Protein AF-0000000081559455 (afdb_homodimer)

pLDDT: mean 83.38, std 18.56, range [30.59, 98.56]

Nearest PDB structures (foldseek):
  8gyz-assembly1_A  TM=9.003E-01  e=4.528E-07  Arabidopsis thaliana
  9cpc-assembly1_3Q  TM=5.649E-01  e=4.351E+00  Sus scrofa
  4u1g-assembly2_D  TM=2.233E-01  e=2.113E+00  Plasmodium falciparum
  4nqi-assembly2_C  TM=2.400E-01  e=2.821E+00  Dictyostelium discoideum
  8gyz-assembly1_A  TM=9.008E-01  e=3.852E-07  Arabidopsis thaliana

Radius of gyration: 26.47 Å; Cα contacts (8 Å, |Δi|>4): 501; chains: 2; bounding box: 41×89×61 Å

InterPro domains:
  IPR025422 Transcription factor TGA like domain [PF14144] (41-107)
  IPR025422 Transcription factor TGA like domain [PS51806] (6-254)
  IPR051886 Seed Development and Stress Response Regulator [PTHR46354] (11-258)

Sequence (524 aa):
MATSDKNQEHCLYADWMNLQAEELSDLIRHSLNLNSNDAENTSNNDAEVKAVLKKIMQNFHDYSDRRRRLARRDVSAYFCPSWCTTLENSMFWLAGCRPSSYFSLIYALCGSEIDSKLSQFLQAEDGDTMGSGFPHLSASQLSAIDKLQRRTIADEEKLSTQLAMLQQDMADMPLALIARKAGPTYEFDSDVKDAIHRIEIDMFSIMEAAEDLRLNTVKEIIEILAPVQSLEYILAAKKLRLCFKSWAIERDREHGRNLTFEMATSDKNQEHCLYADWMNLQAEELSDLIRHSLNLNSNDAENTSNNDAEVKAVLKKIMQNFHDYSDRRRRLARRDVSAYFCPSWCTTLENSMFWLAGCRPSSYFSLIYALCGSEIDSKLSQFLQAEDGDTMGSGFPHLSASQLSAIDKLQRRTIADEEKLSTQLAMLQQDMADMPLALIARKAGPTYEFDSDVKDAIHRIEIDMFSIMEAAEDLRLNTVKEIIEILAPVQSLEYILAAKKLRLCFKSWAIERDREHGRNLTFE

Structure (mmCIF, N/CA/C/O b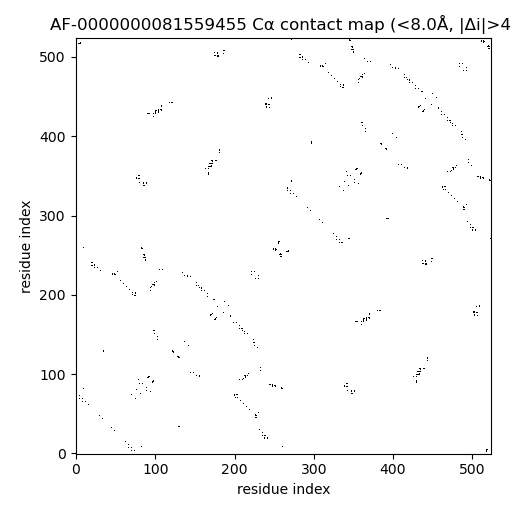ackbone):
data_AF-0000000081559455-model_v1
#
loop_
_entity.id
_entity.type
_entity.pdbx_description
1 polymer 'DOG1 domain-containing protein'
#
loop_
_atom_site.group_PDB
_atom_site.id
_atom_site.type_symbol
_atom_site.label_atom_id
_atom_site.label_alt_id
_atom_site.label_comp_id
_atom_site.label_asym_id
_atom_site.label_entity_id
_atom_site.label_seq_id
_atom_site.pdbx_PDB_ins_code
_atom_site.Cartn_x
_atom_site.Cartn_y
_atom_site.Cartn_z
_atom_site.occupancy
_atom_site.B_iso_or_equiv
_atom_site.auth_seq_id
_atom_site.auth_comp_id
_atom_site.auth_asym_id
_atom_site.auth_atom_id
_atom_site.pdbx_PDB_model_num
ATOM 1 N N . MET A 1 1 ? 21.219 7.793 -24.906 1 36.97 1 MET A N 1
ATOM 2 C CA . MET A 1 1 ? 20.312 8.531 -24.016 1 36.97 1 MET A CA 1
ATOM 3 C C . MET A 1 1 ? 19.812 7.641 -22.891 1 36.97 1 MET A C 1
ATOM 5 O O . MET A 1 1 ? 19.25 6.574 -23.141 1 36.97 1 MET A O 1
ATOM 9 N N . ALA A 1 2 ? 20.391 7.75 -21.812 1 48.31 2 ALA A N 1
ATOM 10 C CA . ALA A 1 2 ? 20.219 6.809 -20.703 1 48.31 2 ALA A CA 1
ATOM 11 C C . ALA A 1 2 ? 18.734 6.602 -20.391 1 48.31 2 ALA A C 1
ATOM 13 O O . ALA A 1 2 ? 17.984 7.566 -20.25 1 48.31 2 ALA A O 1
ATOM 14 N N . THR A 1 3 ? 18.094 5.465 -20.766 1 69.69 3 THR A N 1
ATOM 15 C CA . THR A 1 3 ? 16.703 5.125 -20.531 1 69.69 3 THR A CA 1
ATOM 16 C C . THR A 1 3 ? 16.297 5.406 -19.094 1 69.69 3 THR A C 1
ATOM 18 O O . THR A 1 3 ? 17.062 5.109 -18.156 1 69.69 3 THR A O 1
ATOM 21 N N . SER A 1 4 ? 15.391 6.176 -18.938 1 82.25 4 SER A N 1
ATOM 22 C CA . SER A 1 4 ? 14.922 6.562 -17.609 1 82.25 4 SER A CA 1
ATOM 23 C C . SER A 1 4 ? 14.641 5.34 -16.75 1 82.25 4 SER A C 1
ATOM 25 O O . SER A 1 4 ? 14.406 4.246 -17.266 1 82.25 4 SER A O 1
ATOM 27 N N . ASP A 1 5 ? 14.898 5.465 -15.539 1 82.12 5 ASP A N 1
ATOM 28 C CA . ASP A 1 5 ? 14.562 4.395 -14.609 1 82.12 5 ASP A CA 1
ATOM 29 C C . ASP A 1 5 ? 13.133 3.895 -14.844 1 82.12 5 ASP A C 1
ATOM 31 O O . ASP A 1 5 ? 12.891 2.686 -14.859 1 82.12 5 ASP A O 1
ATOM 35 N N . LYS A 1 6 ? 12.32 4.82 -15.117 1 84.12 6 LYS A N 1
ATOM 36 C CA . LYS A 1 6 ? 10.922 4.473 -15.391 1 84.12 6 LYS A CA 1
ATOM 37 C C . LYS A 1 6 ? 10.82 3.518 -16.578 1 84.12 6 LYS A C 1
ATOM 39 O O . LYS A 1 6 ? 10.148 2.486 -16.484 1 84.12 6 LYS A O 1
ATOM 44 N N . ASN A 1 7 ? 11.453 3.791 -17.531 1 85.19 7 ASN A N 1
ATOM 45 C CA . ASN A 1 7 ? 11.391 2.969 -18.734 1 85.19 7 ASN A CA 1
ATOM 46 C C . ASN A 1 7 ? 11.977 1.58 -18.5 1 85.19 7 ASN A C 1
ATOM 48 O O . ASN A 1 7 ? 11.43 0.582 -18.969 1 85.19 7 ASN A O 1
ATOM 52 N N . GLN A 1 8 ? 13.023 1.524 -17.781 1 88.38 8 GLN A N 1
ATOM 53 C CA . GLN A 1 8 ? 13.656 0.241 -17.5 1 88.38 8 GLN A CA 1
ATOM 54 C C . GLN A 1 8 ? 12.734 -0.646 -16.656 1 88.38 8 GLN A C 1
ATOM 56 O O . GLN A 1 8 ? 12.641 -1.853 -16.891 1 88.38 8 GLN A O 1
ATOM 61 N N . GLU A 1 9 ? 12.102 -0.046 -15.711 1 91.75 9 GLU A N 1
ATOM 62 C CA . GLU A 1 9 ? 11.195 -0.788 -14.836 1 91.75 9 GLU A CA 1
ATOM 63 C C . GLU A 1 9 ? 9.984 -1.312 -15.609 1 91.75 9 GLU A C 1
ATOM 65 O O . GLU A 1 9 ? 9.57 -2.453 -15.414 1 91.75 9 GLU A O 1
ATOM 70 N N . HIS A 1 10 ? 9.492 -0.501 -16.453 1 90.5 10 HIS A N 1
ATOM 71 C CA . HIS A 1 10 ? 8.367 -0.904 -17.281 1 90.5 10 HIS A CA 1
ATOM 72 C C . HIS A 1 10 ? 8.742 -2.066 -18.203 1 90.5 10 HIS A C 1
ATOM 74 O O . HIS A 1 10 ? 7.98 -3.025 -18.344 1 90.5 10 HIS A O 1
ATOM 80 N N . CYS A 1 11 ? 9.867 -1.983 -18.734 1 89.69 11 CYS A N 1
ATOM 81 C CA . CYS A 1 11 ? 10.328 -3.021 -19.641 1 89.69 11 CYS A CA 1
ATOM 82 C C . CYS A 1 11 ? 10.555 -4.336 -18.906 1 89.69 11 CYS A C 1
ATOM 84 O O . CYS A 1 11 ? 10.211 -5.406 -19.406 1 89.69 11 CYS A O 1
ATOM 86 N N . LEU A 1 12 ? 11.117 -4.191 -17.812 1 93.88 12 LEU A N 1
ATOM 87 C CA . LEU A 1 12 ? 11.367 -5.395 -17.031 1 93.88 12 LEU A CA 1
ATOM 88 C C . LEU A 1 12 ? 10.062 -6.125 -16.734 1 93.88 12 LEU A C 1
ATOM 90 O O . LEU A 1 12 ? 9.984 -7.348 -16.875 1 93.88 12 LEU A O 1
ATOM 94 N N . TYR A 1 13 ? 9.094 -5.383 -16.359 1 94.31 13 TYR A N 1
ATOM 95 C CA . TYR A 1 13 ? 7.812 -5.992 -16.031 1 94.31 13 TYR A CA 1
ATOM 96 C C . TYR A 1 13 ? 7.152 -6.578 -17.281 1 94.31 13 TYR A C 1
ATOM 98 O O . TYR A 1 13 ? 6.598 -7.68 -17.234 1 94.31 13 TYR A O 1
ATOM 106 N N . ALA A 1 14 ? 7.195 -5.867 -18.328 1 93.31 14 ALA A N 1
ATOM 107 C CA . ALA A 1 14 ? 6.629 -6.367 -19.578 1 93.31 14 ALA A CA 1
ATOM 108 C C . ALA A 1 14 ? 7.289 -7.676 -19.984 1 93.31 14 ALA A C 1
ATOM 110 O O . ALA A 1 14 ? 6.605 -8.625 -20.391 1 93.31 14 ALA A O 1
ATOM 111 N N . ASP A 1 15 ? 8.594 -7.668 -19.906 1 95.25 15 ASP A N 1
ATOM 112 C CA . ASP A 1 15 ? 9.336 -8.891 -20.219 1 95.25 15 ASP A CA 1
ATOM 113 C C . ASP A 1 15 ? 8.914 -10.031 -19.297 1 95.25 15 ASP A C 1
ATOM 115 O O . ASP A 1 15 ? 8.781 -11.18 -19.75 1 95.25 15 ASP A O 1
ATOM 119 N N . TRP A 1 16 ? 8.75 -9.727 -18.094 1 95.69 16 TRP A N 1
ATOM 120 C CA . TRP A 1 16 ? 8.344 -10.727 -17.109 1 95.69 16 TRP A CA 1
ATOM 121 C C . TRP A 1 16 ? 6.961 -11.281 -17.453 1 95.69 16 TRP A C 1
ATOM 123 O O . TRP A 1 16 ? 6.746 -12.492 -17.406 1 95.69 16 TRP A O 1
ATOM 133 N N . MET A 1 17 ? 6.047 -10.461 -17.797 1 93.75 17 MET A N 1
ATOM 134 C CA . MET A 1 17 ? 4.688 -10.891 -18.109 1 93.75 17 MET A CA 1
ATOM 135 C C . MET A 1 17 ? 4.676 -11.75 -19.375 1 93.75 17 MET A C 1
ATOM 137 O O . MET A 1 17 ? 3.93 -12.734 -19.453 1 93.75 17 MET A O 1
ATOM 141 N N . ASN A 1 18 ? 5.469 -11.375 -20.281 1 95.38 18 ASN A N 1
ATOM 142 C CA . ASN A 1 18 ? 5.594 -12.203 -21.484 1 95.38 18 ASN A CA 1
ATOM 143 C C . ASN A 1 18 ? 6.152 -13.586 -21.156 1 95.38 18 ASN A C 1
ATOM 145 O O . ASN A 1 18 ? 5.668 -14.594 -21.672 1 95.38 18 ASN A O 1
ATOM 149 N N . LEU A 1 19 ? 7.137 -13.516 -20.344 1 96.19 19 LEU A N 1
ATOM 150 C CA . LEU A 1 19 ? 7.73 -14.781 -19.922 1 96.19 19 LEU A CA 1
ATOM 151 C C . LEU A 1 19 ? 6.711 -15.641 -19.188 1 96.19 19 LEU A C 1
ATOM 153 O O . LEU A 1 19 ? 6.68 -16.859 -19.359 1 96.19 19 LEU A O 1
ATOM 157 N N . GLN A 1 20 ? 5.879 -15.039 -18.328 1 94.69 20 GLN A N 1
ATOM 158 C CA . GLN A 1 20 ? 4.836 -15.773 -17.609 1 94.69 20 GLN A CA 1
ATOM 159 C C . GLN A 1 20 ? 3.875 -16.453 -18.594 1 94.69 20 GLN A C 1
ATOM 161 O O . GLN A 1 20 ? 3.469 -17.594 -18.375 1 94.69 20 GLN A O 1
ATOM 166 N N . ALA A 1 21 ? 3.523 -15.773 -19.609 1 93.62 21 ALA A N 1
ATOM 167 C CA . ALA A 1 21 ? 2.613 -16.328 -20.609 1 93.62 21 ALA A CA 1
ATOM 168 C C . ALA A 1 21 ? 3.252 -17.5 -21.328 1 93.62 21 ALA A C 1
ATOM 170 O O . ALA A 1 21 ? 2.594 -18.516 -21.578 1 93.62 21 ALA A O 1
ATOM 171 N N . GLU A 1 22 ? 4.508 -17.375 -21.688 1 96.12 22 GLU A N 1
ATOM 172 C CA . GLU A 1 22 ? 5.234 -18.453 -22.344 1 96.12 22 GLU A CA 1
ATOM 173 C C . GLU A 1 22 ? 5.336 -19.672 -21.453 1 96.12 22 GLU A C 1
ATOM 175 O O . GLU A 1 22 ? 5.105 -20.797 -21.906 1 96.12 22 GLU A O 1
ATOM 180 N N . GLU A 1 23 ? 5.719 -19.453 -20.25 1 96.25 23 GLU A N 1
ATOM 181 C CA . GLU A 1 23 ? 5.855 -20.547 -19.297 1 96.25 23 GLU A CA 1
ATOM 182 C C . GLU A 1 23 ? 4.512 -21.234 -19.031 1 96.25 23 GLU A C 1
ATOM 184 O O . GLU A 1 23 ? 4.453 -22.453 -18.844 1 96.25 23 GLU A O 1
ATOM 189 N N . LEU A 1 24 ? 3.469 -20.422 -18.984 1 93.81 24 LEU A N 1
ATOM 190 C CA . LEU A 1 24 ? 2.139 -21 -18.812 1 93.81 24 LEU A CA 1
ATOM 191 C C . LEU A 1 24 ? 1.811 -21.969 -19.938 1 93.81 24 LEU A C 1
ATOM 193 O O . LEU A 1 24 ? 1.327 -23.078 -19.703 1 93.81 24 LEU A O 1
ATOM 197 N N . SER A 1 25 ? 2.072 -21.547 -21.156 1 92.19 25 SER A N 1
ATOM 198 C CA . SER A 1 25 ? 1.831 -22.406 -22.312 1 92.19 25 SER A CA 1
ATOM 199 C C . SER A 1 25 ? 2.631 -23.703 -22.234 1 92.19 25 SER A C 1
ATOM 201 O O . SER A 1 25 ? 2.113 -24.766 -22.531 1 92.19 25 SER A O 1
ATOM 203 N N . ASP A 1 26 ? 3.875 -23.547 -21.812 1 92.88 26 ASP A N 1
ATOM 204 C CA . ASP A 1 26 ? 4.727 -24.719 -21.656 1 92.88 26 ASP A CA 1
ATOM 205 C C . ASP A 1 26 ? 4.168 -25.656 -20.594 1 92.88 26 ASP A C 1
ATOM 207 O O . ASP A 1 26 ? 4.156 -26.875 -20.781 1 92.88 26 ASP A O 1
ATOM 211 N N . LEU A 1 27 ? 3.744 -25.109 -19.5 1 92.56 27 LEU A N 1
ATOM 212 C CA . LEU A 1 27 ? 3.195 -25.906 -18.391 1 92.56 27 LEU A CA 1
ATOM 213 C C . LEU A 1 27 ? 1.935 -26.641 -18.828 1 92.56 27 LEU A C 1
ATOM 215 O O . LEU A 1 27 ? 1.738 -27.797 -18.484 1 92.56 27 LEU A O 1
ATOM 219 N N . ILE A 1 28 ? 1.119 -25.969 -19.578 1 88.88 28 ILE A N 1
ATOM 220 C CA . ILE A 1 28 ? -0.104 -26.594 -20.078 1 88.88 28 ILE A CA 1
ATOM 221 C C . ILE A 1 28 ? 0.246 -27.781 -20.969 1 88.88 28 ILE A C 1
ATOM 223 O O . ILE A 1 28 ? -0.363 -28.844 -20.844 1 88.88 28 ILE A O 1
ATOM 227 N N . ARG A 1 29 ? 1.215 -27.625 -21.812 1 89.62 29 ARG A N 1
ATOM 228 C CA . ARG A 1 29 ? 1.648 -28.703 -22.703 1 89.62 29 ARG A CA 1
ATOM 229 C C . ARG A 1 29 ? 2.146 -29.906 -21.891 1 89.62 29 ARG A C 1
ATOM 231 O O . ARG A 1 29 ? 1.806 -31.047 -22.188 1 89.62 29 ARG A O 1
ATOM 238 N N . HIS A 1 30 ? 2.947 -29.594 -20.875 1 89.25 30 HIS A N 1
ATOM 239 C CA . HIS A 1 30 ? 3.475 -30.672 -20.047 1 89.25 30 HIS A CA 1
ATOM 240 C C . HIS A 1 30 ? 2.357 -31.375 -19.281 1 89.25 30 HIS A C 1
ATOM 242 O O . HIS A 1 30 ? 2.381 -32.594 -19.109 1 89.25 30 HIS A O 1
ATOM 248 N N . SER A 1 31 ? 1.465 -30.609 -18.75 1 86.75 31 SER A N 1
ATOM 249 C CA . SER A 1 31 ? 0.333 -31.172 -18.031 1 86.75 31 SER A CA 1
ATOM 250 C C . SER A 1 31 ? -0.486 -32.125 -18.906 1 86.75 31 SER A C 1
ATOM 252 O O . SER A 1 31 ? -0.888 -33.188 -18.469 1 86.75 31 SER A O 1
ATOM 254 N N . LEU A 1 32 ? -0.696 -31.719 -20.125 1 83.75 32 LEU A N 1
ATOM 255 C CA . LEU A 1 32 ? -1.452 -32.531 -21.078 1 83.75 32 LEU A CA 1
ATOM 256 C C . LEU A 1 32 ? -0.706 -33.812 -21.422 1 83.75 32 LEU A C 1
ATOM 258 O O . LEU A 1 32 ? -1.319 -34.875 -21.562 1 83.75 32 LEU A O 1
ATOM 262 N N . ASN A 1 33 ? 0.548 -33.719 -21.547 1 83.31 33 ASN A N 1
ATOM 263 C CA . ASN A 1 33 ? 1.37 -34.875 -21.844 1 83.31 33 ASN A CA 1
ATOM 264 C C . ASN A 1 33 ? 1.353 -35.906 -20.703 1 83.31 33 ASN A C 1
ATOM 266 O O . ASN A 1 33 ? 1.393 -37.125 -20.953 1 83.31 33 ASN A O 1
ATOM 270 N N . LEU A 1 34 ? 1.378 -35.438 -19.531 1 80.31 34 LEU A N 1
ATOM 271 C CA . LEU A 1 34 ? 1.336 -36.312 -18.359 1 80.31 34 LEU A CA 1
ATOM 272 C C . LEU A 1 34 ? 0.02 -37.094 -18.312 1 80.31 34 LEU A C 1
ATOM 274 O O . LEU A 1 34 ? -0.013 -38.25 -17.875 1 80.31 34 LEU A O 1
ATOM 278 N N . ASN A 1 35 ? -0.973 -36.469 -18.688 1 73.5 35 ASN A N 1
ATOM 279 C CA . ASN A 1 35 ? -2.287 -37.094 -18.656 1 73.5 35 ASN A CA 1
ATOM 280 C C . ASN A 1 35 ? -2.477 -38.062 -19.812 1 73.5 35 ASN A C 1
ATOM 282 O O . ASN A 1 35 ? -3.271 -39 -19.734 1 73.5 35 ASN A O 1
ATOM 286 N N . SER A 1 36 ? -1.913 -37.781 -20.922 1 69.75 36 SER A N 1
ATOM 287 C CA . SER A 1 36 ? 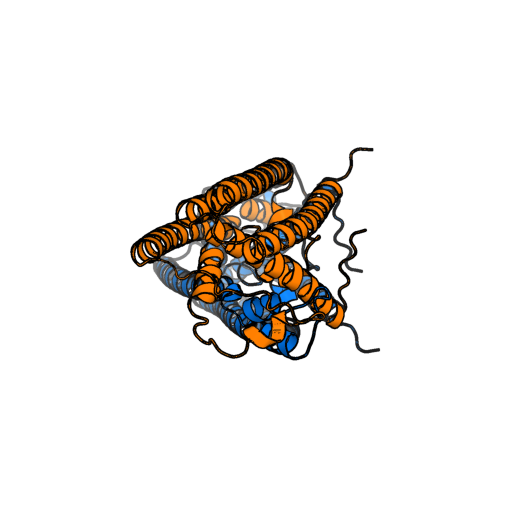-2.053 -38.656 -22.094 1 69.75 36 SER A CA 1
ATOM 288 C C . SER A 1 36 ? -1.166 -39.875 -21.969 1 69.75 36 SER A C 1
ATOM 290 O O . SER A 1 36 ? -1.443 -40.906 -22.594 1 69.75 36 SER A O 1
ATOM 292 N N . ASN A 1 37 ? 0.011 -39.719 -21.5 1 61.03 37 ASN A N 1
ATOM 293 C CA . ASN A 1 37 ? 0.975 -40.812 -21.484 1 61.03 37 ASN A CA 1
ATOM 294 C C . ASN A 1 37 ? 0.675 -41.812 -20.359 1 61.03 37 ASN A C 1
ATOM 296 O O . ASN A 1 37 ? 0.231 -41.438 -19.281 1 61.03 37 ASN A O 1
ATOM 300 N N . ASP A 1 38 ? 0.319 -43.125 -20.641 1 52.16 38 ASP A N 1
ATOM 301 C CA . ASP A 1 38 ? 0.144 -44.344 -19.875 1 52.16 38 ASP A CA 1
ATOM 302 C C . ASP A 1 38 ? 1.158 -44.406 -18.734 1 52.16 38 ASP A C 1
ATOM 304 O O . ASP A 1 38 ? 2.223 -43.781 -18.797 1 52.16 38 ASP A O 1
ATOM 308 N N . ALA A 1 39 ? 0.765 -45.125 -17.5 1 54.06 39 ALA A N 1
ATOM 309 C CA . ALA A 1 39 ? 1.421 -45.531 -16.266 1 54.06 39 ALA A CA 1
ATOM 310 C C . ALA A 1 39 ? 2.916 -45.75 -16.469 1 54.06 39 ALA A C 1
ATOM 312 O O . ALA A 1 39 ? 3.703 -45.656 -15.523 1 54.06 39 ALA A O 1
ATOM 313 N N . GLU A 1 40 ? 3.316 -46.031 -17.688 1 52.88 40 GLU A N 1
ATOM 314 C CA . GLU A 1 40 ? 4.578 -46.75 -17.812 1 52.88 40 GLU A CA 1
ATOM 315 C C . GLU A 1 40 ? 5.77 -45.812 -17.688 1 52.88 40 GLU A C 1
ATOM 317 O O . GLU A 1 40 ? 6.863 -46.219 -17.297 1 52.88 40 GLU A O 1
ATOM 322 N N . ASN A 1 41 ? 5.609 -44.406 -17.875 1 61 41 ASN A N 1
ATOM 323 C CA . ASN A 1 41 ? 6.852 -43.656 -17.875 1 61 41 ASN A CA 1
ATOM 324 C C . ASN A 1 41 ? 6.805 -42.5 -16.859 1 61 41 ASN A C 1
ATOM 326 O O . ASN A 1 41 ? 7.223 -41.375 -17.141 1 61 41 ASN A O 1
ATOM 330 N N . THR A 1 42 ? 6.258 -42.906 -15.734 1 62.44 42 THR A N 1
ATOM 331 C CA . THR A 1 42 ? 6.051 -42 -14.625 1 62.44 42 THR A CA 1
ATOM 332 C C . THR A 1 42 ? 7.367 -41.344 -14.203 1 62.44 42 THR A C 1
ATOM 334 O O . THR A 1 42 ? 7.422 -40.125 -13.969 1 62.44 42 THR A O 1
ATOM 337 N N . SER A 1 43 ? 8.383 -42.219 -14.211 1 65.94 43 SER A N 1
ATOM 338 C CA . SER A 1 43 ? 9.664 -41.688 -13.766 1 65.94 43 SER A CA 1
ATOM 339 C C . SER A 1 43 ? 10.203 -40.656 -14.742 1 65.94 43 SER A C 1
ATOM 341 O O . SER A 1 43 ? 10.758 -39.625 -14.32 1 65.94 43 SER A O 1
ATOM 343 N N . ASN A 1 44 ? 10.094 -40.969 -15.992 1 72.12 44 ASN A N 1
ATOM 344 C CA . ASN A 1 44 ? 10.547 -40.031 -17 1 72.12 44 ASN A CA 1
ATOM 345 C C . ASN A 1 44 ? 9.711 -38.75 -16.984 1 72.12 44 ASN A C 1
ATOM 347 O O . ASN A 1 44 ? 10.242 -37.656 -17.188 1 72.12 44 ASN A O 1
ATOM 351 N N . ASN A 1 45 ? 8.523 -38.969 -16.625 1 79.81 45 ASN A N 1
ATOM 352 C CA . ASN A 1 45 ? 7.629 -37.812 -16.531 1 79.81 45 ASN A CA 1
ATOM 353 C C . ASN A 1 45 ? 7.992 -36.906 -15.352 1 79.81 45 ASN A C 1
ATOM 355 O O . ASN A 1 45 ? 8.016 -35.688 -15.484 1 79.81 45 ASN A O 1
ATOM 359 N N . ASP A 1 46 ? 8.461 -37.562 -14.305 1 83.94 46 ASP A N 1
ATOM 360 C CA . ASP A 1 46 ? 8.844 -36.812 -13.117 1 83.94 46 ASP A CA 1
ATOM 361 C C . ASP A 1 46 ? 10.102 -35.969 -13.383 1 83.94 46 ASP A C 1
ATOM 363 O O . ASP A 1 46 ? 10.203 -34.844 -12.945 1 83.94 46 ASP A O 1
ATOM 367 N N . ALA A 1 47 ? 10.969 -36.594 -14.094 1 88.5 47 ALA A N 1
ATOM 368 C CA . ALA A 1 47 ? 12.219 -35.875 -14.398 1 88.5 47 ALA A CA 1
ATOM 369 C C . ALA A 1 47 ? 11.969 -34.688 -15.297 1 88.5 47 ALA A C 1
ATOM 371 O O . ALA A 1 47 ? 12.586 -33.625 -15.117 1 88.5 47 ALA A O 1
ATOM 372 N N . GLU A 1 48 ? 11.141 -34.844 -16.188 1 89.69 48 GLU A N 1
ATOM 373 C CA . GLU A 1 48 ? 10.805 -33.75 -17.109 1 89.69 48 GLU A CA 1
ATOM 374 C C . GLU A 1 48 ? 10.102 -32.625 -16.359 1 89.69 48 GLU A C 1
ATOM 376 O O . GLU A 1 48 ? 10.406 -31.453 -16.594 1 89.69 48 GLU A O 1
ATOM 381 N N . VAL A 1 49 ? 9.219 -33.031 -15.508 1 91.31 49 VAL A N 1
ATOM 382 C CA . VAL A 1 49 ? 8.484 -32.031 -14.727 1 91.31 49 VAL A CA 1
ATOM 383 C C . VAL A 1 49 ? 9.445 -31.281 -13.812 1 91.31 49 VAL A C 1
ATOM 385 O O . VAL A 1 49 ? 9.383 -30.047 -13.711 1 91.31 49 VAL A O 1
ATOM 388 N N . LYS A 1 50 ? 10.352 -31.984 -13.227 1 93.5 50 LYS A N 1
ATOM 389 C CA . LYS A 1 50 ? 11.336 -31.344 -12.344 1 93.5 50 LYS A CA 1
ATOM 390 C C . LYS A 1 50 ? 12.227 -30.375 -13.117 1 93.5 50 LYS A C 1
ATOM 392 O O . LYS A 1 50 ? 12.594 -29.328 -12.602 1 93.5 50 LYS A O 1
ATOM 397 N N . ALA A 1 51 ? 12.492 -30.75 -14.289 1 94.25 51 ALA A N 1
ATOM 398 C CA . ALA A 1 51 ? 13.336 -29.891 -15.117 1 94.25 51 ALA A CA 1
ATOM 399 C C . ALA A 1 51 ? 12.609 -28.594 -15.461 1 94.25 51 ALA A C 1
ATOM 401 O O . ALA A 1 51 ? 13.211 -27.516 -15.422 1 94.25 51 ALA A O 1
ATOM 402 N N . VAL A 1 52 ? 11.383 -28.703 -15.828 1 94.88 52 VAL A N 1
ATOM 403 C CA . VAL A 1 52 ? 10.586 -27.531 -16.172 1 94.88 52 VAL A CA 1
ATOM 404 C C . VAL A 1 52 ? 10.438 -26.625 -14.945 1 94.88 52 VAL A C 1
ATOM 406 O O . VAL A 1 52 ? 10.586 -25.406 -15.039 1 94.88 52 VAL A O 1
ATOM 409 N N . LEU A 1 53 ? 10.219 -27.234 -13.805 1 96.12 53 LEU A N 1
ATOM 410 C CA . LEU A 1 53 ? 10.055 -26.484 -12.57 1 96.12 53 LEU A CA 1
ATOM 411 C C . LEU A 1 53 ? 11.352 -25.781 -12.18 1 96.12 53 LEU A C 1
ATOM 413 O O . LEU A 1 53 ? 11.336 -24.641 -11.719 1 96.12 53 LEU A O 1
ATOM 417 N N . LYS A 1 54 ? 12.438 -26.484 -12.383 1 96.38 54 LYS A N 1
ATOM 418 C CA . LYS A 1 54 ? 13.742 -25.891 -12.102 1 96.38 54 LYS A CA 1
ATOM 419 C C . LYS A 1 54 ? 13.984 -24.656 -12.969 1 96.38 54 LYS A C 1
ATOM 421 O O . LYS A 1 54 ? 14.5 -23.641 -12.492 1 96.38 54 LYS A O 1
ATOM 426 N N . LYS A 1 55 ? 13.648 -24.75 -14.18 1 97.06 55 LYS A N 1
ATOM 427 C CA . LYS A 1 55 ? 13.805 -23.625 -15.102 1 97.06 55 LYS A CA 1
ATOM 428 C C . LYS A 1 55 ? 12.93 -22.438 -14.688 1 97.06 55 LYS A C 1
ATOM 430 O O . LYS A 1 55 ? 13.383 -21.297 -14.695 1 97.06 55 LYS A O 1
ATOM 435 N N . ILE A 1 56 ? 11.734 -22.703 -14.367 1 97.25 56 ILE A N 1
ATOM 436 C CA . ILE A 1 56 ? 10.797 -21.672 -13.953 1 97.25 56 ILE A CA 1
ATOM 437 C C . ILE A 1 56 ? 11.312 -20.969 -12.695 1 97.25 56 ILE A C 1
ATOM 439 O O . ILE A 1 56 ? 11.273 -19.75 -12.594 1 97.25 56 ILE A O 1
ATOM 443 N N . MET A 1 57 ? 11.867 -21.719 -11.75 1 97.12 57 MET A N 1
ATOM 444 C CA . MET A 1 57 ? 12.391 -21.156 -10.516 1 97.12 57 MET A CA 1
ATOM 445 C C . MET A 1 57 ? 13.641 -20.312 -10.789 1 97.12 57 MET A C 1
ATOM 447 O O . MET A 1 57 ? 13.852 -19.297 -10.141 1 97.12 57 MET A O 1
ATOM 451 N N . GLN A 1 58 ? 14.375 -20.781 -11.703 1 97.88 58 GLN A N 1
ATOM 452 C CA . GLN A 1 58 ? 15.547 -20 -12.094 1 97.88 58 GLN A CA 1
ATOM 453 C C . GLN A 1 58 ? 15.141 -18.656 -12.703 1 97.88 58 GLN A C 1
ATOM 455 O O . GLN A 1 58 ? 15.75 -17.625 -12.406 1 97.88 58 GLN A O 1
ATOM 460 N N . ASN A 1 59 ? 14.18 -18.703 -13.578 1 97.56 59 ASN A N 1
ATOM 461 C CA . ASN A 1 59 ? 13.672 -17.469 -14.156 1 97.56 59 ASN A CA 1
ATOM 462 C C . ASN A 1 59 ? 13.117 -16.516 -13.086 1 97.56 59 ASN A C 1
ATOM 464 O O . ASN A 1 59 ? 13.312 -15.305 -13.164 1 97.56 59 ASN A O 1
ATOM 468 N N . PHE A 1 60 ? 12.484 -17.094 -12.133 1 97.12 60 PHE A N 1
ATOM 469 C CA . PHE A 1 60 ? 11.945 -16.297 -11.039 1 97.12 60 PHE A CA 1
ATOM 470 C C . PHE A 1 60 ? 13.07 -15.641 -10.242 1 97.12 60 PHE A C 1
ATOM 472 O O . PHE A 1 60 ? 12.984 -14.461 -9.891 1 97.12 60 PHE A O 1
ATOM 479 N N . HIS A 1 61 ? 14.078 -16.359 -10 1 97 61 HIS A N 1
ATOM 480 C CA . HIS A 1 61 ? 15.25 -15.836 -9.312 1 97 61 HIS A CA 1
ATOM 481 C C . HIS A 1 61 ? 15.898 -14.711 -10.109 1 97 61 HIS A C 1
ATOM 483 O O . HIS A 1 61 ? 16.25 -13.664 -9.539 1 97 61 HIS A O 1
ATOM 489 N N . ASP A 1 62 ? 16.016 -14.914 -11.344 1 97.44 62 ASP A N 1
ATOM 490 C CA . ASP A 1 62 ? 16.625 -13.914 -12.203 1 97.44 62 ASP A CA 1
ATOM 491 C C . ASP A 1 62 ? 15.805 -12.633 -12.227 1 97.44 62 ASP A C 1
ATOM 493 O O . ASP A 1 62 ? 16.359 -11.531 -12.188 1 97.44 62 ASP A O 1
ATOM 497 N N . TYR A 1 63 ? 14.539 -12.781 -12.367 1 96.94 63 TYR A N 1
ATOM 498 C CA . TYR A 1 63 ? 13.656 -11.617 -12.352 1 96.94 63 TYR A CA 1
ATOM 499 C C . TYR A 1 63 ? 13.797 -10.852 -11.047 1 96.94 63 TYR A C 1
ATOM 501 O O . TYR A 1 63 ? 13.891 -9.617 -11.047 1 96.94 63 TYR A O 1
ATOM 509 N N . SER A 1 64 ? 13.789 -11.594 -9.93 1 96.44 64 SER A N 1
ATOM 510 C CA . SER A 1 64 ? 13.906 -10.977 -8.617 1 96.44 64 SER A CA 1
ATOM 511 C C . SER A 1 64 ? 15.211 -10.203 -8.484 1 96.44 64 SER A C 1
ATOM 513 O O . SER A 1 64 ? 15.234 -9.109 -7.906 1 96.44 64 SER A O 1
ATOM 515 N N . ASP A 1 65 ? 16.25 -10.734 -9.039 1 96.62 65 ASP A N 1
ATOM 516 C CA . ASP A 1 65 ? 17.547 -10.086 -8.969 1 96.62 65 ASP A CA 1
ATOM 517 C C . ASP A 1 65 ? 17.562 -8.789 -9.781 1 96.62 65 ASP A C 1
ATOM 519 O O . ASP A 1 65 ? 18.062 -7.766 -9.312 1 96.62 65 ASP A O 1
ATOM 523 N N . ARG A 1 66 ? 17.062 -8.859 -10.93 1 95.94 66 ARG A N 1
ATOM 524 C CA . ARG A 1 66 ? 16.984 -7.668 -11.773 1 95.94 66 ARG A CA 1
ATOM 525 C C . ARG A 1 66 ? 16.094 -6.609 -11.141 1 95.94 66 ARG A C 1
ATOM 527 O O . ARG A 1 66 ? 16.406 -5.422 -11.164 1 95.94 66 ARG A O 1
ATOM 534 N N . ARG A 1 67 ? 15.039 -7.086 -10.617 1 95.69 67 ARG A N 1
ATOM 535 C CA . ARG A 1 67 ? 14.109 -6.191 -9.938 1 95.69 67 ARG A CA 1
ATOM 536 C C . ARG A 1 67 ? 14.781 -5.488 -8.758 1 95.69 67 ARG A C 1
ATOM 538 O O . ARG A 1 67 ? 14.594 -4.289 -8.555 1 95.69 67 ARG A O 1
ATOM 545 N N . ARG A 1 68 ? 15.594 -6.207 -8.016 1 95.44 68 ARG A N 1
ATOM 546 C CA . ARG A 1 68 ? 16.312 -5.664 -6.867 1 95.44 68 ARG A CA 1
ATOM 547 C C . ARG A 1 68 ? 17.281 -4.566 -7.297 1 95.44 68 ARG A C 1
ATOM 549 O O . ARG A 1 68 ? 17.406 -3.541 -6.621 1 95.44 68 ARG A O 1
ATOM 556 N N . ARG A 1 69 ? 17.906 -4.785 -8.344 1 95.62 69 ARG A N 1
ATOM 557 C CA . ARG A 1 69 ? 18.875 -3.816 -8.828 1 95.62 69 ARG A CA 1
ATOM 558 C C . ARG A 1 69 ? 18.203 -2.512 -9.234 1 95.62 69 ARG A C 1
ATOM 560 O O . ARG A 1 69 ? 18.688 -1.428 -8.891 1 95.62 69 ARG A O 1
ATOM 567 N N . LEU A 1 70 ? 17.156 -2.604 -9.898 1 95.5 70 LEU A N 1
ATOM 568 C CA . LEU A 1 70 ? 16.438 -1.405 -10.328 1 95.5 70 LEU A CA 1
ATOM 569 C C . LEU A 1 70 ? 15.773 -0.711 -9.141 1 95.5 70 LEU A C 1
ATOM 571 O O . LEU A 1 70 ? 15.766 0.52 -9.062 1 95.5 70 LEU A O 1
ATOM 575 N N . ALA A 1 71 ? 15.266 -1.523 -8.211 1 95.75 71 ALA A N 1
ATOM 576 C CA . ALA A 1 71 ? 14.57 -0.982 -7.051 1 95.75 71 ALA A CA 1
ATOM 577 C C . ALA A 1 71 ? 15.531 -0.23 -6.137 1 95.75 71 ALA A C 1
ATOM 579 O O . ALA A 1 71 ? 15.133 0.712 -5.445 1 95.75 71 ALA A O 1
ATOM 580 N N . ARG A 1 72 ? 16.734 -0.62 -6.117 1 94.56 72 ARG A N 1
ATOM 581 C CA . ARG A 1 72 ? 17.734 0.052 -5.285 1 94.56 72 ARG A CA 1
ATOM 582 C C . ARG A 1 72 ? 17.875 1.521 -5.672 1 94.56 72 ARG A C 1
ATOM 584 O O . ARG A 1 72 ? 18.109 2.373 -4.816 1 94.56 72 ARG A O 1
ATOM 591 N N . ARG A 1 73 ? 17.641 1.796 -6.875 1 92.38 73 ARG A N 1
ATOM 592 C CA . ARG A 1 73 ? 17.766 3.158 -7.383 1 92.38 73 ARG A CA 1
ATOM 593 C C . ARG A 1 73 ? 16.469 3.934 -7.195 1 92.38 73 ARG A C 1
ATOM 595 O O . ARG A 1 73 ? 16.484 5.145 -6.969 1 92.38 73 ARG A O 1
ATOM 602 N N . ASP A 1 74 ? 15.406 3.266 -7.305 1 94.25 74 ASP A N 1
ATOM 603 C CA . ASP A 1 74 ? 14.078 3.881 -7.305 1 94.25 74 ASP A CA 1
ATOM 604 C C . ASP A 1 74 ? 13.055 2.969 -6.645 1 94.25 74 ASP A C 1
ATOM 606 O O . ASP A 1 74 ? 12.133 2.48 -7.305 1 94.25 74 ASP A O 1
ATOM 610 N N . VAL A 1 75 ? 13.133 2.877 -5.355 1 95.44 75 VAL A N 1
ATOM 611 C CA . VAL A 1 75 ? 12.359 1.886 -4.621 1 95.44 75 VAL A CA 1
ATOM 612 C C . VAL A 1 75 ? 10.891 2.309 -4.582 1 95.44 75 VAL A C 1
ATOM 614 O O . VAL A 1 75 ? 9.992 1.46 -4.582 1 95.44 75 VAL A O 1
ATOM 617 N N . SER A 1 76 ? 10.609 3.602 -4.59 1 93.56 76 SER A N 1
ATOM 618 C CA . SER A 1 76 ? 9.242 4.086 -4.43 1 93.56 76 SER A CA 1
ATOM 619 C C . SER A 1 76 ? 8.352 3.623 -5.578 1 93.56 76 SER A C 1
ATOM 621 O O . SER A 1 76 ? 7.168 3.344 -5.383 1 93.56 76 SER A O 1
ATOM 623 N N . ALA A 1 77 ? 8.891 3.443 -6.742 1 93.44 77 ALA A N 1
ATOM 624 C CA . ALA A 1 77 ? 8.148 3.023 -7.926 1 93.44 77 ALA A CA 1
ATOM 625 C C . ALA A 1 77 ? 7.586 1.613 -7.75 1 93.44 77 ALA A C 1
ATOM 627 O O . ALA A 1 77 ? 6.555 1.271 -8.336 1 93.44 77 ALA A O 1
ATOM 628 N N . TYR A 1 78 ? 8.188 0.808 -6.93 1 95.31 78 TYR A N 1
ATOM 629 C CA . TYR A 1 78 ? 7.777 -0.584 -6.781 1 95.31 78 TYR A CA 1
ATOM 630 C C . TYR A 1 78 ? 6.652 -0.716 -5.762 1 95.31 78 TYR A C 1
ATOM 632 O O . TYR A 1 78 ? 5.941 -1.723 -5.738 1 95.31 78 TYR A O 1
ATOM 640 N N . PHE A 1 79 ? 6.492 0.293 -4.918 1 93.56 79 PHE A N 1
ATOM 641 C CA . PHE A 1 79 ? 5.402 0.267 -3.945 1 93.56 79 PHE A CA 1
ATOM 642 C C . PHE A 1 79 ? 4.094 0.703 -4.586 1 93.56 79 PHE A C 1
ATOM 644 O O . PHE A 1 79 ? 3.012 0.381 -4.086 1 93.56 79 PHE A O 1
ATOM 651 N N . CYS A 1 80 ? 4.223 1.392 -5.637 1 90.5 80 CYS A N 1
ATOM 652 C CA . CYS A 1 80 ? 3.078 1.788 -6.453 1 90.5 80 CYS A CA 1
ATOM 653 C C . CYS A 1 80 ? 3.457 1.852 -7.926 1 90.5 80 CYS A C 1
ATOM 655 O O . CYS A 1 80 ? 3.529 2.936 -8.508 1 90.5 80 CYS A O 1
ATOM 657 N N . PRO A 1 81 ? 3.596 0.763 -8.477 1 92 81 PRO A N 1
ATOM 658 C CA . PRO A 1 81 ? 4.094 0.724 -9.852 1 92 81 PRO A CA 1
ATOM 659 C C . PRO A 1 81 ? 3.115 1.334 -10.852 1 92 81 PRO A C 1
ATOM 661 O O . PRO A 1 81 ? 1.916 1.052 -10.805 1 92 81 PRO A O 1
ATOM 664 N N . SER A 1 82 ? 3.639 2.104 -11.781 1 88.19 82 SER A N 1
ATOM 665 C CA . SER A 1 82 ? 2.812 2.727 -12.812 1 88.19 82 SER A CA 1
ATOM 666 C C . SER A 1 82 ? 2.551 1.766 -13.969 1 88.19 82 SER A C 1
ATOM 668 O O . SER A 1 82 ? 1.7 2.029 -14.82 1 88.19 82 SER A O 1
ATOM 670 N N . TRP A 1 83 ? 3.229 0.667 -13.977 1 91.38 83 TRP A N 1
ATOM 671 C CA . TRP A 1 83 ? 3.076 -0.309 -15.047 1 91.38 83 TRP A CA 1
ATOM 672 C C . TRP A 1 83 ? 2.023 -1.353 -14.688 1 91.38 83 TRP A C 1
ATOM 674 O O . TRP A 1 83 ? 1.805 -2.307 -15.438 1 91.38 83 TRP A O 1
ATOM 684 N N . CYS A 1 84 ? 1.359 -1.177 -13.547 1 93.12 84 CYS A N 1
ATOM 685 C CA . CYS A 1 84 ? 0.235 -2.006 -13.125 1 93.12 84 CYS A CA 1
ATOM 686 C C . CYS A 1 84 ? -1.026 -1.169 -12.953 1 93.12 84 CYS A C 1
ATOM 688 O O . CYS A 1 84 ? -0.949 0.043 -12.75 1 93.12 84 CYS A O 1
ATOM 690 N N . THR A 1 85 ? -2.166 -1.826 -13.039 1 92.75 85 THR A N 1
ATOM 691 C CA . THR A 1 85 ? -3.439 -1.142 -12.844 1 92.75 85 THR A CA 1
ATOM 692 C C . THR A 1 85 ? -3.648 -0.798 -11.375 1 92.75 85 THR A C 1
ATOM 694 O O . THR A 1 85 ? -2.943 -1.316 -10.508 1 92.75 85 THR A O 1
ATOM 697 N N . THR A 1 86 ? -4.586 0.069 -11.148 1 91.69 86 THR A N 1
ATOM 698 C CA . THR A 1 86 ? -4.895 0.44 -9.773 1 91.69 86 THR A CA 1
ATOM 699 C C . THR A 1 86 ? -5.418 -0.761 -8.992 1 91.69 86 THR A C 1
ATOM 701 O O . THR A 1 86 ? -5.117 -0.92 -7.809 1 91.69 86 THR A O 1
ATOM 704 N N . LEU A 1 87 ? -6.176 -1.579 -9.68 1 91.19 87 LEU A N 1
ATOM 705 C CA . LEU A 1 87 ? -6.703 -2.77 -9.023 1 91.19 87 LEU A CA 1
ATOM 706 C C . LEU A 1 87 ? -5.578 -3.732 -8.656 1 91.19 87 LEU A C 1
ATOM 708 O O . LEU A 1 87 ? -5.539 -4.25 -7.535 1 91.19 87 LEU A O 1
ATOM 712 N N . GLU A 1 88 ? -4.672 -3.949 -9.539 1 92.31 88 GLU A N 1
ATOM 713 C CA . GLU A 1 88 ? -3.523 -4.797 -9.227 1 92.31 88 GLU A CA 1
ATOM 714 C C . GLU A 1 88 ? -2.729 -4.238 -8.047 1 92.31 88 GLU A C 1
ATOM 716 O O . GLU A 1 88 ? -2.395 -4.969 -7.113 1 92.31 88 GLU A O 1
ATOM 721 N N . ASN A 1 89 ? -2.461 -2.982 -8.109 1 92.62 89 ASN A N 1
ATOM 722 C CA . ASN A 1 89 ? -1.681 -2.309 -7.074 1 92.62 89 ASN A CA 1
ATOM 723 C C . ASN A 1 89 ? -2.336 -2.434 -5.703 1 92.62 89 ASN A C 1
ATOM 725 O O . ASN A 1 89 ? -1.647 -2.58 -4.691 1 92.62 89 ASN A O 1
ATOM 729 N N . SER A 1 90 ? -3.619 -2.391 -5.711 1 90.44 90 SER A N 1
ATOM 730 C CA . SER A 1 90 ? -4.352 -2.43 -4.449 1 90.44 90 SER A CA 1
ATOM 731 C C . SER A 1 90 ? -4.266 -3.809 -3.805 1 90.44 90 SER A C 1
ATOM 733 O O . SER A 1 90 ? -4.543 -3.961 -2.613 1 90.44 90 SER A O 1
ATOM 735 N N . MET A 1 91 ? -3.797 -4.77 -4.574 1 90.75 91 MET A N 1
ATOM 736 C CA . MET A 1 91 ? -3.723 -6.133 -4.059 1 90.75 91 MET A CA 1
ATOM 737 C C . MET A 1 91 ? -2.291 -6.488 -3.668 1 90.75 91 MET A C 1
ATOM 739 O O . MET A 1 91 ? -2.037 -7.582 -3.16 1 90.75 91 MET A O 1
ATOM 743 N N . PHE A 1 92 ? -1.423 -5.547 -3.906 1 92.5 92 PHE A N 1
ATOM 744 C CA . PHE A 1 92 ? -0.02 -5.82 -3.613 1 92.5 92 PHE A CA 1
ATOM 745 C C . PHE A 1 92 ? 0.283 -5.574 -2.141 1 92.5 92 PHE A C 1
ATOM 747 O O . PHE A 1 92 ? -0.374 -4.754 -1.495 1 92.5 92 PHE A O 1
ATOM 754 N N . TRP A 1 93 ? 1.135 -6.316 -1.639 1 94.75 93 TRP A N 1
ATOM 755 C CA . TRP A 1 93 ? 1.787 -6.184 -0.34 1 94.75 93 TRP A CA 1
ATOM 756 C C . TRP A 1 93 ? 3.295 -6.023 -0.501 1 94.75 93 TRP A C 1
ATOM 758 O O . TRP A 1 93 ? 3.965 -6.906 -1.044 1 94.75 93 TRP A O 1
ATOM 768 N N . LEU A 1 94 ? 3.865 -4.891 -0.059 1 95.81 94 LEU A N 1
ATOM 769 C CA . LEU A 1 94 ? 5.297 -4.605 -0.112 1 95.81 94 LEU A CA 1
ATOM 770 C C . LEU A 1 94 ? 5.859 -4.898 -1.498 1 95.81 94 LEU A C 1
ATOM 772 O O . LEU A 1 94 ? 6.816 -5.664 -1.634 1 95.81 94 LEU A O 1
ATOM 776 N N . ALA A 1 95 ? 5.219 -4.348 -2.564 1 94.56 95 ALA A N 1
ATOM 777 C CA . ALA A 1 95 ? 5.727 -4.305 -3.934 1 94.56 95 ALA A CA 1
ATOM 778 C C . ALA A 1 95 ? 5.43 -5.609 -4.672 1 94.56 95 ALA A C 1
ATOM 780 O O . ALA A 1 95 ? 6.004 -5.875 -5.73 1 94.56 95 ALA A O 1
ATOM 781 N N . GLY A 1 96 ? 4.574 -6.453 -4.152 1 93.5 96 GLY A N 1
ATOM 782 C CA . GLY A 1 96 ? 4.199 -7.691 -4.816 1 93.5 96 GLY A CA 1
ATOM 783 C C . GLY A 1 96 ? 3.076 -8.43 -4.113 1 93.5 96 GLY A C 1
ATOM 784 O O . GLY A 1 96 ? 2.453 -7.895 -3.195 1 93.5 96 GLY A O 1
ATOM 785 N N . CYS A 1 97 ? 2.846 -9.641 -4.609 1 92.44 97 CYS A N 1
ATOM 786 C CA . CYS A 1 97 ? 1.801 -10.453 -4 1 92.44 97 CYS A CA 1
ATOM 787 C C . CYS A 1 97 ? 2.172 -10.844 -2.574 1 92.44 97 CYS A C 1
ATOM 789 O O . CYS A 1 97 ? 3.348 -11.039 -2.264 1 92.44 97 CYS A O 1
ATOM 791 N N . ARG A 1 98 ? 1.187 -10.906 -1.779 1 94 98 ARG A N 1
ATOM 792 C CA . ARG A 1 98 ? 1.403 -11.375 -0.414 1 94 98 ARG A CA 1
ATOM 793 C C . ARG A 1 98 ? 1.693 -12.875 -0.387 1 94 98 ARG A C 1
ATOM 795 O O . ARG A 1 98 ? 0.896 -13.672 -0.881 1 94 98 ARG A O 1
ATOM 802 N N . PRO A 1 99 ? 2.758 -13.273 0.236 1 95.62 99 PRO A N 1
ATOM 803 C CA . PRO A 1 99 ? 3.16 -14.68 0.193 1 95.62 99 PRO A CA 1
ATOM 804 C C . PRO A 1 99 ? 2.104 -15.609 0.779 1 95.62 99 PRO A C 1
ATOM 806 O O . PRO A 1 99 ? 1.907 -16.719 0.278 1 95.62 99 PRO A O 1
ATOM 809 N N . SER A 1 100 ? 1.412 -15.188 1.72 1 93.19 100 SER A N 1
ATOM 810 C CA . SER A 1 100 ? 0.398 -16.031 2.336 1 93.19 100 SER A CA 1
ATOM 811 C C . SER A 1 100 ? -0.711 -16.375 1.346 1 93.19 100 SER A C 1
ATOM 813 O O . SER A 1 100 ? -1.441 -17.359 1.538 1 93.19 100 SER A O 1
ATOM 815 N N . SER A 1 101 ? -0.878 -15.562 0.305 1 91.81 101 SER A N 1
ATOM 816 C CA . SER A 1 101 ? -1.896 -15.844 -0.703 1 91.81 101 SER A CA 1
ATOM 817 C C . SER A 1 101 ? -1.554 -17.094 -1.5 1 91.81 101 SER A C 1
ATOM 819 O O . SER A 1 101 ? -2.43 -17.703 -2.119 1 91.81 101 SER A O 1
ATOM 821 N N . TYR A 1 102 ? -0.288 -17.438 -1.539 1 92.88 102 TYR A N 1
ATOM 822 C CA . TYR A 1 102 ? 0.132 -18.656 -2.238 1 92.88 102 TYR A CA 1
ATOM 823 C C . TYR A 1 102 ? -0.555 -19.891 -1.66 1 92.88 102 TYR A C 1
ATOM 825 O O . TYR A 1 102 ? -0.925 -20.797 -2.398 1 92.88 102 TYR A O 1
ATOM 833 N N . PHE A 1 103 ? -0.757 -19.859 -0.391 1 90.94 103 PHE A N 1
ATOM 834 C CA . PHE A 1 103 ? -1.34 -21.016 0.288 1 90.94 103 PHE A CA 1
ATOM 835 C C . PHE A 1 103 ? -2.84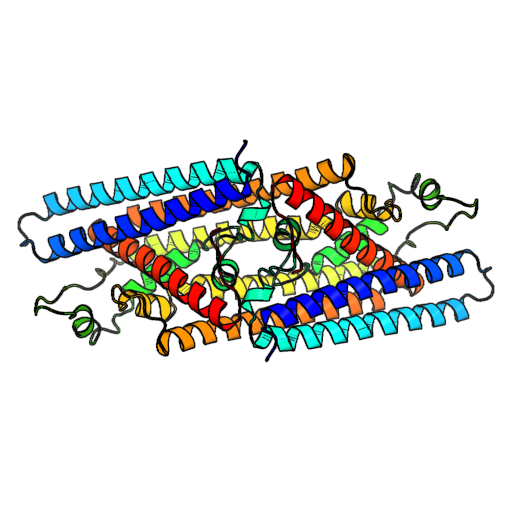4 -21.078 0.047 1 90.94 103 PHE A C 1
ATOM 837 O O . PHE A 1 103 ? -3.42 -22.172 -0.019 1 90.94 103 PHE A O 1
ATOM 844 N N . SER A 1 104 ? -3.445 -19.922 -0.055 1 87.81 104 SER A N 1
ATOM 845 C CA . SER A 1 104 ? -4.867 -19.891 -0.372 1 87.81 104 SER A CA 1
ATOM 846 C C . SER A 1 104 ? -5.156 -20.594 -1.696 1 87.81 104 SER A C 1
ATOM 848 O O . SER A 1 104 ? -6.184 -21.25 -1.847 1 87.81 104 SER A O 1
ATOM 850 N N . LEU A 1 105 ? -4.305 -20.406 -2.584 1 88.06 105 LEU A N 1
ATOM 851 C CA . LEU A 1 105 ? -4.461 -21.078 -3.875 1 88.06 105 LEU A CA 1
ATOM 852 C C . LEU A 1 105 ? -4.359 -22.578 -3.723 1 88.06 105 LEU A C 1
ATOM 854 O O . LEU A 1 105 ? -5.133 -23.328 -4.336 1 88.06 105 LEU A O 1
ATOM 858 N N . ILE A 1 106 ? -3.422 -23.047 -2.898 1 87.56 106 ILE A N 1
ATOM 859 C CA . ILE A 1 106 ? -3.264 -24.484 -2.65 1 87.56 106 ILE A CA 1
ATOM 860 C C . ILE A 1 106 ? -4.551 -25.047 -2.055 1 87.56 106 ILE A C 1
ATOM 862 O O . ILE A 1 106 ? -5.039 -26.094 -2.494 1 87.56 106 ILE A O 1
ATOM 866 N N . TYR A 1 107 ? -5.051 -24.297 -1.158 1 82.69 107 TYR A N 1
ATOM 867 C CA . TYR A 1 107 ? -6.266 -24.766 -0.5 1 82.69 107 TYR A CA 1
ATOM 868 C C . TYR A 1 107 ? -7.449 -24.75 -1.462 1 82.69 107 TYR A C 1
ATOM 870 O O . TYR A 1 107 ? -8.297 -25.641 -1.435 1 82.69 107 TYR A O 1
ATOM 878 N N . ALA A 1 108 ? -7.516 -23.734 -2.273 1 80.75 108 ALA A N 1
ATOM 879 C CA . ALA A 1 108 ? -8.562 -23.656 -3.285 1 80.75 108 ALA A CA 1
ATOM 880 C C . ALA A 1 108 ? -8.477 -24.828 -4.266 1 80.75 108 ALA A C 1
ATOM 882 O O . ALA A 1 108 ? -9.5 -25.375 -4.688 1 80.75 108 ALA A O 1
ATOM 883 N N . LEU A 1 109 ? -7.285 -25.188 -4.566 1 80.25 109 LEU A N 1
ATOM 884 C CA . LEU A 1 109 ? -7.066 -26.281 -5.508 1 80.25 109 LEU A CA 1
ATOM 885 C C . LEU A 1 109 ? -7.418 -27.625 -4.871 1 80.25 109 LEU A C 1
ATOM 887 O O . LEU A 1 109 ? -7.914 -28.531 -5.551 1 80.25 109 LEU A O 1
ATOM 891 N N . CYS A 1 110 ? -7.062 -27.75 -3.549 1 75.69 110 CYS A N 1
ATOM 892 C CA . CYS A 1 110 ? -7.344 -29 -2.834 1 75.69 110 CYS A CA 1
ATOM 893 C C . CYS A 1 110 ? -8.828 -29.109 -2.51 1 75.69 110 CYS A C 1
ATOM 895 O O . CYS A 1 110 ? -9.352 -30.219 -2.391 1 75.69 110 CYS A O 1
ATOM 897 N N . GLY A 1 111 ? -9.5 -28.156 -1.928 1 62.53 111 GLY A N 1
ATOM 898 C CA . GLY A 1 111 ? -10.906 -28.172 -1.554 1 62.53 111 GLY A CA 1
ATOM 899 C C . GLY A 1 111 ? -11.844 -28.172 -2.748 1 62.53 111 GLY A C 1
ATOM 900 O O . GLY A 1 111 ? -12.023 -27.156 -3.416 1 62.53 111 GLY A O 1
ATOM 901 N N . SER A 1 112 ? -11.992 -29.297 -3.533 1 45.75 112 SER A N 1
ATOM 902 C CA . SER A 1 112 ? -13.016 -29.703 -4.492 1 45.75 112 SER A CA 1
ATOM 903 C C . SER A 1 112 ? -14.406 -29.281 -4.035 1 45.75 112 SER A C 1
ATOM 905 O O . SER A 1 112 ? -15.398 -29.562 -4.699 1 45.75 112 SER A O 1
ATOM 907 N N . GLU A 1 113 ? -15.109 -29 -3.256 1 41.69 113 GLU A N 1
ATOM 908 C CA . GLU A 1 113 ? -16.453 -29.312 -3.729 1 41.69 113 GLU A CA 1
ATOM 909 C C . GLU A 1 113 ? -16.688 -28.781 -5.141 1 41.69 113 GLU A C 1
ATOM 911 O O . GLU A 1 113 ? -17.812 -28.812 -5.648 1 41.69 113 GLU A O 1
ATOM 916 N N . ILE A 1 114 ? -16.031 -27.891 -5.727 1 37.53 114 ILE A N 1
ATOM 917 C CA . ILE A 1 114 ? -16.234 -27.641 -7.148 1 37.53 114 ILE A CA 1
ATOM 918 C C . ILE A 1 114 ? -15.609 -28.766 -7.973 1 37.53 114 ILE A C 1
ATOM 920 O O . ILE A 1 114 ? -14.461 -28.641 -8.414 1 37.53 114 ILE A O 1
ATOM 924 N N . ASP A 1 115 ? -15.188 -29.922 -7.758 1 36.12 115 ASP A N 1
ATOM 925 C CA . ASP A 1 115 ? -14.891 -31.219 -8.359 1 36.12 115 ASP A CA 1
ATOM 926 C C . ASP A 1 115 ? -15.773 -31.469 -9.586 1 36.12 115 ASP A C 1
ATOM 928 O O . ASP A 1 115 ? -15.312 -32.031 -10.578 1 36.12 115 ASP A O 1
ATOM 932 N N . SER A 1 116 ? -17.016 -31.438 -9.477 1 34.59 116 SER A N 1
ATOM 933 C CA . SER A 1 116 ? -17.891 -32 -10.508 1 34.59 116 SER A CA 1
ATOM 934 C C . SER A 1 116 ? -17.594 -31.375 -11.867 1 34.59 116 SER A C 1
ATOM 936 O O . SER A 1 116 ? -17.547 -32.062 -12.883 1 34.59 116 SER A O 1
ATOM 938 N N . LYS A 1 117 ? -17.703 -30.031 -12.055 1 34.78 117 LYS A N 1
ATOM 939 C CA . LYS A 1 117 ? -17.781 -29.391 -13.359 1 34.78 117 LYS A CA 1
ATOM 940 C C . LYS A 1 117 ? -16.391 -29.141 -13.922 1 34.78 117 LYS A C 1
ATOM 942 O O . LYS A 1 117 ? -16.234 -28.688 -15.062 1 34.78 117 LYS A O 1
ATOM 947 N N . LEU A 1 118 ? -15.32 -29.141 -13.227 1 34.25 118 LEU A N 1
ATOM 948 C CA . LEU A 1 118 ? -14.031 -28.922 -13.875 1 34.25 118 LEU A CA 1
ATOM 949 C C . LEU A 1 118 ? -13.75 -30.031 -14.891 1 34.25 118 LEU A C 1
ATOM 951 O O . LEU A 1 118 ? -12.992 -29.812 -15.844 1 34.25 118 LEU A O 1
ATOM 955 N N . SER A 1 119 ? -14.203 -31.188 -14.727 1 31.55 119 SER A N 1
ATOM 956 C CA . SER A 1 119 ? -14.148 -32.219 -15.75 1 31.55 119 SER A CA 1
ATOM 957 C C . SER A 1 119 ? -14.688 -31.719 -17.078 1 31.55 119 SER A C 1
ATOM 959 O O . SER A 1 119 ? -14.148 -32.062 -18.141 1 31.55 119 SER A O 1
ATOM 961 N N . GLN A 1 120 ? -15.742 -31.047 -17.047 1 35.03 120 GLN A N 1
ATOM 962 C CA . GLN A 1 120 ? -16.375 -30.719 -18.328 1 35.03 120 GLN A CA 1
ATOM 963 C C . GLN A 1 120 ? -15.562 -29.656 -19.094 1 35.03 120 GLN A C 1
ATOM 965 O O . GLN A 1 120 ? -15.461 -29.719 -20.312 1 35.03 120 GLN A O 1
ATOM 970 N N . PHE A 1 121 ? -15.078 -28.578 -18.297 1 31.36 121 PHE A N 1
ATOM 971 C CA . PHE A 1 121 ? -14.695 -27.375 -19.016 1 31.36 121 PHE A CA 1
ATOM 972 C C . PHE A 1 121 ? -13.289 -27.516 -19.609 1 31.36 121 PHE A C 1
ATOM 974 O O . PHE A 1 121 ? -12.93 -26.797 -20.547 1 31.36 121 PHE A O 1
ATOM 981 N N . LEU A 1 122 ? -12.328 -28.172 -18.891 1 34.5 122 LEU A N 1
ATOM 982 C CA . LEU A 1 122 ? -11.125 -28.484 -19.656 1 34.5 122 LEU A CA 1
ATOM 983 C C . LEU A 1 122 ? -11.477 -29.172 -20.969 1 34.5 122 LEU A C 1
ATOM 985 O O . LEU A 1 122 ? -10.594 -29.656 -21.672 1 34.5 122 LEU A O 1
ATOM 989 N N . GLN A 1 123 ? -12.734 -29.406 -21.141 1 35.19 123 GLN A N 1
ATOM 990 C CA . GLN A 1 123 ? -13.188 -29.984 -22.406 1 35.19 123 GLN A CA 1
ATOM 991 C C . GLN A 1 123 ? -13.078 -28.969 -23.547 1 35.19 123 GLN A C 1
ATOM 993 O O . GLN A 1 123 ? -13.75 -29.109 -24.562 1 35.19 123 GLN A O 1
ATOM 998 N N . ALA A 1 124 ? -12.43 -27.859 -23.469 1 32.47 124 ALA A N 1
ATOM 999 C CA . ALA A 1 124 ? -12.688 -27.219 -24.75 1 32.47 124 ALA A CA 1
ATOM 1000 C C . ALA A 1 124 ? -12.516 -28.203 -25.906 1 32.47 124 ALA A C 1
ATOM 1002 O O . ALA A 1 124 ? -13.477 -28.531 -26.594 1 32.47 124 ALA A O 1
ATOM 1003 N N . GLU A 1 125 ? -11.852 -27.797 -27.219 1 32.84 125 GLU A N 1
ATOM 1004 C CA . GLU A 1 125 ? -12.305 -28.328 -28.5 1 32.84 125 GLU A CA 1
ATOM 1005 C C . GLU A 1 125 ? -12.25 -29.859 -28.5 1 32.84 125 GLU A C 1
ATOM 1007 O O . GLU A 1 125 ? -13.211 -30.516 -28.891 1 32.84 125 GLU A O 1
ATOM 1012 N N . ASP A 1 126 ? -11.141 -30.438 -29.25 1 32.16 126 ASP A N 1
ATOM 1013 C CA . ASP A 1 126 ? -11.281 -31.875 -29.453 1 32.16 126 ASP A CA 1
ATOM 1014 C C . ASP A 1 126 ? -11.539 -32.594 -28.125 1 32.16 126 ASP A C 1
ATOM 1016 O O . ASP A 1 126 ? -11.234 -32.062 -27.062 1 32.16 126 ASP A O 1
ATOM 1020 N N . GLY A 1 127 ? -12.195 -33.875 -28.078 1 31.36 127 GLY A N 1
ATOM 1021 C CA . GLY A 1 127 ? -12.648 -34.906 -27.141 1 31.36 127 GLY A CA 1
ATOM 1022 C C . GLY A 1 127 ? -11.742 -35.031 -25.922 1 31.36 127 GLY A C 1
ATOM 1023 O O . GLY A 1 127 ? -11.984 -35.875 -25.062 1 31.36 127 GLY A O 1
ATOM 1024 N N . ASP A 1 128 ? -10.414 -34.875 -26.172 1 30.72 128 ASP A N 1
ATOM 1025 C CA . ASP A 1 128 ? -9.594 -35.594 -25.188 1 30.72 128 ASP A CA 1
ATOM 1026 C C . ASP A 1 128 ? -9.641 -34.875 -23.828 1 30.72 128 ASP A C 1
ATOM 1028 O O . ASP A 1 128 ? -9.57 -33.656 -23.766 1 30.72 128 ASP A O 1
ATOM 1032 N N . THR A 1 129 ? -10.305 -35.375 -22.781 1 31.56 129 THR A N 1
ATOM 1033 C CA . THR A 1 129 ? -10.508 -35.188 -21.359 1 31.56 129 THR A CA 1
ATOM 1034 C C . THR A 1 129 ? -9.242 -34.625 -20.703 1 31.56 129 THR A C 1
ATOM 1036 O O . THR A 1 129 ? -8.227 -35.344 -20.625 1 31.56 129 THR A O 1
ATOM 1039 N N . MET A 1 130 ? -8.664 -33.531 -21.125 1 33.06 130 MET A N 1
ATOM 1040 C CA . MET A 1 130 ? -7.613 -33.094 -20.219 1 33.06 130 MET A CA 1
ATOM 1041 C C . MET A 1 130 ? -7.969 -33.438 -18.766 1 33.06 130 MET A C 1
ATOM 1043 O O . MET A 1 130 ? -9.047 -33.062 -18.297 1 33.06 130 MET A O 1
ATOM 1047 N N . GLY A 1 131 ? -7.391 -34.344 -18.25 1 32.53 131 GLY A N 1
ATOM 1048 C CA . GLY A 1 131 ? -7.5 -35.094 -17.016 1 32.53 131 GLY A CA 1
ATOM 1049 C C . GLY A 1 131 ? -7.781 -34.219 -15.805 1 32.53 131 GLY A C 1
ATOM 1050 O O . GLY A 1 131 ? -7.668 -33 -15.891 1 32.53 131 GLY A O 1
ATOM 1051 N N . SER A 1 132 ? -8.039 -34.719 -14.523 1 39.72 132 SER A N 1
ATOM 1052 C CA . SER A 1 132 ? -8.719 -35 -13.258 1 39.72 132 SER A CA 1
ATOM 1053 C C . SER A 1 132 ? -8.336 -33.969 -12.188 1 39.72 132 SER A C 1
ATOM 1055 O O . SER A 1 132 ? -7.324 -33.281 -12.32 1 39.72 132 SER A O 1
ATOM 1057 N N . GLY A 1 133 ? -8.016 -33.938 -10.891 1 49.66 133 GLY A N 1
ATOM 1058 C CA . GLY A 1 133 ? -8.016 -33.656 -9.461 1 49.66 133 GLY A CA 1
ATOM 1059 C C . GLY A 1 133 ? -6.672 -33.188 -8.93 1 49.66 133 GLY A C 1
ATOM 1060 O O . GLY A 1 133 ? -5.625 -33.656 -9.406 1 49.66 133 GLY A O 1
ATOM 1061 N N . PHE A 1 134 ? -6.391 -31.594 -8.891 1 61.75 134 PHE A N 1
ATOM 1062 C CA . PHE A 1 134 ? -5.254 -31.391 -8.008 1 61.75 134 PHE A CA 1
ATOM 1063 C C . PHE A 1 134 ? -5.074 -32.594 -7.078 1 61.75 134 PHE A C 1
ATOM 1065 O O . PHE A 1 134 ? -6.004 -32.969 -6.375 1 61.75 134 PHE A O 1
ATOM 1072 N N . PRO A 1 135 ? -4.051 -33.281 -7.434 1 66.44 135 PRO A N 1
ATOM 1073 C CA . PRO A 1 135 ? -3.869 -34.438 -6.539 1 66.44 135 PRO A CA 1
ATOM 1074 C C . PRO A 1 135 ? -3.977 -34.062 -5.066 1 66.44 135 PRO A C 1
ATOM 1076 O O . PRO A 1 135 ? -3.551 -32.969 -4.668 1 66.44 135 PRO A O 1
ATOM 1079 N N . HIS A 1 136 ? -4.719 -34.844 -4.426 1 78.12 136 HIS A N 1
ATOM 1080 C CA . HIS A 1 136 ? -4.906 -34.625 -2.996 1 78.12 136 HIS A CA 1
ATOM 1081 C C . HIS A 1 136 ? -3.57 -34.562 -2.266 1 78.12 136 HIS A C 1
ATOM 1083 O O . HIS A 1 136 ? -2.646 -35.312 -2.602 1 78.12 136 HIS A O 1
ATOM 1089 N N . LEU A 1 137 ? -3.463 -33.656 -1.518 1 87.56 137 LEU A N 1
ATOM 1090 C CA . LEU A 1 137 ? -2.281 -33.594 -0.667 1 87.56 137 LEU A CA 1
ATOM 1091 C C . LEU A 1 137 ? -2.338 -34.625 0.452 1 87.56 137 LEU A C 1
ATOM 1093 O O . LEU A 1 137 ? -3.404 -34.875 1.019 1 87.56 137 LEU A O 1
ATOM 1097 N N . SER A 1 138 ? -1.266 -35.312 0.617 1 90.81 138 SER A N 1
ATOM 1098 C CA . SER A 1 138 ? -1.191 -36.188 1.766 1 90.81 138 SER A CA 1
ATOM 1099 C C . SER A 1 138 ? -1.314 -35.438 3.076 1 90.81 138 SER A C 1
ATOM 1101 O O . SER A 1 138 ? -1.148 -34.188 3.104 1 90.81 138 SER A O 1
ATOM 1103 N N . ALA A 1 139 ? -1.646 -36.125 4.125 1 89.06 139 ALA A N 1
ATOM 1104 C CA . ALA A 1 139 ? -1.741 -35.5 5.441 1 89.06 139 ALA A CA 1
ATOM 1105 C C . ALA A 1 139 ? -0.416 -34.844 5.844 1 89.06 139 ALA A C 1
ATOM 1107 O O . ALA A 1 139 ? -0.397 -33.781 6.457 1 89.06 139 ALA A O 1
ATOM 1108 N N . SER A 1 140 ? 0.669 -35.531 5.469 1 94.56 140 SER A N 1
ATOM 1109 C CA . SER A 1 140 ? 1.993 -35 5.781 1 94.56 140 SER A CA 1
ATOM 1110 C C . SER A 1 140 ? 2.275 -33.719 4.996 1 94.56 140 SER A C 1
ATOM 1112 O O . SER A 1 140 ? 2.861 -32.781 5.531 1 94.56 140 SER A O 1
ATOM 1114 N N . GLN A 1 141 ? 1.884 -33.688 3.742 1 95.06 141 GLN A N 1
ATOM 1115 C CA . GLN A 1 141 ? 2.035 -32.5 2.922 1 95.06 141 GLN A CA 1
ATOM 1116 C C . GLN A 1 141 ? 1.197 -31.344 3.471 1 95.06 141 GLN A C 1
ATOM 1118 O O . GLN A 1 141 ? 1.675 -30.219 3.562 1 95.06 141 GLN A O 1
ATOM 1123 N N . LEU A 1 142 ? -0.024 -31.688 3.885 1 91.25 142 LEU A N 1
ATOM 1124 C CA . LEU A 1 142 ? -0.919 -30.672 4.422 1 91.25 142 LEU A CA 1
ATOM 1125 C C . LEU A 1 142 ? -0.356 -30.078 5.711 1 91.25 142 LEU A C 1
ATOM 1127 O O . LEU A 1 142 ? -0.434 -28.859 5.926 1 91.25 142 LEU A O 1
ATOM 1131 N N . SER A 1 143 ? 0.208 -30.953 6.512 1 93.94 143 SER A N 1
ATOM 1132 C CA . SER A 1 143 ? 0.822 -30.484 7.75 1 93.94 143 SER A CA 1
ATOM 1133 C C . SER A 1 143 ? 2.023 -29.594 7.473 1 93.94 143 SER A C 1
ATOM 1135 O O . SER A 1 143 ? 2.215 -28.578 8.141 1 93.94 143 SER A O 1
ATOM 1137 N N . ALA A 1 144 ? 2.822 -29.953 6.508 1 97.25 144 ALA A N 1
ATOM 1138 C CA . ALA A 1 144 ? 3.996 -29.156 6.141 1 97.25 144 ALA A CA 1
ATOM 1139 C C . ALA A 1 144 ? 3.588 -27.797 5.566 1 97.25 144 ALA A C 1
ATOM 1141 O O . ALA A 1 144 ? 4.211 -26.781 5.863 1 97.25 144 ALA A O 1
ATOM 1142 N N . ILE A 1 145 ? 2.545 -27.797 4.781 1 95.25 145 ILE A N 1
ATOM 1143 C CA . ILE A 1 145 ? 2.031 -26.562 4.188 1 95.25 145 ILE A CA 1
ATOM 1144 C C . ILE A 1 145 ? 1.505 -25.641 5.281 1 95.25 145 ILE A C 1
ATOM 1146 O O . ILE A 1 145 ? 1.767 -24.438 5.266 1 95.25 145 ILE A O 1
ATOM 1150 N N . ASP A 1 146 ? 0.851 -26.266 6.227 1 93.12 146 ASP A N 1
ATOM 1151 C CA . ASP A 1 146 ? 0.306 -25.484 7.336 1 93.12 146 ASP A CA 1
ATOM 1152 C C . ASP A 1 146 ? 1.421 -24.844 8.156 1 93.12 146 ASP A C 1
ATOM 1154 O O . ASP A 1 146 ? 1.308 -23.688 8.555 1 93.12 146 ASP A O 1
ATOM 1158 N N . LYS A 1 147 ? 2.422 -25.594 8.398 1 96.69 147 LYS A N 1
ATOM 1159 C CA . LYS A 1 147 ? 3.564 -25.078 9.141 1 96.69 147 LYS A CA 1
ATOM 1160 C C . LYS A 1 147 ? 4.254 -23.938 8.383 1 96.69 147 LYS A C 1
ATOM 1162 O O . LYS A 1 147 ? 4.602 -22.922 8.961 1 96.69 147 LYS A O 1
ATOM 1167 N N . LEU A 1 148 ? 4.445 -24.125 7.086 1 98 148 LEU A N 1
ATOM 1168 C CA . LEU A 1 148 ? 5.066 -23.109 6.242 1 98 148 LEU A CA 1
ATOM 1169 C C . LEU A 1 148 ? 4.207 -21.859 6.191 1 98 148 LEU A C 1
ATOM 1171 O O . LEU A 1 148 ? 4.734 -20.734 6.234 1 98 148 LEU A O 1
ATOM 1175 N N . GLN A 1 149 ? 2.887 -22.031 6.121 1 95.5 149 GLN A N 1
ATOM 1176 C CA . GLN A 1 149 ? 1.967 -20.891 6.086 1 95.5 149 GLN A CA 1
ATOM 1177 C C . GLN A 1 149 ? 2.074 -20.062 7.359 1 95.5 149 GLN A C 1
ATOM 1179 O O . GLN A 1 149 ? 2.139 -18.828 7.301 1 95.5 149 GLN A O 1
ATOM 1184 N N . ARG A 1 150 ? 2.145 -20.75 8.484 1 95.56 150 ARG A N 1
ATOM 1185 C CA . ARG A 1 150 ? 2.227 -20.047 9.758 1 95.56 150 ARG A CA 1
ATOM 1186 C C . ARG A 1 150 ? 3.523 -19.25 9.859 1 95.56 150 ARG A C 1
ATOM 1188 O O . ARG A 1 150 ? 3.518 -18.094 10.305 1 95.56 150 ARG A O 1
ATOM 1195 N N . ARG A 1 151 ? 4.555 -19.828 9.438 1 97.88 151 ARG A N 1
ATOM 1196 C CA . ARG A 1 151 ? 5.84 -19.141 9.461 1 97.88 151 ARG A CA 1
ATOM 1197 C C . ARG A 1 151 ? 5.84 -17.953 8.508 1 97.88 151 ARG A C 1
ATOM 1199 O O . ARG A 1 151 ? 6.355 -16.875 8.844 1 97.88 151 ARG A O 1
ATOM 1206 N N . THR A 1 152 ? 5.27 -18.141 7.355 1 97.38 152 THR A N 1
ATOM 1207 C CA . THR A 1 152 ? 5.207 -17.078 6.352 1 97.38 152 THR A CA 1
ATOM 1208 C C . THR A 1 152 ? 4.383 -15.906 6.863 1 97.38 152 THR A C 1
ATOM 1210 O O . THR A 1 152 ? 4.785 -14.75 6.707 1 97.38 152 THR A O 1
ATOM 1213 N N . ILE A 1 153 ? 3.277 -16.203 7.496 1 95.62 153 ILE A N 1
ATOM 1214 C CA . ILE A 1 153 ? 2.412 -15.164 8.039 1 95.62 153 ILE A CA 1
ATOM 1215 C C . ILE A 1 153 ? 3.158 -14.383 9.117 1 95.62 153 ILE A C 1
ATOM 1217 O O . ILE A 1 153 ? 3.072 -13.156 9.172 1 95.62 153 ILE A O 1
ATOM 1221 N N . ALA A 1 154 ? 3.914 -15.07 9.914 1 97 154 ALA A N 1
ATOM 1222 C CA . ALA A 1 154 ? 4.703 -14.414 10.953 1 97 154 ALA A CA 1
ATOM 1223 C C . ALA A 1 154 ? 5.738 -13.477 10.352 1 97 154 ALA A C 1
ATOM 1225 O O . ALA A 1 154 ? 5.926 -12.352 10.82 1 97 154 ALA A O 1
ATOM 1226 N N . ASP A 1 155 ? 6.422 -13.938 9.328 1 98.19 155 ASP A N 1
ATOM 1227 C CA . ASP A 1 155 ? 7.422 -13.117 8.664 1 98.19 155 ASP A CA 1
ATOM 1228 C C . ASP A 1 155 ? 6.777 -11.914 7.977 1 98.19 155 ASP A C 1
ATOM 1230 O O . ASP A 1 155 ? 7.34 -10.82 7.969 1 98.19 155 ASP A O 1
ATOM 1234 N N . GLU A 1 156 ? 5.57 -12.086 7.375 1 97.12 156 GLU A N 1
ATOM 1235 C CA . GLU A 1 156 ? 4.812 -10.992 6.781 1 97.12 156 GLU A CA 1
ATOM 1236 C C . GLU A 1 156 ? 4.492 -9.914 7.816 1 97.12 156 GLU A C 1
ATOM 1238 O O . GLU A 1 156 ? 4.605 -8.719 7.535 1 97.12 156 GLU A O 1
ATOM 1243 N N . GLU A 1 157 ? 4.102 -10.391 8.969 1 95.12 157 GLU A N 1
ATOM 1244 C CA . GLU A 1 157 ? 3.748 -9.461 10.039 1 95.12 157 GLU A CA 1
ATOM 1245 C C . GLU A 1 157 ? 4.961 -8.641 10.477 1 95.12 157 GLU A C 1
ATOM 1247 O O . GLU A 1 157 ? 4.844 -7.441 10.734 1 95.12 157 GLU A O 1
ATOM 1252 N N . LYS A 1 158 ? 6.059 -9.289 10.578 1 96.75 158 LYS A N 1
ATOM 1253 C CA . LYS A 1 158 ? 7.285 -8.586 10.945 1 96.75 158 LYS A CA 1
ATOM 1254 C C . LYS A 1 158 ? 7.609 -7.484 9.938 1 96.75 158 LYS A C 1
ATOM 1256 O O . LYS A 1 158 ? 7.93 -6.359 10.32 1 96.75 158 LYS A O 1
ATOM 1261 N N . LEU A 1 159 ? 7.52 -7.781 8.695 1 97.5 159 LEU A N 1
ATOM 1262 C CA . LEU A 1 159 ? 7.844 -6.824 7.641 1 97.5 159 LEU A CA 1
ATOM 1263 C C . LEU A 1 159 ? 6.812 -5.703 7.59 1 97.5 159 LEU A C 1
ATOM 1265 O O . LEU A 1 159 ? 7.164 -4.539 7.379 1 97.5 159 LEU A O 1
ATOM 1269 N N . SER A 1 160 ? 5.52 -6.078 7.809 1 95.5 160 SER A N 1
ATOM 1270 C CA . SER A 1 160 ? 4.469 -5.066 7.855 1 95.5 160 SER A CA 1
ATOM 1271 C C . SER A 1 160 ? 4.691 -4.09 9.008 1 95.5 160 SER A C 1
ATOM 1273 O O . SER A 1 160 ? 4.457 -2.889 8.859 1 95.5 160 SER A O 1
ATOM 1275 N N . THR A 1 161 ? 5.145 -4.617 10.078 1 93.62 161 THR A N 1
ATOM 1276 C CA . THR A 1 161 ? 5.438 -3.783 11.242 1 93.62 161 THR A CA 1
ATOM 1277 C C . THR A 1 161 ? 6.605 -2.844 10.953 1 93.62 161 THR A C 1
ATOM 1279 O O . THR A 1 161 ? 6.586 -1.68 11.359 1 93.62 161 THR A O 1
ATOM 1282 N N . GLN A 1 162 ? 7.594 -3.32 10.289 1 94.19 162 GLN A N 1
ATOM 1283 C CA . GLN A 1 162 ? 8.734 -2.486 9.922 1 94.19 162 GLN A CA 1
ATOM 1284 C C . GLN A 1 162 ? 8.305 -1.33 9.023 1 94.19 162 GLN A C 1
ATOM 1286 O O . GLN A 1 162 ? 8.742 -0.194 9.211 1 94.19 162 GLN A O 1
ATOM 1291 N N . LEU A 1 163 ? 7.457 -1.622 8.07 1 93.81 163 LEU A N 1
ATOM 1292 C CA . LEU A 1 163 ? 6.969 -0.56 7.195 1 93.81 163 LEU A CA 1
ATOM 1293 C C . LEU A 1 163 ? 6.141 0.452 7.98 1 93.81 163 LEU A C 1
ATOM 1295 O O . LEU A 1 163 ? 6.254 1.659 7.758 1 93.81 163 LEU A O 1
ATOM 1299 N N . ALA A 1 164 ? 5.309 -0.087 8.875 1 91.62 164 ALA A N 1
ATOM 1300 C CA . ALA A 1 164 ? 4.488 0.788 9.711 1 91.62 164 ALA A CA 1
ATOM 1301 C C . ALA A 1 164 ? 5.359 1.76 10.5 1 91.62 164 ALA A C 1
ATOM 1303 O O . ALA A 1 164 ? 5.047 2.949 10.594 1 91.62 164 ALA A O 1
ATOM 1304 N N . MET A 1 165 ? 6.414 1.232 11 1 89.44 165 MET A N 1
ATOM 1305 C CA . MET A 1 165 ? 7.332 2.061 11.773 1 89.44 165 MET A CA 1
ATOM 1306 C C . MET A 1 165 ? 7.98 3.127 10.898 1 89.44 165 MET A C 1
ATOM 1308 O O . MET A 1 165 ? 8.133 4.273 11.32 1 89.44 165 MET A O 1
ATOM 1312 N N . LEU A 1 166 ? 8.344 2.746 9.766 1 88.06 166 LEU A N 1
ATOM 1313 C CA . LEU A 1 166 ? 8.922 3.693 8.82 1 88.06 166 LEU A CA 1
ATOM 1314 C C . LEU A 1 166 ? 7.926 4.797 8.469 1 88.06 166 LEU A C 1
ATOM 1316 O O . LEU A 1 166 ? 8.289 5.977 8.438 1 88.06 166 LEU A O 1
ATOM 1320 N N . GLN A 1 167 ? 6.691 4.434 8.227 1 86.94 167 GLN A N 1
ATOM 1321 C CA . GLN A 1 167 ? 5.637 5.379 7.875 1 86.94 167 GLN A CA 1
ATOM 1322 C C . GLN A 1 167 ? 5.309 6.305 9.039 1 86.94 167 GLN A C 1
ATOM 1324 O O . GLN A 1 167 ? 4.941 7.465 8.836 1 86.94 167 GLN A O 1
ATOM 1329 N N . GLN A 1 168 ? 5.406 5.754 10.211 1 81.56 168 GLN A N 1
ATOM 1330 C CA . GLN A 1 168 ? 5.176 6.555 11.406 1 81.56 168 GLN A CA 1
ATOM 1331 C C . GLN A 1 168 ? 6.297 7.57 11.617 1 81.56 168 GLN A C 1
ATOM 1333 O O . GLN A 1 168 ? 6.047 8.703 12.031 1 81.56 168 GLN A O 1
ATOM 1338 N N . ASP A 1 169 ? 7.461 7.18 11.312 1 74.19 169 ASP A N 1
ATOM 1339 C CA . ASP A 1 169 ? 8.633 7.996 11.617 1 74.19 169 ASP A CA 1
ATOM 1340 C C . ASP A 1 169 ? 8.828 9.086 10.57 1 74.19 169 ASP A C 1
ATOM 1342 O O . ASP A 1 169 ? 9.688 9.953 10.719 1 74.19 169 ASP A O 1
ATOM 1346 N N . MET A 1 170 ? 8.148 9.078 9.562 1 65.44 170 MET A N 1
ATOM 1347 C CA . MET A 1 170 ? 8.25 10.133 8.555 1 65.44 170 MET A CA 1
ATOM 1348 C C . MET A 1 170 ? 8.102 11.508 9.195 1 65.44 170 MET A C 1
ATOM 1350 O O . MET A 1 170 ? 8.742 12.469 8.758 1 65.44 170 MET A O 1
ATOM 1354 N N . ALA A 1 171 ? 7.32 11.578 10.211 1 55.75 171 ALA A N 1
ATOM 1355 C CA . ALA A 1 171 ? 7.098 12.867 10.867 1 55.75 171 ALA A CA 1
ATOM 1356 C C . ALA A 1 171 ? 8.234 13.195 11.828 1 55.75 171 ALA A C 1
ATOM 1358 O O . ALA A 1 171 ? 8.453 14.359 12.164 1 55.75 171 ALA A O 1
ATOM 1359 N N . ASP A 1 172 ? 8.789 12.18 12.367 1 56 172 ASP A N 1
ATOM 1360 C CA . ASP A 1 172 ? 9.945 12.414 13.219 1 56 172 ASP A CA 1
ATOM 1361 C C . ASP A 1 172 ? 11.211 12.609 12.383 1 56 172 ASP A C 1
ATOM 1363 O O . ASP A 1 172 ? 12.297 12.812 12.93 1 56 172 ASP A O 1
ATOM 1367 N N . MET A 1 173 ? 10.953 12.5 11.148 1 59.16 173 MET A N 1
ATOM 1368 C CA . MET A 1 173 ? 12.109 12.555 10.258 1 59.16 173 MET A CA 1
ATOM 1369 C C . MET A 1 173 ? 12.586 13.992 10.07 1 59.16 173 MET A C 1
ATOM 1371 O O . MET A 1 173 ? 11.797 14.93 10.188 1 59.16 173 MET A O 1
ATOM 1375 N N . PRO A 1 174 ? 13.812 14 9.945 1 62.47 174 PRO A N 1
ATOM 1376 C CA . PRO A 1 174 ? 14.438 15.273 9.602 1 62.47 174 PRO A CA 1
ATOM 1377 C C . PRO A 1 174 ? 13.578 16.125 8.656 1 62.47 174 PRO A C 1
ATOM 1379 O O . PRO A 1 174 ? 13.633 17.344 8.703 1 62.47 174 PRO A O 1
ATOM 1382 N N . LEU A 1 175 ? 12.523 15.383 8.18 1 72.69 175 LEU A N 1
ATOM 1383 C CA . LEU A 1 175 ? 11.766 16.125 7.172 1 72.69 175 LEU A CA 1
ATOM 1384 C C . LEU A 1 175 ? 10.805 17.109 7.824 1 72.69 175 LEU A C 1
ATOM 1386 O O . LEU A 1 175 ? 10.602 18.219 7.316 1 72.69 175 LEU A O 1
ATOM 1390 N N . ALA A 1 176 ? 10.336 16.625 8.945 1 74.75 176 ALA A N 1
ATOM 1391 C CA . ALA A 1 176 ? 9.453 17.547 9.664 1 74.75 176 ALA A CA 1
ATOM 1392 C C . ALA A 1 176 ? 10.211 18.781 10.117 1 74.75 176 ALA A C 1
ATOM 1394 O O . ALA A 1 176 ? 9.703 19.906 10.031 1 74.75 176 ALA A O 1
ATOM 1395 N N . LEU A 1 177 ? 11.414 18.516 10.477 1 72.38 177 LEU A N 1
ATOM 1396 C CA . LEU A 1 177 ? 12.258 19.609 10.914 1 72.38 177 LEU A CA 1
ATOM 1397 C C . LEU A 1 177 ? 12.672 20.484 9.727 1 72.38 177 LEU A C 1
ATOM 1399 O O . LEU A 1 177 ? 12.688 21.719 9.836 1 72.38 177 LEU A O 1
ATOM 1403 N N . ILE A 1 178 ? 12.891 19.891 8.688 1 74 178 ILE A N 1
ATOM 1404 C CA . ILE A 1 178 ? 13.273 20.625 7.484 1 74 178 ILE A CA 1
ATOM 1405 C C . ILE A 1 178 ? 12.086 21.453 6.988 1 74 178 ILE A C 1
ATOM 1407 O O . ILE A 1 178 ? 12.25 22.609 6.629 1 74 178 ILE A O 1
ATOM 1411 N N . ALA A 1 179 ? 10.953 20.797 7.012 1 78.5 179 ALA A N 1
ATOM 1412 C CA . ALA A 1 179 ? 9.75 21.484 6.555 1 78.5 179 ALA A CA 1
ATOM 1413 C C . ALA A 1 179 ? 9.445 22.703 7.426 1 78.5 179 ALA A C 1
ATOM 1415 O O . ALA A 1 179 ? 9.023 23.75 6.918 1 78.5 179 ALA A O 1
ATOM 1416 N N . ARG A 1 180 ? 9.695 22.484 8.586 1 74.19 180 ARG A N 1
ATOM 1417 C CA . ARG A 1 180 ? 9.438 23.562 9.523 1 74.19 180 ARG A CA 1
ATOM 1418 C C . ARG A 1 180 ? 10.328 24.766 9.227 1 74.19 180 ARG A C 1
ATOM 1420 O O . ARG A 1 180 ? 9.883 25.922 9.344 1 74.19 180 ARG A O 1
ATOM 1427 N N . LYS A 1 181 ? 11.516 24.406 8.766 1 72.44 181 LYS A N 1
ATOM 1428 C CA . LYS A 1 181 ? 12.5 25.453 8.508 1 72.44 181 LYS A CA 1
ATOM 1429 C C . LYS A 1 181 ? 12.375 26 7.09 1 72.44 181 LYS A C 1
ATOM 1431 O O . LYS A 1 181 ? 12.938 27.047 6.766 1 72.44 181 LYS A O 1
ATOM 1436 N N . ALA A 1 182 ? 11.609 25.266 6.422 1 69.44 182 ALA A N 1
ATOM 1437 C CA . ALA A 1 182 ? 11.539 25.609 5.004 1 69.44 182 ALA A CA 1
ATOM 1438 C C . ALA A 1 182 ? 10.734 26.875 4.781 1 69.44 182 ALA A C 1
ATOM 1440 O O . ALA A 1 182 ? 9.727 27.109 5.461 1 69.44 182 ALA A O 1
ATOM 1441 N N . GLY A 1 183 ? 11.344 27.734 4.004 1 64.75 183 GLY A N 1
ATOM 1442 C CA . GLY A 1 183 ? 10.594 28.906 3.57 1 64.75 183 GLY A CA 1
ATOM 1443 C C . GLY A 1 183 ? 9.492 28.562 2.58 1 64.75 183 GLY A C 1
ATOM 1444 O O . GLY A 1 183 ? 9.086 27.406 2.457 1 64.75 183 GLY A O 1
ATOM 1445 N N . PRO A 1 184 ? 8.984 29.531 1.996 1 64.12 184 PRO A N 1
ATOM 1446 C CA . PRO A 1 184 ? 7.871 29.375 1.057 1 64.12 184 PRO A CA 1
ATOM 1447 C C . PRO A 1 184 ? 8.266 28.578 -0.193 1 64.12 184 PRO A C 1
ATOM 1449 O O . PRO A 1 184 ? 7.398 28.062 -0.897 1 64.12 184 PRO A O 1
ATOM 1452 N N . THR A 1 185 ? 9.484 28.5 -0.332 1 64.62 185 THR A N 1
ATOM 1453 C CA . THR A 1 185 ? 9.906 27.922 -1.601 1 64.62 185 THR A CA 1
ATOM 1454 C C . THR A 1 185 ? 10.133 26.422 -1.456 1 64.62 185 THR A C 1
ATOM 1456 O O . THR A 1 185 ? 10.281 25.703 -2.453 1 64.62 185 THR A O 1
ATOM 1459 N N . TYR A 1 186 ? 9.758 25.875 -0.648 1 74.44 186 TYR A N 1
ATOM 1460 C CA . TYR A 1 186 ? 9.914 24.453 -0.423 1 74.44 186 TYR A CA 1
ATOM 1461 C C . TYR A 1 186 ? 11.117 23.906 -1.181 1 74.44 186 TYR A C 1
ATOM 1463 O O . TYR A 1 186 ? 10.977 23.016 -2.02 1 74.44 186 TYR A O 1
ATOM 1471 N N . GLU A 1 187 ? 12.328 24.266 -0.929 1 79.81 187 GLU A N 1
ATOM 1472 C CA . GLU A 1 187 ? 13.508 23.906 -1.705 1 79.81 187 GLU A CA 1
ATOM 1473 C C . GLU A 1 187 ? 13.875 22.438 -1.512 1 79.81 187 GLU A C 1
ATOM 1475 O O . GLU A 1 187 ? 13.797 21.906 -0.398 1 79.81 187 GLU A O 1
ATOM 1480 N N . PHE A 1 188 ? 14.133 21.812 -2.65 1 86.44 188 PHE A N 1
ATOM 1481 C CA . PHE A 1 188 ? 14.633 20.438 -2.674 1 86.44 188 PHE A CA 1
ATOM 1482 C C . PHE A 1 188 ? 16.156 20.422 -2.619 1 86.44 188 PHE A C 1
ATOM 1484 O O . PHE A 1 188 ? 16.812 20.109 -3.617 1 86.44 188 PHE A O 1
ATOM 1491 N N . ASP A 1 189 ? 16.688 20.688 -1.422 1 87 189 ASP A N 1
ATOM 1492 C CA . ASP A 1 189 ? 18.125 20.844 -1.264 1 87 189 ASP A CA 1
ATOM 1493 C C . ASP A 1 189 ? 18.781 19.531 -0.84 1 87 189 ASP A C 1
ATOM 1495 O O . ASP A 1 189 ? 18.141 18.484 -0.854 1 87 189 ASP A O 1
ATOM 1499 N N . SER A 1 190 ? 20.031 19.656 -0.487 1 87.5 190 SER A N 1
ATOM 1500 C CA . SER A 1 190 ? 20.828 18.453 -0.205 1 87.5 190 SER A CA 1
ATOM 1501 C C . SER A 1 190 ? 20.359 17.766 1.071 1 87.5 190 SER A C 1
ATOM 1503 O O . SER A 1 190 ? 20.344 16.531 1.155 1 87.5 190 SER A O 1
ATOM 1505 N N . ASP A 1 191 ? 19.906 18.594 2.014 1 84.69 191 ASP A N 1
ATOM 1506 C CA . ASP A 1 191 ? 19.438 18.016 3.268 1 84.69 191 ASP A CA 1
ATOM 1507 C C . ASP A 1 191 ? 18.156 17.188 3.047 1 84.69 191 ASP A C 1
ATOM 1509 O O . ASP A 1 191 ? 18.016 16.094 3.605 1 84.69 191 ASP A O 1
ATOM 1513 N N . VAL A 1 192 ? 17.297 17.75 2.273 1 87.88 192 VAL A N 1
ATOM 1514 C CA . VAL A 1 192 ? 16.062 17.062 1.946 1 87.88 192 VAL A CA 1
ATOM 1515 C C . VAL A 1 192 ? 16.359 15.789 1.156 1 87.88 192 VAL A C 1
ATOM 1517 O O . VAL A 1 192 ? 15.82 14.719 1.448 1 87.88 192 VAL A O 1
ATOM 1520 N N . LYS A 1 193 ? 17.25 15.875 0.222 1 89.75 193 LYS A N 1
ATOM 1521 C CA . LYS A 1 193 ? 17.641 14.727 -0.598 1 89.75 193 LYS A CA 1
ATOM 1522 C C . LYS A 1 193 ? 18.219 13.602 0.262 1 89.75 193 LYS A C 1
ATOM 1524 O O . LYS A 1 193 ? 17.875 12.438 0.07 1 89.75 193 LYS A O 1
ATOM 1529 N N . ASP A 1 194 ? 19.016 14 1.181 1 88.69 194 ASP A N 1
ATOM 1530 C CA . ASP A 1 194 ? 19.625 13 2.061 1 88.69 194 ASP A CA 1
ATOM 1531 C C . ASP A 1 194 ? 18.578 12.328 2.938 1 88.69 194 ASP A C 1
ATOM 1533 O O . ASP A 1 194 ? 18.641 11.117 3.166 1 88.69 194 ASP A O 1
ATOM 1537 N N . ALA A 1 195 ? 17.672 13.156 3.449 1 87 195 ALA A N 1
ATOM 1538 C CA . ALA A 1 195 ? 16.625 12.609 4.301 1 87 195 ALA A CA 1
ATOM 1539 C C . ALA A 1 195 ? 15.734 11.648 3.525 1 87 195 ALA A C 1
ATOM 1541 O O . ALA A 1 195 ? 15.398 10.57 4.023 1 87 195 ALA A O 1
ATOM 1542 N N . ILE A 1 196 ? 15.398 12.008 2.34 1 90 196 ILE A N 1
ATOM 1543 C CA . ILE A 1 196 ? 14.57 11.156 1.492 1 90 196 ILE A CA 1
ATOM 1544 C C . ILE A 1 196 ? 15.344 9.891 1.116 1 90 196 ILE A C 1
ATOM 1546 O O . ILE A 1 196 ? 14.789 8.789 1.122 1 90 196 ILE A O 1
ATOM 1550 N N . HIS A 1 197 ? 16.578 10.055 0.835 1 90.88 197 HIS A N 1
ATOM 1551 C CA . HIS A 1 197 ? 17.422 8.914 0.496 1 90.88 197 HIS A CA 1
ATOM 1552 C C . HIS A 1 197 ? 17.484 7.902 1.639 1 90.88 197 HIS A C 1
ATOM 1554 O O . HIS A 1 197 ? 17.453 6.691 1.406 1 90.88 197 HIS A O 1
ATOM 1560 N N . ARG A 1 198 ? 17.516 8.367 2.826 1 89.12 198 ARG A N 1
ATOM 1561 C CA . ARG A 1 198 ? 17.531 7.473 3.98 1 89.12 198 ARG A CA 1
ATOM 1562 C C . ARG A 1 198 ? 16.234 6.672 4.078 1 89.12 198 ARG A C 1
ATOM 1564 O O . ARG A 1 198 ? 16.266 5.473 4.359 1 89.12 198 ARG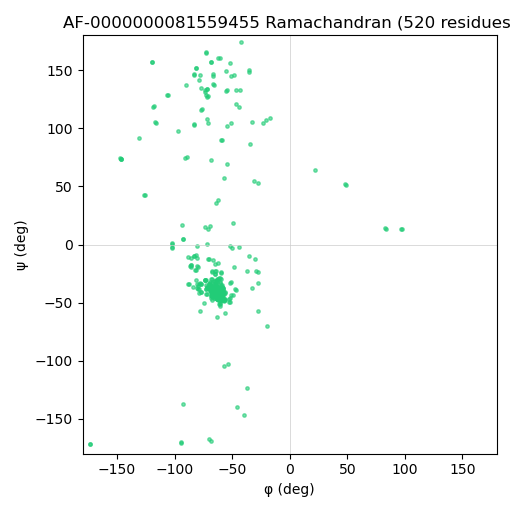 A O 1
ATOM 1571 N N . ILE A 1 199 ? 15.148 7.355 3.854 1 90.25 199 ILE A N 1
ATOM 1572 C CA . ILE A 1 199 ? 13.852 6.688 3.857 1 90.25 199 ILE A CA 1
ATOM 1573 C C . ILE A 1 199 ? 13.828 5.602 2.779 1 90.25 199 ILE A C 1
ATOM 1575 O O . ILE A 1 199 ? 13.367 4.484 3.025 1 90.25 199 ILE A O 1
ATOM 1579 N N . GLU A 1 200 ? 14.375 5.918 1.649 1 93.31 200 GLU A N 1
ATOM 1580 C CA . GLU A 1 200 ? 14.367 4.992 0.521 1 93.31 200 GLU A CA 1
ATOM 1581 C C . GLU A 1 200 ? 15.227 3.768 0.809 1 93.31 200 GLU A C 1
ATOM 1583 O O . GLU A 1 200 ? 14.898 2.656 0.387 1 93.31 200 GLU A O 1
ATOM 1588 N N . ILE A 1 201 ? 16.344 3.973 1.496 1 94.19 201 ILE A N 1
ATOM 1589 C CA . ILE A 1 201 ? 17.203 2.859 1.861 1 94.19 201 ILE A CA 1
ATOM 1590 C C . ILE A 1 201 ? 16.453 1.886 2.76 1 94.19 201 ILE A C 1
ATOM 1592 O O . ILE A 1 201 ? 16.516 0.67 2.559 1 94.19 201 ILE A O 1
ATOM 1596 N N . ASP A 1 202 ? 15.742 2.443 3.699 1 93.69 202 ASP A N 1
ATOM 1597 C CA . ASP A 1 202 ? 14.969 1.602 4.605 1 93.69 202 ASP A CA 1
ATOM 1598 C C . ASP A 1 202 ? 13.844 0.889 3.859 1 93.69 202 ASP A C 1
ATOM 1600 O O . ASP A 1 202 ? 13.594 -0.298 4.086 1 93.69 202 ASP A O 1
ATOM 1604 N N . MET A 1 203 ? 13.18 1.591 2.998 1 94.94 203 MET A N 1
ATOM 1605 C CA . MET A 1 203 ? 12.125 0.994 2.18 1 94.94 203 MET A CA 1
ATOM 1606 C C . MET A 1 203 ? 12.672 -0.154 1.34 1 94.94 203 MET A C 1
ATOM 1608 O O . MET A 1 203 ? 12.039 -1.2 1.218 1 94.94 203 MET A O 1
ATOM 1612 N N . PHE A 1 204 ? 13.836 0.088 0.766 1 97.25 204 PHE A N 1
ATOM 1613 C CA . PHE A 1 204 ? 14.453 -0.937 -0.067 1 97.25 204 PHE A CA 1
ATOM 1614 C C . PHE A 1 204 ? 14.758 -2.188 0.749 1 97.25 204 PHE A C 1
ATOM 1616 O O . PHE A 1 204 ? 14.531 -3.307 0.288 1 97.25 204 PHE A O 1
ATOM 1623 N N . SER A 1 205 ? 15.25 -1.979 1.914 1 97.31 205 SER A N 1
ATOM 1624 C CA . SER A 1 205 ? 15.57 -3.113 2.773 1 97.31 205 SER A CA 1
ATOM 1625 C C . SER A 1 205 ? 14.328 -3.947 3.074 1 97.31 205 SER A C 1
ATOM 1627 O O . SER A 1 205 ? 14.383 -5.18 3.045 1 97.31 205 SER A O 1
ATOM 1629 N N . ILE A 1 206 ? 13.242 -3.312 3.35 1 97.31 206 ILE A N 1
ATOM 1630 C CA . ILE A 1 206 ? 11.984 -3.996 3.639 1 97.31 206 ILE A CA 1
ATOM 1631 C C . ILE A 1 206 ? 11.492 -4.727 2.389 1 97.31 206 ILE A C 1
ATOM 1633 O O . ILE A 1 206 ? 11.078 -5.883 2.461 1 97.31 206 ILE A O 1
ATOM 1637 N N . MET A 1 207 ? 11.555 -4.055 1.256 1 97.62 207 MET A N 1
ATOM 1638 C CA . MET A 1 207 ? 11.125 -4.648 -0.006 1 97.62 207 MET A CA 1
ATOM 1639 C C . MET A 1 207 ? 11.961 -5.883 -0.336 1 97.62 207 MET A C 1
ATOM 1641 O O . MET A 1 207 ? 11.43 -6.895 -0.795 1 97.62 207 MET A O 1
ATOM 1645 N N . GLU A 1 208 ? 13.266 -5.754 -0.135 1 97.88 208 GLU A N 1
ATOM 1646 C CA . GLU A 1 208 ? 14.172 -6.859 -0.423 1 97.88 208 GLU A CA 1
ATOM 1647 C C . GLU A 1 208 ? 13.844 -8.078 0.436 1 97.88 208 GLU A C 1
ATOM 1649 O O . GLU A 1 208 ? 13.836 -9.211 -0.057 1 97.88 208 GLU A O 1
ATOM 1654 N N . ALA A 1 209 ? 13.594 -7.809 1.659 1 98.31 209 ALA A N 1
ATOM 1655 C CA . ALA A 1 209 ? 13.211 -8.898 2.555 1 98.31 209 ALA A CA 1
ATOM 1656 C C . ALA A 1 209 ? 11.898 -9.539 2.111 1 98.31 209 ALA A C 1
ATOM 1658 O O . ALA A 1 209 ? 11.742 -10.766 2.184 1 98.31 209 ALA A O 1
ATOM 1659 N N . ALA A 1 210 ? 10.977 -8.734 1.695 1 98.31 210 ALA A N 1
ATOM 1660 C CA . ALA A 1 210 ? 9.695 -9.25 1.205 1 98.31 210 ALA A CA 1
ATOM 1661 C C . ALA A 1 210 ? 9.891 -10.094 -0.052 1 98.31 210 ALA A C 1
ATOM 1663 O O . ALA A 1 210 ? 9.227 -11.117 -0.226 1 98.31 210 ALA A O 1
ATOM 1664 N N . GLU A 1 211 ? 10.742 -9.641 -0.901 1 97.69 211 GLU A N 1
ATOM 1665 C CA . GLU A 1 211 ? 11.062 -10.391 -2.111 1 97.69 211 GLU A CA 1
ATOM 1666 C C . GLU A 1 211 ? 11.664 -11.75 -1.771 1 97.69 211 GLU A C 1
ATOM 1668 O O . GLU A 1 211 ? 11.305 -12.766 -2.381 1 97.69 211 GLU A O 1
ATOM 1673 N N . ASP A 1 212 ? 12.562 -11.75 -0.85 1 98.12 212 ASP A N 1
ATOM 1674 C CA . ASP A 1 212 ? 13.141 -13.016 -0.398 1 98.12 212 ASP A CA 1
ATOM 1675 C C . ASP A 1 212 ? 12.07 -13.938 0.17 1 98.12 212 ASP A C 1
ATOM 1677 O O . ASP A 1 212 ? 12.094 -15.148 -0.076 1 98.12 212 ASP A O 1
ATOM 1681 N N . LEU A 1 213 ? 11.203 -13.391 0.928 1 98.56 213 LEU A N 1
ATOM 1682 C CA . LEU A 1 213 ? 10.125 -14.18 1.506 1 98.56 213 LEU A CA 1
ATOM 1683 C C . LEU A 1 213 ? 9.273 -14.812 0.413 1 98.56 213 LEU A C 1
ATOM 1685 O O . LEU A 1 213 ? 8.906 -15.992 0.51 1 98.56 213 LEU A O 1
ATOM 1689 N N . ARG A 1 214 ? 8.93 -14.094 -0.621 1 97.81 214 ARG A N 1
ATOM 1690 C CA . ARG A 1 214 ? 8.156 -14.609 -1.744 1 97.81 214 ARG A CA 1
ATOM 1691 C C . ARG A 1 214 ? 8.883 -15.758 -2.426 1 97.81 214 ARG A C 1
ATOM 1693 O O . ARG A 1 214 ? 8.305 -16.828 -2.631 1 97.81 214 ARG A O 1
ATOM 1700 N N . LEU A 1 215 ? 10.156 -15.516 -2.756 1 97.62 215 LEU A N 1
ATOM 1701 C CA . LEU A 1 215 ? 10.953 -16.516 -3.459 1 97.62 215 LEU A CA 1
ATOM 1702 C C . LEU A 1 215 ? 11.102 -17.781 -2.625 1 97.62 215 LEU A C 1
ATOM 1704 O O . LEU A 1 215 ? 10.875 -18.891 -3.123 1 97.62 215 LEU A O 1
ATOM 1708 N N . ASN A 1 216 ? 11.438 -17.578 -1.367 1 98 216 ASN A N 1
ATOM 1709 C CA . ASN A 1 216 ? 11.664 -18.719 -0.488 1 98 216 ASN A CA 1
ATOM 1710 C C . ASN A 1 216 ? 10.367 -19.5 -0.229 1 98 216 ASN A C 1
ATOM 1712 O O . ASN A 1 216 ? 10.391 -20.719 -0.113 1 98 216 ASN A O 1
ATOM 1716 N N . THR A 1 217 ? 9.266 -18.797 -0.11 1 98.25 217 THR A N 1
ATOM 1717 C CA . THR A 1 217 ? 7.984 -19.453 0.121 1 98.25 217 THR A CA 1
ATOM 1718 C C . THR A 1 217 ? 7.609 -20.344 -1.062 1 98.25 217 THR A C 1
ATOM 1720 O O . THR A 1 217 ? 7.227 -21.5 -0.881 1 98.25 217 THR A O 1
ATOM 1723 N N . VAL A 1 218 ? 7.742 -19.844 -2.277 1 97.81 218 VAL A N 1
ATOM 1724 C CA . VAL A 1 218 ? 7.414 -20.625 -3.463 1 97.81 218 VAL A CA 1
ATOM 1725 C C . VAL A 1 218 ? 8.336 -21.844 -3.551 1 97.81 218 VAL A C 1
ATOM 1727 O O . VAL A 1 218 ? 7.883 -22.953 -3.82 1 97.81 218 VAL A O 1
ATOM 1730 N N . LYS A 1 219 ? 9.625 -21.594 -3.318 1 97.56 219 LYS A N 1
ATOM 1731 C CA . LYS A 1 219 ? 10.602 -22.672 -3.357 1 97.56 219 LYS A CA 1
ATOM 1732 C C . LYS A 1 219 ? 10.227 -23.781 -2.379 1 97.56 219 LYS A C 1
ATOM 1734 O O . LYS A 1 219 ? 10.25 -24.969 -2.734 1 97.56 219 LYS A O 1
ATOM 1739 N N . GLU A 1 220 ? 9.898 -23.422 -1.171 1 98.25 220 GLU A N 1
ATOM 1740 C CA . GLU A 1 220 ? 9.57 -24.406 -0.147 1 98.25 220 GLU A CA 1
ATOM 1741 C C . GLU A 1 220 ? 8.266 -25.125 -0.474 1 98.25 220 GLU A C 1
ATOM 1743 O O . GLU A 1 220 ? 8.117 -26.312 -0.189 1 98.25 220 GLU A O 1
ATOM 1748 N N . ILE A 1 221 ? 7.285 -24.406 -1.04 1 97.5 221 ILE A N 1
ATOM 1749 C CA . ILE A 1 221 ? 6.043 -25.047 -1.462 1 97.5 221 ILE A CA 1
ATOM 1750 C C . ILE A 1 221 ? 6.344 -26.141 -2.48 1 97.5 221 ILE A C 1
ATOM 1752 O O . ILE A 1 221 ? 5.84 -27.266 -2.367 1 97.5 221 ILE A O 1
ATOM 1756 N N . ILE A 1 222 ? 7.188 -25.812 -3.447 1 96.5 222 ILE A N 1
ATOM 1757 C CA . ILE A 1 222 ? 7.543 -26.75 -4.5 1 96.5 222 ILE A CA 1
ATOM 1758 C C . ILE A 1 222 ? 8.266 -27.953 -3.898 1 96.5 222 ILE A C 1
ATOM 1760 O O . ILE A 1 222 ? 8.094 -29.094 -4.359 1 96.5 222 ILE A O 1
ATOM 1764 N N . GLU A 1 223 ? 9.031 -27.781 -2.826 1 96.31 223 GLU A N 1
ATOM 1765 C CA . GLU A 1 223 ? 9.766 -28.859 -2.164 1 96.31 223 GLU A CA 1
ATOM 1766 C C . GLU A 1 223 ? 8.812 -29.781 -1.399 1 96.31 223 GLU A C 1
ATOM 1768 O O . GLU A 1 223 ? 9.086 -30.969 -1.241 1 96.31 223 GLU A O 1
ATOM 1773 N N . ILE A 1 224 ? 7.727 -29.234 -0.918 1 97.44 224 ILE A N 1
ATOM 1774 C CA . ILE A 1 224 ? 6.762 -30 -0.145 1 97.44 224 ILE A CA 1
ATOM 1775 C C . ILE A 1 224 ? 5.883 -30.812 -1.088 1 97.44 224 ILE A C 1
ATOM 1777 O O . ILE A 1 224 ? 5.559 -31.969 -0.798 1 97.44 224 ILE A O 1
ATOM 1781 N N . LEU A 1 225 ? 5.5 -30.266 -2.258 1 95.44 225 LEU A N 1
ATOM 1782 C CA . LEU A 1 225 ? 4.578 -30.891 -3.195 1 95.44 225 LEU A CA 1
ATOM 1783 C C . LEU A 1 225 ? 5.301 -31.922 -4.066 1 95.44 225 LEU A C 1
ATOM 1785 O O . LEU A 1 225 ? 6.504 -31.797 -4.297 1 95.44 225 LEU A O 1
ATOM 1789 N N . ALA A 1 226 ? 4.555 -32.875 -4.48 1 93.44 226 ALA A N 1
ATOM 1790 C CA . ALA A 1 226 ? 5.074 -33.781 -5.504 1 93.44 226 ALA A CA 1
ATOM 1791 C C . ALA A 1 226 ? 5.238 -33.062 -6.84 1 93.44 226 ALA A C 1
ATOM 1793 O O . ALA A 1 226 ? 4.613 -32 -7.074 1 93.44 226 ALA A O 1
ATOM 1794 N N . PRO A 1 227 ? 6.066 -33.562 -7.652 1 92.25 227 PRO A N 1
ATOM 1795 C CA . PRO A 1 227 ? 6.363 -32.875 -8.914 1 92.25 227 PRO A CA 1
ATOM 1796 C C . PRO A 1 227 ? 5.105 -32.531 -9.703 1 92.25 227 PRO A C 1
ATOM 1798 O O . PRO A 1 227 ? 4.949 -31.391 -10.156 1 92.25 227 PRO A O 1
ATOM 1801 N N . VAL A 1 228 ? 4.219 -33.469 -9.812 1 89 228 VAL A N 1
ATOM 1802 C CA . VAL A 1 228 ? 3.014 -33.219 -10.594 1 89 228 VAL A CA 1
ATOM 1803 C C . VAL A 1 228 ? 2.143 -32.188 -9.891 1 89 228 VAL A C 1
ATOM 1805 O O . VAL A 1 228 ? 1.532 -31.344 -10.531 1 89 228 VAL A O 1
ATOM 1808 N N . GLN A 1 229 ? 2.076 -32.281 -8.57 1 90.81 229 GLN A N 1
ATOM 1809 C CA . GLN A 1 229 ? 1.341 -31.281 -7.785 1 90.81 229 GLN A CA 1
ATOM 1810 C C . GLN A 1 229 ? 1.928 -29.891 -7.969 1 90.81 229 GLN A C 1
ATOM 1812 O O . GLN A 1 229 ? 1.188 -28.906 -8.102 1 90.81 229 GLN A O 1
ATOM 1817 N N . SER A 1 230 ? 3.238 -29.844 -7.953 1 94.75 230 SER A N 1
ATOM 1818 C CA . SER A 1 230 ? 3.932 -28.562 -8.133 1 94.75 230 SER A CA 1
ATOM 1819 C C . SER A 1 230 ? 3.652 -27.969 -9.508 1 94.75 230 SER A C 1
ATOM 1821 O O . SER A 1 230 ? 3.438 -26.766 -9.641 1 94.75 230 SER A O 1
ATOM 1823 N N . LEU A 1 231 ? 3.688 -28.828 -10.469 1 93.25 231 LEU A N 1
ATOM 1824 C CA . LEU A 1 231 ? 3.416 -28.391 -11.828 1 93.25 231 LEU A CA 1
ATOM 1825 C C . LEU A 1 231 ? 2.025 -27.766 -11.938 1 93.25 231 LEU A C 1
ATOM 1827 O O . LEU A 1 231 ? 1.87 -26.672 -12.461 1 93.25 231 LEU A O 1
ATOM 1831 N N . GLU A 1 232 ? 1.035 -28.406 -11.383 1 89.88 232 GLU A N 1
ATOM 1832 C CA . GLU A 1 232 ? -0.343 -27.922 -11.438 1 89.88 232 GLU A CA 1
ATOM 1833 C C . GLU A 1 232 ? -0.511 -26.641 -10.641 1 89.88 232 GLU A C 1
ATOM 1835 O O . GLU A 1 232 ? -1.266 -25.75 -11.039 1 89.88 232 GLU A O 1
ATOM 1840 N N . TYR A 1 233 ? 0.128 -26.594 -9.562 1 92.25 233 TYR A N 1
ATOM 1841 C CA . TYR A 1 233 ? 0.065 -25.422 -8.711 1 92.25 233 TYR A CA 1
ATOM 1842 C C . TYR A 1 233 ? 0.611 -24.188 -9.445 1 92.25 233 TYR A C 1
ATOM 1844 O O . TYR A 1 233 ? -0.023 -23.141 -9.461 1 92.25 233 TYR A O 1
ATOM 1852 N N . ILE A 1 234 ? 1.81 -24.312 -10.008 1 94.69 234 ILE A N 1
ATOM 1853 C CA . ILE A 1 234 ? 2.451 -23.188 -10.695 1 94.69 234 ILE A CA 1
ATOM 1854 C C . ILE A 1 234 ? 1.621 -22.797 -11.914 1 94.69 234 ILE A C 1
ATOM 1856 O O . ILE A 1 234 ? 1.495 -21.609 -12.219 1 94.69 234 ILE A O 1
ATOM 1860 N N . LEU A 1 235 ? 1.094 -23.812 -12.594 1 92.62 235 LEU A N 1
ATOM 1861 C CA . LEU A 1 235 ? 0.209 -23.547 -13.719 1 92.62 235 LEU A CA 1
ATOM 1862 C C . LEU A 1 235 ? -0.977 -22.688 -13.289 1 92.62 235 LEU A C 1
ATOM 1864 O O . LEU A 1 235 ? -1.273 -21.672 -13.922 1 92.62 235 LEU A O 1
ATOM 1868 N N . ALA A 1 236 ? -1.604 -23.078 -12.203 1 88.56 236 ALA A N 1
ATOM 1869 C CA . ALA A 1 236 ? -2.766 -22.344 -11.695 1 88.56 236 ALA A CA 1
ATOM 1870 C C . ALA A 1 236 ? -2.387 -20.938 -11.273 1 88.56 236 ALA A C 1
ATOM 1872 O O . ALA A 1 236 ? -3.139 -19.984 -11.508 1 88.56 236 ALA A O 1
ATOM 1873 N N . ALA A 1 237 ? -1.271 -20.828 -10.641 1 91.38 237 ALA A N 1
ATOM 1874 C CA . ALA A 1 237 ? -0.809 -19.531 -10.148 1 91.38 237 ALA A CA 1
ATOM 1875 C C . ALA A 1 237 ? -0.558 -18.562 -11.305 1 91.38 237 ALA A C 1
ATOM 1877 O O . ALA A 1 237 ? -0.974 -17.406 -11.258 1 91.38 237 ALA A O 1
ATOM 1878 N N . LYS A 1 238 ? 0.109 -19.031 -12.297 1 92.19 238 LYS A N 1
ATOM 1879 C CA . LYS A 1 238 ? 0.413 -18.188 -13.453 1 92.19 238 LYS A CA 1
ATOM 1880 C C . LYS A 1 238 ? -0.858 -17.812 -14.211 1 92.19 238 LYS A C 1
ATOM 1882 O O . LYS A 1 238 ? -0.983 -16.688 -14.711 1 92.19 238 LYS A O 1
ATOM 1887 N N . LYS A 1 239 ? -1.713 -18.781 -14.383 1 90.56 239 LYS A N 1
ATOM 1888 C CA . LYS A 1 239 ? -2.977 -18.5 -15.055 1 90.56 239 LYS A CA 1
ATOM 1889 C C . LYS A 1 239 ? -3.781 -17.453 -14.305 1 90.56 239 LYS A C 1
ATOM 1891 O O . LYS A 1 239 ? -4.312 -16.516 -14.906 1 90.56 239 LYS A O 1
ATOM 1896 N N . LEU A 1 240 ? -3.861 -17.641 -13.016 1 88.88 240 LEU A N 1
ATOM 1897 C CA . LEU A 1 240 ? -4.582 -16.672 -12.195 1 88.88 240 LEU A CA 1
ATOM 1898 C C . LEU A 1 240 ? -3.984 -15.273 -12.344 1 88.88 240 LEU A C 1
ATOM 1900 O O . LEU A 1 240 ? -4.719 -14.289 -12.477 1 88.88 240 LEU A O 1
ATOM 1904 N N . ARG A 1 241 ? -2.707 -15.188 -12.25 1 90.62 241 ARG A N 1
ATOM 1905 C CA . ARG A 1 241 ? -2.027 -13.898 -12.375 1 90.62 241 ARG A CA 1
ATOM 1906 C C . ARG A 1 241 ? -2.355 -13.234 -13.711 1 90.62 241 ARG A C 1
ATOM 1908 O O . ARG A 1 241 ? -2.66 -12.039 -13.75 1 90.62 241 ARG A O 1
ATOM 1915 N N . LEU A 1 242 ? -2.25 -13.969 -14.75 1 91.38 242 LEU A N 1
ATOM 1916 C CA . LEU A 1 242 ? -2.482 -13.422 -16.078 1 91.38 242 LEU A CA 1
ATOM 1917 C C . LEU A 1 242 ? -3.947 -13.047 -16.266 1 91.38 242 LEU A C 1
ATOM 1919 O O . LEU A 1 242 ? -4.254 -11.992 -16.828 1 91.38 242 LEU A O 1
ATOM 1923 N N . CYS A 1 243 ? -4.828 -13.898 -15.781 1 89.75 243 CYS A N 1
ATOM 1924 C CA . CYS A 1 243 ? -6.25 -13.578 -15.836 1 89.75 243 CYS A CA 1
ATOM 1925 C C . CYS A 1 243 ? -6.551 -12.305 -15.055 1 89.75 243 CYS A C 1
ATOM 1927 O O . CYS A 1 243 ? -7.223 -11.406 -15.57 1 89.75 243 CYS A O 1
ATOM 1929 N N . PHE A 1 244 ? -6.039 -12.273 -13.945 1 89.69 244 PHE A N 1
ATOM 1930 C CA . PHE A 1 244 ? -6.301 -11.125 -13.086 1 89.69 244 PHE A CA 1
ATOM 1931 C C . PHE A 1 244 ? -5.793 -9.836 -13.727 1 89.69 244 PHE A C 1
ATOM 1933 O O . PHE A 1 244 ? -6.445 -8.797 -13.641 1 89.69 244 PHE A O 1
ATOM 1940 N N . LYS A 1 245 ? -4.648 -9.891 -14.219 1 91.62 245 LYS A N 1
ATOM 1941 C CA . LYS A 1 245 ? -4.121 -8.727 -14.922 1 91.62 245 LYS A CA 1
ATOM 1942 C C . LYS A 1 245 ? -5.086 -8.25 -16 1 91.62 245 LYS A C 1
ATOM 1944 O O . LYS A 1 245 ? -5.379 -7.059 -16.109 1 91.62 245 LYS A O 1
ATOM 1949 N N . SER A 1 246 ? -5.547 -9.148 -16.812 1 92 246 SER A N 1
ATOM 1950 C CA . SER A 1 246 ? -6.48 -8.812 -17.891 1 92 246 SER A CA 1
ATOM 1951 C C . SER A 1 246 ? -7.766 -8.219 -17.328 1 92 246 SER A C 1
ATOM 1953 O O . SER A 1 246 ? -8.273 -7.227 -17.859 1 92 246 SER A O 1
ATOM 1955 N N . TRP A 1 247 ? -8.266 -8.859 -16.297 1 91.38 247 TRP A N 1
ATOM 1956 C CA . TRP A 1 247 ? -9.492 -8.375 -15.672 1 91.38 247 TRP A CA 1
ATOM 1957 C C . TRP A 1 247 ? -9.289 -6.984 -15.086 1 91.38 247 TRP A C 1
ATOM 1959 O O . TRP A 1 247 ? -10.172 -6.129 -15.18 1 91.38 247 TRP A O 1
ATOM 1969 N N . ALA A 1 248 ? -8.164 -6.766 -14.484 1 92.5 248 ALA A N 1
ATOM 1970 C CA . ALA A 1 248 ? -7.848 -5.477 -13.867 1 92.5 248 ALA A CA 1
ATOM 1971 C C . ALA A 1 248 ? -7.758 -4.375 -14.922 1 92.5 248 ALA A C 1
ATOM 1973 O O . ALA A 1 248 ? -8.148 -3.234 -14.664 1 92.5 248 ALA A O 1
ATOM 1974 N N . ILE A 1 249 ? -7.18 -4.699 -15.992 1 93.12 249 ILE A N 1
ATOM 1975 C CA . ILE A 1 249 ? -7.09 -3.74 -17.094 1 93.12 249 ILE A CA 1
ATOM 1976 C C . ILE A 1 249 ? -8.492 -3.324 -17.531 1 93.12 249 ILE A C 1
ATOM 1978 O O . ILE A 1 249 ? -8.766 -2.137 -17.719 1 93.12 249 ILE A O 1
ATOM 1982 N N . GLU A 1 250 ? -9.352 -4.262 -17.672 1 92.69 250 GLU A N 1
ATOM 1983 C CA . GLU A 1 250 ? -10.727 -3.975 -18.078 1 92.69 250 GLU A CA 1
ATOM 1984 C C . GLU A 1 250 ? -11.453 -3.146 -17.031 1 92.69 250 GLU A C 1
ATOM 1986 O O . GLU A 1 250 ? -12.203 -2.227 -17.359 1 92.69 250 GLU A O 1
ATOM 1991 N N . ARG A 1 251 ? -11.195 -3.506 -15.844 1 92.19 251 ARG A N 1
ATOM 1992 C CA . ARG A 1 251 ? -11.828 -2.76 -14.766 1 92.19 251 ARG A CA 1
ATOM 1993 C C . ARG A 1 251 ? -11.375 -1.305 -14.758 1 92.19 251 ARG A C 1
ATOM 1995 O O . ARG A 1 251 ? -12.18 -0.396 -14.555 1 92.19 251 ARG A O 1
ATOM 2002 N N . ASP A 1 252 ? -10.117 -1.092 -14.883 1 91.56 252 ASP A N 1
ATOM 2003 C CA . ASP A 1 252 ? -9.586 0.264 -14.969 1 91.56 252 ASP A CA 1
ATOM 2004 C C . ASP A 1 252 ? -10.195 1.021 -16.141 1 91.56 252 ASP A C 1
ATOM 2006 O O . ASP A 1 252 ? -10.5 2.211 -16.031 1 91.56 252 ASP A O 1
ATOM 2010 N N . ARG A 1 253 ? -10.352 0.354 -17.219 1 91.06 253 ARG A N 1
ATOM 2011 C CA . ARG A 1 253 ? -10.969 0.973 -18.375 1 91.06 253 ARG A CA 1
ATOM 2012 C C . ARG A 1 253 ? -12.383 1.447 -18.078 1 91.06 253 ARG A C 1
ATOM 2014 O O . ARG A 1 253 ? -12.797 2.516 -18.531 1 91.06 253 ARG A O 1
ATOM 2021 N N . GLU A 1 254 ? -13.07 0.709 -17.359 1 91.31 254 GLU A N 1
ATOM 2022 C CA . GLU A 1 254 ? -14.43 1.081 -16.953 1 91.31 254 GLU A CA 1
ATOM 2023 C C . GLU A 1 254 ? -14.43 2.385 -16.172 1 91.31 254 GLU A C 1
ATOM 2025 O O . GLU A 1 254 ? -15.43 3.115 -16.172 1 91.31 254 GLU A O 1
ATOM 2030 N N . HIS A 1 255 ? -13.32 2.668 -15.578 1 90.81 255 HIS A N 1
ATOM 2031 C CA . HIS A 1 255 ? -13.234 3.863 -14.75 1 90.81 255 HIS A CA 1
ATOM 2032 C C . HIS A 1 255 ? -12.508 4.988 -15.477 1 90.81 255 HIS A C 1
ATOM 2034 O O . HIS A 1 255 ? -12.203 6.027 -14.883 1 90.81 255 HIS A O 1
ATOM 2040 N N . GLY A 1 256 ? -12.102 4.746 -16.672 1 87.69 256 GLY A N 1
ATOM 2041 C CA . GLY A 1 256 ? -11.523 5.797 -17.5 1 87.69 256 GLY A CA 1
ATOM 2042 C C . GLY A 1 256 ? -10.008 5.816 -17.484 1 87.69 256 GLY A C 1
ATOM 2043 O O . GLY A 1 256 ? -9.391 6.828 -17.812 1 87.69 256 GLY A O 1
ATOM 2044 N N . ARG A 1 257 ? -9.422 4.73 -16.969 1 87.38 257 ARG A N 1
ATOM 2045 C CA . ARG A 1 257 ? -7.969 4.633 -16.938 1 87.38 257 ARG A CA 1
ATOM 2046 C C . ARG A 1 257 ? -7.469 3.65 -17.984 1 87.38 257 ARG A C 1
ATOM 2048 O O . ARG A 1 257 ? -8 2.545 -18.125 1 87.38 257 ARG A O 1
ATOM 2055 N N . ASN A 1 258 ? -6.539 4.18 -18.719 1 79.19 258 ASN A N 1
ATOM 2056 C CA . ASN A 1 258 ? -5.918 3.316 -19.719 1 79.19 258 ASN A CA 1
ATOM 2057 C C . ASN A 1 258 ? -4.434 3.102 -19.438 1 79.19 258 ASN A C 1
ATOM 2059 O O . ASN A 1 258 ? -3.688 4.066 -19.266 1 79.19 258 ASN A O 1
ATOM 2063 N N . LEU A 1 259 ? -4.188 1.908 -18.938 1 67.12 259 LEU A N 1
ATOM 2064 C CA . LEU A 1 259 ? -2.775 1.602 -18.719 1 67.12 259 LEU A CA 1
ATOM 2065 C C . LEU A 1 259 ? -1.997 1.69 -20.031 1 67.12 259 LEU A C 1
ATOM 2067 O O . LEU A 1 259 ? -2.342 1.026 -21.016 1 67.12 259 LEU A O 1
ATOM 2071 N N . THR A 1 260 ? -1.464 2.857 -20.359 1 57.03 260 THR A N 1
ATOM 2072 C CA . THR A 1 260 ? -0.653 2.945 -21.578 1 57.03 260 THR A CA 1
ATOM 2073 C C . THR A 1 260 ? 0.779 2.498 -21.297 1 57.03 260 THR A C 1
ATOM 2075 O O . THR A 1 260 ? 1.392 2.928 -20.312 1 57.03 260 THR A O 1
ATOM 2078 N N . PHE A 1 261 ? 1.08 1.418 -21.656 1 48.5 261 PHE A N 1
ATOM 2079 C CA . PHE A 1 261 ? 2.477 1.002 -21.641 1 48.5 261 PHE A CA 1
ATOM 2080 C C . PHE A 1 261 ? 3.318 1.867 -22.562 1 48.5 261 PHE A C 1
ATOM 2082 O O . PHE A 1 261 ? 4.324 1.406 -23.109 1 48.5 261 PHE A O 1
ATOM 2089 N N . GLU A 1 262 ? 3.092 3.139 -22.656 1 41.69 262 GLU A N 1
ATOM 2090 C CA . GLU A 1 262 ? 3.98 3.879 -23.547 1 41.69 262 GLU A CA 1
ATOM 2091 C C . GLU A 1 262 ? 5.34 4.121 -22.906 1 41.69 262 GLU A C 1
ATOM 2093 O O . GLU A 1 262 ? 5.43 4.281 -21.688 1 41.69 262 GLU A O 1
ATOM 2098 N N . MET B 1 1 ? -21.172 15.156 -20.922 1 32.91 1 MET B N 1
ATOM 2099 C CA . MET B 1 1 ? -20.156 14.109 -21.047 1 32.91 1 MET B CA 1
ATOM 2100 C C . MET B 1 1 ? -19.641 13.695 -19.672 1 32.91 1 MET B C 1
ATOM 2102 O O . MET B 1 1 ? -19.109 14.523 -18.922 1 32.91 1 MET B O 1
ATOM 2106 N N . ALA B 1 2 ? -20.125 12.695 -19.031 1 48.62 2 ALA B N 1
ATOM 2107 C CA . ALA B 1 2 ? -19.953 12.336 -17.625 1 48.62 2 ALA B CA 1
ATOM 2108 C C . ALA B 1 2 ? -18.469 12.242 -17.266 1 48.62 2 ALA B C 1
ATOM 2110 O O . ALA B 1 2 ? -17.703 11.578 -17.969 1 48.62 2 ALA B O 1
ATOM 2111 N N . THR B 1 3 ? -17.828 13.219 -16.609 1 71.62 3 THR B N 1
ATOM 2112 C CA . THR B 1 3 ? -16.438 13.266 -16.188 1 71.62 3 THR B CA 1
ATOM 2113 C C . THR B 1 3 ? -16.016 11.93 -15.578 1 71.62 3 THR B C 1
ATOM 2115 O O . THR B 1 3 ? -16.75 11.336 -14.797 1 71.62 3 THR B O 1
ATOM 2118 N N . SER B 1 4 ? -15.078 11.344 -16.203 1 81.94 4 SER B N 1
ATOM 2119 C CA . SER B 1 4 ? -14.594 10.039 -15.742 1 81.94 4 SER B CA 1
ATOM 2120 C C . SER B 1 4 ? -14.312 10.047 -14.242 1 81.94 4 SER B C 1
ATOM 2122 O O . SER B 1 4 ? -14.07 11.109 -13.656 1 81.94 4 SER B O 1
ATOM 2124 N N . ASP B 1 5 ? -14.539 9 -13.625 1 82.69 5 ASP B N 1
ATOM 2125 C CA . ASP B 1 5 ? -14.195 8.875 -12.211 1 82.69 5 ASP B CA 1
ATOM 2126 C C . ASP B 1 5 ? -12.773 9.359 -11.953 1 82.69 5 ASP B C 1
ATOM 2128 O O . ASP B 1 5 ? -12.523 10.086 -10.984 1 82.69 5 ASP B O 1
ATOM 2132 N N . LYS B 1 6 ? -11.961 9.047 -12.875 1 84.25 6 LYS B N 1
ATOM 2133 C CA . LYS B 1 6 ? -10.562 9.469 -12.758 1 84.25 6 LYS B CA 1
ATOM 2134 C C . LYS B 1 6 ? -10.461 10.984 -12.672 1 84.25 6 LYS B C 1
ATOM 2136 O O . LYS B 1 6 ? -9.773 11.523 -11.797 1 84.25 6 LYS B O 1
ATOM 2141 N N . ASN B 1 7 ? -11.094 11.609 -13.438 1 85.44 7 ASN B N 1
ATOM 2142 C CA . ASN B 1 7 ? -11.031 13.07 -13.477 1 85.44 7 ASN B CA 1
ATOM 2143 C C . ASN B 1 7 ? -11.609 13.688 -12.203 1 85.44 7 ASN B C 1
ATOM 2145 O O . ASN B 1 7 ? -11.055 14.656 -11.68 1 85.44 7 ASN B O 1
ATOM 2149 N N . GLN B 1 8 ? -12.656 13.133 -11.734 1 88.69 8 GLN B N 1
ATOM 2150 C CA . GLN B 1 8 ? -13.281 13.648 -10.516 1 88.69 8 GLN B CA 1
ATOM 2151 C C . GLN B 1 8 ? -12.352 13.484 -9.312 1 88.69 8 GLN B C 1
ATOM 2153 O O . GLN B 1 8 ? -12.258 14.383 -8.477 1 88.69 8 GLN B O 1
ATOM 2158 N N . GLU B 1 9 ? -11.703 12.367 -9.266 1 91.56 9 GLU B N 1
ATOM 2159 C CA . GLU B 1 9 ? -10.797 12.086 -8.156 1 91.56 9 GLU B CA 1
ATOM 2160 C C . GLU B 1 9 ? -9.586 13.023 -8.188 1 91.56 9 GLU B C 1
ATOM 2162 O O . GLU B 1 9 ? -9.164 13.531 -7.152 1 91.56 9 GLU B O 1
ATOM 2167 N N . HIS B 1 10 ? -9.102 13.242 -9.352 1 90.38 10 HIS B N 1
ATOM 2168 C CA . HIS B 1 10 ? -7.973 14.156 -9.516 1 90.38 10 HIS B CA 1
ATOM 2169 C C . HIS B 1 10 ? -8.352 15.578 -9.102 1 90.38 10 HIS B C 1
ATOM 2171 O O . HIS B 1 10 ? -7.586 16.25 -8.398 1 90.38 10 HIS B O 1
ATOM 2177 N N . CYS B 1 11 ? -9.484 15.953 -9.469 1 89.94 11 CYS B N 1
ATOM 2178 C CA . CYS B 1 11 ? -9.945 17.297 -9.148 1 89.94 11 CYS B CA 1
ATOM 2179 C C . CYS B 1 11 ? -10.164 17.469 -7.652 1 89.94 11 CYS B C 1
ATOM 2181 O O . CYS B 1 11 ? -9.82 18.5 -7.078 1 89.94 11 CYS B O 1
ATOM 2183 N N . LEU B 1 12 ? -10.711 16.484 -7.133 1 93.81 12 LEU B N 1
ATOM 2184 C CA . LEU B 1 12 ? -10.953 16.547 -5.695 1 93.81 12 LEU B CA 1
ATOM 2185 C C . LEU B 1 12 ? -9.648 16.734 -4.934 1 93.81 12 LEU B C 1
ATOM 2187 O O . LEU B 1 12 ? -9.562 17.562 -4.023 1 93.81 12 LEU B O 1
ATOM 2191 N N . TYR B 1 13 ? -8.688 16.016 -5.34 1 94.19 13 TYR B N 1
ATOM 2192 C CA . TYR B 1 13 ? -7.398 16.094 -4.66 1 94.19 13 TYR B CA 1
ATOM 2193 C C . TYR B 1 13 ? -6.742 17.453 -4.91 1 94.19 13 TYR B C 1
ATOM 2195 O O . TYR B 1 13 ? -6.18 18.062 -3.992 1 94.19 13 TYR B O 1
ATOM 2203 N N . ALA B 1 14 ? -6.781 17.891 -6.098 1 93.25 14 ALA B N 1
ATOM 2204 C CA . ALA B 1 14 ? -6.219 19.188 -6.426 1 93.25 14 ALA B CA 1
ATOM 2205 C C . ALA B 1 14 ? -6.879 20.297 -5.605 1 93.25 14 ALA B C 1
ATOM 2207 O O . ALA B 1 14 ? -6.195 21.172 -5.07 1 93.25 14 ALA B O 1
ATOM 2208 N N . ASP B 1 15 ? -8.188 20.219 -5.543 1 95.12 15 ASP B N 1
ATOM 2209 C CA . ASP B 1 15 ? -8.93 21.188 -4.73 1 95.12 15 ASP B CA 1
ATOM 2210 C C . ASP B 1 15 ? -8.5 21.109 -3.266 1 95.12 15 ASP B C 1
ATOM 2212 O O . ASP B 1 15 ? -8.367 22.141 -2.6 1 95.12 15 ASP B O 1
ATOM 2216 N N . TRP B 1 16 ? -8.32 19.953 -2.811 1 95.56 16 TRP B N 1
ATOM 2217 C CA . TRP B 1 16 ? -7.902 19.734 -1.431 1 95.56 16 TRP B CA 1
ATOM 2218 C C . TRP B 1 16 ? -6.52 20.328 -1.182 1 95.56 16 TRP B C 1
ATOM 2220 O O . TRP B 1 16 ? -6.301 21.016 -0.175 1 95.56 16 TRP B O 1
ATOM 2230 N N . MET B 1 17 ? -5.617 20.141 -2.064 1 93.56 17 MET B N 1
ATOM 2231 C CA . MET B 1 17 ? -4.262 20.656 -1.908 1 93.56 17 MET B CA 1
ATOM 2232 C C . MET B 1 17 ? -4.25 22.188 -1.946 1 93.56 17 MET B C 1
ATOM 2234 O O . MET B 1 17 ? -3.502 22.828 -1.202 1 93.56 17 MET B O 1
ATOM 2238 N N . ASN B 1 18 ? -5.035 22.703 -2.779 1 95.12 18 ASN B N 1
ATOM 2239 C CA . ASN B 1 18 ? -5.164 24.156 -2.809 1 95.12 18 ASN B CA 1
ATOM 2240 C C . ASN B 1 18 ? -5.719 24.703 -1.493 1 95.12 18 ASN B C 1
ATOM 2242 O O . ASN B 1 18 ? -5.238 25.719 -0.982 1 95.12 18 ASN B O 1
ATOM 2246 N N . LEU B 1 19 ? -6.695 24 -1.055 1 96 19 LEU B N 1
ATOM 2247 C CA . LEU B 1 19 ? -7.285 24.391 0.219 1 96 19 LEU B CA 1
ATOM 2248 C C . LEU B 1 19 ? -6.262 24.297 1.344 1 96 19 LEU B C 1
ATOM 2250 O O . LEU B 1 19 ? -6.227 25.156 2.232 1 96 19 LEU B O 1
ATOM 2254 N N . GLN B 1 20 ? -5.43 23.25 1.352 1 94.56 20 GLN B N 1
ATOM 2255 C CA . GLN B 1 20 ? -4.379 23.109 2.354 1 94.56 20 GLN B CA 1
ATOM 2256 C C . GLN B 1 20 ? -3.422 24.297 2.324 1 94.56 20 GLN B C 1
ATOM 2258 O O . GLN B 1 20 ? -3.01 24.797 3.373 1 94.56 20 GLN B O 1
ATOM 2263 N N . ALA B 1 21 ? -3.084 24.734 1.181 1 93.38 21 ALA B N 1
ATOM 2264 C CA . ALA B 1 21 ? -2.176 25.859 1.036 1 93.38 21 ALA B CA 1
ATOM 2265 C C . ALA B 1 21 ? -2.812 27.141 1.564 1 93.38 21 ALA B C 1
ATOM 2267 O O . ALA B 1 21 ? -2.152 27.938 2.236 1 93.38 21 ALA B O 1
ATOM 2268 N N . GLU B 1 22 ? -4.07 27.344 1.257 1 96 22 GLU B N 1
ATOM 2269 C CA . GLU B 1 22 ? -4.797 28.516 1.744 1 96 22 GLU B CA 1
ATOM 2270 C C . GLU B 1 22 ? -4.895 28.5 3.268 1 96 22 GLU B C 1
ATOM 2272 O O . GLU B 1 22 ? -4.66 29.531 3.914 1 96 22 GLU B O 1
ATOM 2277 N N . GLU B 1 23 ? -5.258 27.391 3.797 1 96.06 23 GLU B N 1
ATOM 2278 C CA . GLU B 1 23 ? -5.391 27.266 5.246 1 96.06 23 GLU B CA 1
ATOM 2279 C C . GLU B 1 23 ? -4.043 27.453 5.941 1 96.06 23 GLU B C 1
ATOM 2281 O O . GLU B 1 23 ? -3.98 28.016 7.035 1 96.06 23 GLU B O 1
ATOM 2286 N N . LEU B 1 24 ? -3.014 26.938 5.316 1 93.5 24 LEU B N 1
ATOM 2287 C CA . LEU B 1 24 ? -1.681 27.141 5.875 1 93.5 24 LEU B CA 1
ATOM 2288 C C . LEU B 1 24 ? -1.351 28.625 5.984 1 93.5 24 LEU B C 1
ATOM 2290 O O . LEU B 1 24 ? -0.862 29.078 7.02 1 93.5 24 LEU B O 1
ATOM 2294 N N . SER B 1 25 ? -1.621 29.359 4.934 1 91.88 25 SER B N 1
ATOM 2295 C CA . SER B 1 25 ? -1.381 30.797 4.941 1 91.88 25 SER B CA 1
ATOM 2296 C C . SER B 1 25 ? -2.176 31.484 6.043 1 91.88 25 SER B C 1
ATOM 2298 O O . SER B 1 25 ? -1.656 32.375 6.734 1 91.88 25 SER B O 1
ATOM 2300 N N . ASP B 1 26 ? -3.412 31.062 6.168 1 92.69 26 ASP B N 1
ATOM 2301 C CA . ASP B 1 26 ? -4.262 31.625 7.219 1 92.69 26 ASP B CA 1
ATOM 2302 C C . ASP B 1 26 ? -3.695 31.312 8.602 1 92.69 26 ASP B C 1
ATOM 2304 O O . ASP B 1 26 ? -3.684 32.188 9.477 1 92.69 26 ASP B O 1
ATOM 2308 N N . LEU B 1 27 ? -3.268 30.109 8.812 1 92.25 27 LEU B N 1
ATOM 2309 C CA . LEU B 1 27 ? -2.713 29.688 10.094 1 92.25 27 LEU B CA 1
ATOM 2310 C C . LEU B 1 27 ? -1.449 30.469 10.422 1 92.25 27 LEU B C 1
ATOM 2312 O O . LEU B 1 27 ? -1.246 30.859 11.578 1 92.25 27 LEU B O 1
ATOM 2316 N N . ILE B 1 28 ? -0.646 30.688 9.445 1 88.44 28 ILE B N 1
ATOM 2317 C CA . ILE B 1 28 ? 0.579 31.453 9.641 1 88.44 28 ILE B CA 1
ATOM 2318 C C . ILE B 1 28 ? 0.232 32.875 10.094 1 88.44 28 ILE B C 1
ATOM 2320 O O . ILE B 1 28 ? 0.845 33.406 11.016 1 88.44 28 ILE B O 1
ATOM 2324 N N . ARG B 1 29 ? -0.746 33.469 9.469 1 89.12 29 ARG B N 1
ATOM 2325 C CA . ARG B 1 29 ? -1.177 34.812 9.836 1 89.12 29 ARG B CA 1
ATOM 2326 C C . ARG B 1 29 ? -1.667 34.844 11.273 1 89.12 29 ARG B C 1
ATOM 2328 O O . ARG B 1 29 ? -1.323 35.781 12.023 1 89.12 29 ARG B O 1
ATOM 2335 N N . HIS B 1 30 ? -2.453 33.875 11.625 1 89 30 HIS B N 1
ATOM 2336 C CA . HIS B 1 30 ? -2.973 33.812 12.992 1 89 30 HIS B CA 1
ATOM 2337 C C . HIS B 1 30 ? -1.852 33.594 14 1 89 30 HIS B C 1
ATOM 2339 O O . HIS B 1 30 ? -1.868 34.188 15.086 1 89 30 HIS B O 1
ATOM 2345 N N . SER B 1 31 ? -0.964 32.75 13.688 1 86.25 31 SER B N 1
ATOM 2346 C CA . SER B 1 31 ? 0.172 32.469 14.57 1 86.25 31 SER B CA 1
ATOM 2347 C C . SER B 1 31 ? 0.997 33.75 14.797 1 86.25 31 SER B C 1
ATOM 2349 O O . SER B 1 31 ? 1.409 34.031 15.93 1 86.25 31 SER B O 1
ATOM 2351 N N . LEU B 1 32 ? 1.203 34.5 13.773 1 83.38 32 LEU B N 1
ATOM 2352 C CA . LEU B 1 32 ? 1.963 35.75 13.859 1 83.38 32 LEU B CA 1
ATOM 2353 C C . LEU B 1 32 ? 1.224 36.781 14.703 1 83.38 32 LEU B C 1
ATOM 2355 O O . LEU B 1 32 ? 1.844 37.531 15.477 1 83.38 32 LEU B O 1
ATOM 2359 N N . ASN B 1 33 ? -0.031 36.812 14.562 1 83.12 33 ASN B N 1
ATOM 2360 C CA . ASN B 1 33 ? -0.845 37.75 15.336 1 83.12 33 ASN B CA 1
ATOM 2361 C C . ASN B 1 33 ? -0.82 37.438 16.828 1 83.12 33 ASN B C 1
ATOM 2363 O O . ASN B 1 33 ? -0.858 38.312 17.656 1 83.12 33 ASN B O 1
ATOM 2367 N N . LEU B 1 34 ? -0.843 36.188 17.125 1 80.25 34 LEU B N 1
ATOM 2368 C CA . LEU B 1 34 ? -0.793 35.781 18.516 1 80.25 34 LEU B CA 1
ATOM 2369 C C . LEU B 1 34 ? 0.529 36.156 19.172 1 80.25 34 LEU B C 1
ATOM 2371 O O . LEU B 1 34 ? 0.571 36.5 20.359 1 80.25 34 LEU B O 1
ATOM 2375 N N . ASN B 1 35 ? 1.513 36.125 18.438 1 73.12 35 ASN B N 1
ATOM 2376 C CA . ASN B 1 35 ? 2.83 36.469 18.953 1 73.12 35 ASN B CA 1
ATOM 2377 C C . ASN B 1 35 ? 3.02 37.969 19.062 1 73.12 35 ASN B C 1
ATOM 2379 O O . ASN B 1 35 ? 3.811 38.438 19.875 1 73.12 35 ASN B O 1
ATOM 2383 N N . SER B 1 36 ? 2.457 38.719 18.188 1 69.06 36 SER B N 1
ATOM 2384 C CA . SER B 1 36 ? 2.596 40.156 18.203 1 69.06 36 SER B CA 1
ATOM 2385 C C . SER B 1 36 ? 1.718 40.781 19.281 1 69.06 36 SER B C 1
ATOM 2387 O O . SER B 1 36 ? 2.006 41.875 19.766 1 69.06 36 SER B O 1
ATOM 2389 N N . ASN B 1 37 ? 0.537 40.312 19.438 1 61.12 37 ASN B N 1
ATOM 2390 C CA . ASN B 1 37 ? -0.423 40.938 20.344 1 61.12 37 ASN B CA 1
ATOM 2391 C C . ASN B 1 37 ? -0.124 40.625 21.797 1 61.12 37 ASN B C 1
ATOM 2393 O O . ASN B 1 37 ? 0.323 39.5 22.109 1 61.12 37 ASN B O 1
ATOM 2397 N N . ASP B 1 38 ? 0.205 41.625 22.688 1 52.16 38 ASP B N 1
ATOM 2398 C CA . ASP B 1 38 ? 0.376 41.719 24.141 1 52.16 38 ASP B CA 1
ATOM 2399 C C . ASP B 1 38 ? -0.634 40.812 24.875 1 52.16 38 ASP B C 1
ATOM 2401 O O . ASP B 1 38 ? -1.7 40.531 24.328 1 52.16 38 ASP B O 1
ATOM 2405 N N . ALA B 1 39 ? -0.243 40.219 26.141 1 54.03 39 ALA B N 1
ATOM 2406 C CA . ALA B 1 39 ? -0.898 39.438 27.188 1 54.03 39 ALA B CA 1
ATOM 2407 C C . ALA B 1 39 ? -2.389 39.781 27.266 1 54.03 39 ALA B C 1
ATOM 2409 O O . ALA B 1 39 ? -3.18 38.969 27.766 1 54.03 39 ALA B O 1
ATOM 2410 N N . GLU B 1 40 ? -2.773 40.906 26.812 1 52.88 40 GLU B N 1
ATOM 2411 C CA . GLU B 1 40 ? -4.027 41.438 27.344 1 52.88 40 GLU B CA 1
ATOM 2412 C C . GLU B 1 40 ? -5.23 40.781 26.672 1 52.88 40 GLU B C 1
ATOM 2414 O O . GLU B 1 40 ? -6.312 40.719 27.25 1 52.88 40 GLU B O 1
ATOM 2419 N N . ASN B 1 41 ? -5.09 40.125 25.422 1 60.94 41 ASN B N 1
ATOM 2420 C CA . ASN B 1 41 ? -6.332 39.656 24.812 1 60.94 41 ASN B CA 1
ATOM 2421 C C . ASN B 1 41 ? -6.277 38.188 24.484 1 60.94 41 ASN B C 1
ATOM 2423 O O . ASN B 1 41 ? -6.699 37.75 23.406 1 60.94 41 ASN B O 1
ATOM 2427 N N . THR B 1 42 ? -5.723 37.5 25.469 1 62.28 42 THR B N 1
ATOM 2428 C CA . THR B 1 42 ? -5.508 36.062 25.359 1 62.28 42 THR B CA 1
ATOM 2429 C C . THR B 1 42 ? -6.824 35.344 25.094 1 62.28 42 THR B C 1
ATOM 2431 O O . THR B 1 42 ? -6.883 34.438 24.25 1 62.28 42 THR B O 1
ATOM 2434 N N . SER B 1 43 ? -7.848 35.844 25.797 1 65.62 43 SER B N 1
ATOM 2435 C CA . SER B 1 43 ? -9.133 35.156 25.641 1 65.62 43 SER B CA 1
ATOM 2436 C C . SER B 1 43 ? -9.68 35.344 24.219 1 65.62 43 SER B C 1
ATOM 2438 O O . SER B 1 43 ? -10.234 34.406 23.641 1 65.62 43 SER B O 1
ATOM 2440 N N . ASN B 1 44 ? -9.578 36.531 23.75 1 72.12 44 ASN B N 1
ATOM 2441 C CA . ASN B 1 44 ? -10.047 36.812 22.406 1 72.12 44 ASN B CA 1
ATOM 2442 C C . ASN B 1 44 ? -9.211 36.062 21.359 1 72.12 44 ASN B C 1
ATOM 2444 O O . ASN B 1 44 ? -9.75 35.594 20.359 1 72.12 44 ASN B O 1
ATOM 2448 N N . ASN B 1 45 ? -8.023 35.906 21.734 1 79.31 45 ASN B N 1
ATOM 2449 C CA . ASN B 1 45 ? -7.129 35.156 20.859 1 79.31 45 ASN B CA 1
ATOM 2450 C C . ASN B 1 45 ? -7.488 33.656 20.828 1 79.31 45 ASN B C 1
ATOM 2452 O O . ASN B 1 45 ? -7.527 33.062 19.75 1 79.31 45 ASN B O 1
ATOM 2456 N N . ASP B 1 46 ? -7.945 33.188 21.953 1 83.81 46 ASP B N 1
ATOM 2457 C CA . ASP B 1 46 ? -8.328 31.781 22.031 1 83.81 46 ASP B CA 1
ATOM 2458 C C . ASP B 1 46 ? -9.602 31.516 21.234 1 83.81 46 ASP B C 1
ATOM 2460 O O . ASP B 1 46 ? -9.703 30.484 20.562 1 83.81 46 ASP B O 1
ATOM 2464 N N . ALA B 1 47 ? -10.453 32.438 21.297 1 88.38 47 ALA B N 1
ATOM 2465 C CA . ALA B 1 47 ? -11.711 32.281 20.562 1 88.38 47 ALA B CA 1
ATOM 2466 C C . ALA B 1 47 ? -11.469 32.312 19.062 1 88.38 47 ALA B C 1
ATOM 2468 O O . ALA B 1 47 ? -12.094 31.547 18.312 1 88.38 47 ALA B O 1
ATOM 2469 N N . GLU B 1 48 ? -10.641 33.156 18.688 1 89.56 48 GLU B N 1
ATOM 2470 C CA . GLU B 1 48 ? -10.32 33.25 17.266 1 89.56 48 GLU B CA 1
ATOM 2471 C C . GLU B 1 48 ? -9.617 31.984 16.766 1 89.56 48 GLU B C 1
ATOM 2473 O O . GLU B 1 48 ? -9.93 31.469 15.688 1 89.56 48 GLU B O 1
ATOM 2478 N N . VAL B 1 49 ? -8.734 31.516 17.578 1 91.31 49 VAL B N 1
ATOM 2479 C CA . VAL B 1 49 ? -8 30.297 17.219 1 91.31 49 VAL B CA 1
ATOM 2480 C C . VAL B 1 49 ? -8.961 29.125 17.156 1 91.31 49 VAL B C 1
ATOM 2482 O O . VAL B 1 49 ? -8.906 28.312 16.219 1 91.31 49 VAL B O 1
ATOM 2485 N N . LYS B 1 50 ? -9.852 29.047 18.078 1 93.44 50 LYS B N 1
ATOM 2486 C CA . LYS B 1 50 ? -10.836 27.969 18.078 1 93.44 50 LYS B CA 1
ATOM 2487 C C . LYS B 1 50 ? -11.734 28.031 16.859 1 93.44 50 LYS B C 1
ATOM 2489 O O . LYS B 1 50 ? -12.102 26.984 16.297 1 93.44 50 LYS B O 1
ATOM 2494 N N . ALA B 1 51 ? -12.016 29.203 16.469 1 94.19 51 ALA B N 1
ATOM 2495 C CA . ALA B 1 51 ? -12.859 29.359 15.297 1 94.19 51 ALA B CA 1
ATOM 2496 C C . ALA B 1 51 ? -12.141 28.875 14.039 1 94.19 51 ALA B C 1
ATOM 2498 O O . ALA B 1 51 ? -12.742 28.219 13.188 1 94.19 51 ALA B O 1
ATOM 2499 N N . VAL B 1 52 ? -10.906 29.234 13.898 1 94.69 52 VAL B N 1
ATOM 2500 C CA . VAL B 1 52 ? -10.109 28.828 12.75 1 94.69 52 VAL B CA 1
ATOM 2501 C C . VAL B 1 52 ? -9.969 27.312 12.734 1 94.69 52 VAL B C 1
ATOM 2503 O O . VAL B 1 52 ? -10.117 26.672 11.695 1 94.69 52 VAL B O 1
ATOM 2506 N N . LEU B 1 53 ? -9.75 26.734 13.898 1 96.06 53 LEU B N 1
ATOM 2507 C CA . LEU B 1 53 ? -9.578 25.281 14.008 1 96.06 53 LEU B CA 1
ATOM 2508 C C . LEU B 1 53 ? -10.883 24.562 13.672 1 96.06 53 LEU B C 1
ATOM 2510 O O . LEU B 1 53 ? -10.867 23.516 13.016 1 96.06 53 LEU B O 1
ATOM 2514 N N . LYS B 1 54 ? -11.961 25.141 14.117 1 96.19 54 LYS B N 1
ATOM 2515 C CA . LYS B 1 54 ? -13.266 24.562 13.805 1 96.19 54 LYS B CA 1
ATOM 2516 C C . LYS B 1 54 ? -13.508 24.547 12.297 1 96.19 54 LYS B C 1
ATOM 2518 O O . LYS B 1 54 ? -14.023 23.562 11.758 1 96.19 54 LYS B O 1
ATOM 2523 N N . LYS B 1 55 ? -13.18 25.578 11.664 1 97 55 LYS B N 1
ATOM 2524 C CA . LYS B 1 55 ? -13.336 25.672 10.219 1 97 55 LYS B CA 1
ATOM 2525 C C . LYS B 1 55 ? -12.469 24.656 9.5 1 97 55 LYS B C 1
ATOM 2527 O O . LYS B 1 55 ? -12.922 23.984 8.562 1 97 55 LYS B O 1
ATOM 2532 N N . ILE B 1 56 ? -11.273 24.531 9.891 1 97.12 56 ILE B N 1
ATOM 2533 C CA . ILE B 1 56 ? -10.336 23.594 9.289 1 97.12 56 ILE B CA 1
ATOM 2534 C C . ILE B 1 56 ? -10.852 22.172 9.461 1 97.12 56 ILE B C 1
ATOM 2536 O O . ILE B 1 56 ? -10.812 21.359 8.523 1 97.12 56 ILE B O 1
ATOM 2540 N N . MET B 1 57 ? -11.391 21.844 10.625 1 97.06 57 MET B N 1
ATOM 2541 C CA . MET B 1 57 ? -11.922 20.5 10.898 1 97.06 57 MET B CA 1
ATOM 2542 C C . MET B 1 57 ? -13.164 20.234 10.062 1 97.06 57 MET B C 1
ATOM 2544 O O . MET B 1 57 ? -13.383 19.109 9.609 1 97.06 57 MET B O 1
ATOM 2548 N N . GLN B 1 58 ? -13.898 21.25 9.883 1 97.81 58 GLN B N 1
ATOM 2549 C CA . GLN B 1 58 ? -15.078 21.109 9.031 1 97.81 58 GLN B CA 1
ATOM 2550 C C . GLN B 1 58 ? -14.68 20.828 7.586 1 97.81 58 GLN B C 1
ATOM 2552 O O . GLN B 1 58 ? -15.281 19.969 6.926 1 97.81 58 GLN B O 1
ATOM 2557 N N . ASN B 1 59 ? -13.719 21.547 7.109 1 97.44 59 ASN B N 1
ATOM 2558 C CA . ASN B 1 59 ? -13.211 21.297 5.762 1 97.44 59 ASN B CA 1
ATOM 2559 C C . ASN B 1 59 ? -12.664 19.875 5.625 1 97.44 59 ASN B C 1
ATOM 2561 O O . ASN B 1 59 ? -12.859 19.234 4.598 1 97.44 59 ASN B O 1
ATOM 2565 N N . PHE B 1 60 ? -12.023 19.438 6.648 1 97 60 PHE B N 1
ATOM 2566 C CA . PHE B 1 60 ? -11.484 18.078 6.645 1 97 60 PHE B CA 1
ATOM 2567 C C . PHE B 1 60 ? -12.609 17.047 6.586 1 97 60 PHE B C 1
ATOM 2569 O O . PHE B 1 60 ? -12.531 16.078 5.836 1 97 60 PHE B O 1
ATOM 2576 N N . HIS B 1 61 ? -13.617 17.281 7.305 1 97.06 61 HIS B N 1
ATOM 2577 C CA . HIS B 1 61 ? -14.789 16.422 7.281 1 97.06 61 HIS B CA 1
ATOM 2578 C C . HIS B 1 61 ? -15.438 16.406 5.902 1 97.06 61 HIS B C 1
ATOM 2580 O O . HIS B 1 61 ? -15.789 15.336 5.387 1 97.06 61 HIS B O 1
ATOM 2586 N N . ASP B 1 62 ? -15.562 17.531 5.359 1 97.38 62 ASP B N 1
ATOM 2587 C CA . ASP B 1 62 ? -16.188 17.641 4.039 1 97.38 62 ASP B CA 1
ATOM 2588 C C . ASP B 1 62 ? -15.359 16.906 2.982 1 97.38 62 ASP B C 1
ATOM 2590 O O . ASP B 1 62 ? -15.914 16.219 2.119 1 97.38 62 ASP B O 1
ATOM 2594 N N . TYR B 1 63 ? -14.102 17.094 3.01 1 96.94 63 TYR B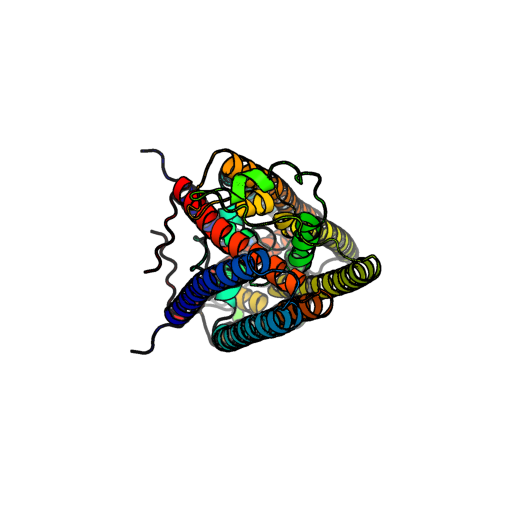 N 1
ATOM 2595 C CA . TYR B 1 63 ? -13.219 16.406 2.08 1 96.94 63 TYR B CA 1
ATOM 2596 C C . TYR B 1 63 ? -13.359 14.891 2.221 1 96.94 63 TYR B C 1
ATOM 2598 O O . TYR B 1 63 ? -13.453 14.18 1.221 1 96.94 63 TYR B O 1
ATOM 2606 N N . SER B 1 64 ? -13.336 14.43 3.48 1 96.38 64 SER B N 1
ATOM 2607 C CA . SER B 1 64 ? -13.445 13 3.75 1 96.38 64 SER B CA 1
ATOM 2608 C C . SER B 1 64 ? -14.758 12.438 3.203 1 96.38 64 SER B C 1
ATOM 2610 O O . SER B 1 64 ? -14.781 11.336 2.66 1 96.38 64 SER B O 1
ATOM 2612 N N . ASP B 1 65 ? -15.797 13.211 3.32 1 96.56 65 ASP B N 1
ATOM 2613 C CA . ASP B 1 65 ? -17.109 12.773 2.834 1 96.56 65 ASP B CA 1
ATOM 2614 C C . ASP B 1 65 ? -17.109 12.664 1.311 1 96.56 65 ASP B C 1
ATOM 2616 O O . ASP B 1 65 ? -17.625 11.688 0.756 1 96.56 65 ASP B O 1
ATOM 2620 N N . ARG B 1 66 ? -16.625 13.648 0.697 1 95.88 66 ARG B N 1
ATOM 2621 C CA . ARG B 1 66 ? -16.547 13.625 -0.761 1 95.88 66 ARG B CA 1
ATOM 2622 C C . ARG B 1 66 ? -15.656 12.5 -1.251 1 95.88 66 ARG B C 1
ATOM 2624 O O . ARG B 1 66 ? -15.984 11.82 -2.227 1 95.88 66 ARG B O 1
ATOM 2631 N N . ARG B 1 67 ? -14.594 12.344 -0.567 1 95.69 67 ARG B N 1
ATOM 2632 C CA . ARG B 1 67 ? -13.664 11.266 -0.897 1 95.69 67 ARG B CA 1
ATOM 2633 C C . ARG B 1 67 ? -14.344 9.906 -0.775 1 95.69 67 ARG B C 1
ATOM 2635 O O . ARG B 1 67 ? -14.156 9.039 -1.631 1 95.69 67 ARG B O 1
ATOM 2642 N N . ARG B 1 68 ? -15.148 9.711 0.253 1 95.31 68 ARG B N 1
ATOM 2643 C CA . ARG B 1 68 ? -15.859 8.461 0.484 1 95.31 68 ARG B CA 1
ATOM 2644 C C . ARG B 1 68 ? -16.828 8.172 -0.653 1 95.31 68 ARG B C 1
ATOM 2646 O O . ARG B 1 68 ? -16.953 7.027 -1.096 1 95.31 68 ARG B O 1
ATOM 2653 N N . ARG B 1 69 ? -17.484 9.148 -1.084 1 95.62 69 ARG B N 1
ATOM 2654 C CA . ARG B 1 69 ? -18.469 8.984 -2.146 1 95.62 69 ARG B CA 1
ATOM 2655 C C . ARG B 1 69 ? -17.797 8.547 -3.447 1 95.62 69 ARG B C 1
ATOM 2657 O O . ARG B 1 69 ? -18.266 7.633 -4.125 1 95.62 69 ARG B O 1
ATOM 2664 N N . LEU B 1 70 ? -16.734 9.141 -3.771 1 95.5 70 LEU B N 1
ATOM 2665 C CA . LEU B 1 70 ? -16.031 8.789 -5 1 95.5 70 LEU B CA 1
ATOM 2666 C C . LEU B 1 70 ? -15.359 7.426 -4.875 1 95.5 70 LEU B C 1
ATOM 2668 O O . LEU B 1 70 ? -15.359 6.641 -5.824 1 95.5 70 LEU B O 1
ATOM 2672 N N . ALA B 1 71 ? -14.844 7.133 -3.674 1 95.81 71 ALA B N 1
ATOM 2673 C CA . ALA B 1 71 ? -14.141 5.875 -3.438 1 95.81 71 ALA B CA 1
ATOM 2674 C C . ALA B 1 71 ? -15.102 4.691 -3.508 1 95.81 71 ALA B C 1
ATOM 2676 O O . ALA B 1 71 ? -14.703 3.58 -3.871 1 95.81 71 ALA B O 1
ATOM 2677 N N . ARG B 1 72 ? -16.312 4.91 -3.178 1 94.56 72 ARG B N 1
ATOM 2678 C CA . ARG B 1 72 ? -17.297 3.838 -3.234 1 94.56 72 ARG B CA 1
ATOM 2679 C C . ARG B 1 72 ? -17.438 3.293 -4.652 1 94.56 72 ARG B C 1
ATOM 2681 O O . ARG B 1 72 ? -17.672 2.102 -4.844 1 94.56 72 ARG B O 1
ATOM 2688 N N . ARG B 1 73 ? -17.203 4.113 -5.574 1 92.5 73 ARG B N 1
ATOM 2689 C CA . ARG B 1 73 ? -17.344 3.729 -6.977 1 92.5 73 ARG B CA 1
ATOM 2690 C C . ARG B 1 73 ? -16.031 3.125 -7.5 1 92.5 73 ARG B C 1
ATOM 2692 O O . ARG B 1 73 ? -16.062 2.246 -8.367 1 92.5 73 ARG B O 1
ATOM 2699 N N . ASP B 1 74 ? -14.984 3.604 -7.031 1 94.25 74 ASP B N 1
ATOM 2700 C CA . ASP B 1 74 ? -13.664 3.244 -7.539 1 94.25 74 ASP B CA 1
ATOM 2701 C C . ASP B 1 74 ? -12.625 3.242 -6.414 1 94.25 74 ASP B C 1
ATOM 2703 O O . ASP B 1 74 ? -11.703 4.062 -6.414 1 94.25 74 ASP B O 1
ATOM 2707 N N . VAL B 1 75 ? -12.703 2.25 -5.582 1 95.44 75 VAL B N 1
ATOM 2708 C CA . VAL B 1 75 ? -11.922 2.232 -4.355 1 95.44 75 VAL B CA 1
ATOM 2709 C C . VAL B 1 75 ? -10.453 1.954 -4.684 1 95.44 75 VAL B C 1
ATOM 2711 O O . VAL B 1 75 ? -9.555 2.451 -4 1 95.44 75 VAL B O 1
ATOM 2714 N N . SER B 1 76 ? -10.18 1.202 -5.742 1 93.62 76 SER B N 1
ATOM 2715 C CA . SER B 1 76 ? -8.812 0.794 -6.047 1 93.62 76 SER B CA 1
ATOM 2716 C C . SER B 1 76 ? -7.934 2 -6.355 1 93.62 76 SER B C 1
ATOM 2718 O O . SER B 1 76 ? -6.746 2.012 -6.023 1 93.62 76 SER B O 1
ATOM 2720 N N . ALA B 1 77 ? -8.469 3.057 -6.887 1 93.44 77 ALA B N 1
ATOM 2721 C CA . ALA B 1 77 ? -7.738 4.27 -7.242 1 93.44 77 ALA B CA 1
ATOM 2722 C C . ALA B 1 77 ? -7.172 4.953 -6 1 93.44 77 ALA B C 1
ATOM 2724 O O . ALA B 1 77 ? -6.148 5.633 -6.066 1 93.44 77 ALA B O 1
ATOM 2725 N N . TYR B 1 78 ? -7.762 4.746 -4.848 1 95.44 78 TYR B N 1
ATOM 2726 C CA . TYR B 1 78 ? -7.348 5.438 -3.629 1 95.44 78 TYR B CA 1
ATOM 2727 C C . TYR B 1 78 ? -6.219 4.691 -2.934 1 95.44 78 TYR B C 1
ATOM 2729 O O . TYR B 1 78 ? -5.5 5.266 -2.109 1 95.44 78 TYR B O 1
ATOM 2737 N N . PHE B 1 79 ? -6.051 3.426 -3.271 1 93.5 79 PHE B N 1
ATOM 2738 C CA . PHE B 1 79 ? -4.957 2.654 -2.691 1 93.5 79 PHE B CA 1
ATOM 2739 C C . PHE B 1 79 ? -3.652 2.922 -3.434 1 93.5 79 PHE B C 1
ATOM 2741 O O . PHE B 1 79 ? -2.566 2.705 -2.891 1 93.5 79 PHE B O 1
ATOM 2748 N N . CYS B 1 80 ? -3.791 3.361 -4.605 1 90.56 80 CYS B N 1
ATOM 2749 C CA . CYS B 1 80 ? -2.656 3.793 -5.414 1 90.56 80 CYS B CA 1
ATOM 2750 C C . CYS B 1 80 ? -3.041 4.953 -6.32 1 90.56 80 CYS B C 1
ATOM 2752 O O . CYS B 1 80 ? -3.131 4.793 -7.539 1 90.56 80 CYS B O 1
ATOM 2754 N N . PRO B 1 81 ? -3.184 6.047 -5.742 1 92 81 PRO B N 1
ATOM 2755 C CA . PRO B 1 81 ? -3.688 7.191 -6.508 1 92 81 PRO B CA 1
ATOM 2756 C C . PRO B 1 81 ? -2.719 7.645 -7.598 1 92 81 PRO B C 1
ATOM 2758 O O . PRO B 1 81 ? -1.517 7.77 -7.344 1 92 81 PRO B O 1
ATOM 2761 N N . SER B 1 82 ? -3.242 7.938 -8.758 1 88.19 82 SER B N 1
ATOM 2762 C CA . SER B 1 82 ? -2.43 8.414 -9.875 1 88.19 82 SER B CA 1
ATOM 2763 C C . SER B 1 82 ? -2.174 9.914 -9.773 1 88.19 82 SER B C 1
ATOM 2765 O O . SER B 1 82 ? -1.339 10.461 -10.5 1 88.19 82 SER B O 1
ATOM 2767 N N . TRP B 1 83 ? -2.844 10.562 -8.867 1 91.44 83 TRP B N 1
ATOM 2768 C CA . TRP B 1 83 ? -2.695 12.008 -8.703 1 91.44 83 TRP B CA 1
ATOM 2769 C C . TRP B 1 83 ? -1.638 12.328 -7.652 1 91.44 83 TRP B C 1
ATOM 2771 O O . TRP B 1 83 ? -1.421 13.492 -7.316 1 91.44 83 TRP B O 1
ATOM 2781 N N . CYS B 1 84 ? -0.965 11.289 -7.133 1 93.06 84 CYS B N 1
ATOM 2782 C CA . CYS B 1 84 ? 0.167 11.438 -6.223 1 93.06 84 CYS B CA 1
ATOM 2783 C C . CYS B 1 84 ? 1.424 10.805 -6.812 1 93.06 84 CYS B C 1
ATOM 2785 O O . CYS B 1 84 ? 1.34 9.945 -7.688 1 93.06 84 CYS B O 1
ATOM 2787 N N . THR B 1 85 ? 2.561 11.258 -6.34 1 92.69 85 THR B N 1
ATOM 2788 C CA . THR B 1 85 ? 3.832 10.703 -6.793 1 92.69 85 THR B CA 1
ATOM 2789 C C . THR B 1 85 ? 4.047 9.305 -6.215 1 92.69 85 THR B C 1
ATOM 2791 O O . THR B 1 85 ? 3.35 8.898 -5.281 1 92.69 85 THR B O 1
ATOM 2794 N N . THR B 1 86 ? 4.988 8.625 -6.793 1 91.81 86 THR B N 1
ATOM 2795 C CA . THR B 1 86 ? 5.305 7.293 -6.293 1 91.81 86 THR B CA 1
ATOM 2796 C C . THR B 1 86 ? 5.84 7.363 -4.863 1 91.81 86 THR B C 1
ATOM 2798 O O . THR B 1 86 ? 5.547 6.5 -4.039 1 91.81 86 THR B O 1
ATOM 2801 N N . LEU B 1 87 ? 6.594 8.398 -4.605 1 91.19 87 LEU B N 1
ATOM 2802 C CA . LEU B 1 87 ? 7.133 8.562 -3.262 1 91.19 87 LEU B CA 1
ATOM 2803 C C . LEU B 1 87 ? 6.012 8.828 -2.258 1 91.19 87 LEU B C 1
ATOM 2805 O O . LEU B 1 87 ? 5.984 8.219 -1.186 1 91.19 87 LEU B O 1
ATOM 2809 N N . GLU B 1 88 ? 5.094 9.664 -2.586 1 92.19 88 GLU B N 1
ATOM 2810 C CA . GLU B 1 88 ? 3.951 9.898 -1.707 1 92.19 88 GLU B CA 1
ATOM 2811 C C . GLU B 1 88 ? 3.164 8.609 -1.468 1 92.19 88 GLU B C 1
ATOM 2813 O O . GLU B 1 88 ? 2.84 8.281 -0.326 1 92.19 88 GLU B O 1
ATOM 2818 N N . ASN B 1 89 ? 2.902 7.938 -2.525 1 92.69 89 ASN B N 1
ATOM 2819 C CA . ASN B 1 89 ? 2.125 6.703 -2.463 1 92.69 89 ASN B CA 1
ATOM 2820 C C . ASN B 1 89 ? 2.789 5.668 -1.562 1 92.69 89 ASN B C 1
ATOM 2822 O O . ASN B 1 89 ? 2.107 4.922 -0.856 1 92.69 89 ASN B O 1
ATOM 2826 N N . SER B 1 90 ? 4.07 5.645 -1.611 1 90.5 90 SER B N 1
ATOM 2827 C CA . SER B 1 90 ? 4.812 4.648 -0.842 1 90.5 90 SER B CA 1
ATOM 2828 C C . SER B 1 90 ? 4.727 4.93 0.654 1 90.5 90 SER B C 1
ATOM 2830 O O . SER B 1 90 ? 5.012 4.055 1.474 1 90.5 90 SER B O 1
ATOM 2832 N N . MET B 1 91 ? 4.254 6.109 0.993 1 90.75 91 MET B N 1
ATOM 2833 C CA . MET B 1 91 ? 4.18 6.496 2.398 1 90.75 91 MET B CA 1
ATOM 2834 C C . MET B 1 91 ? 2.754 6.379 2.922 1 90.75 91 MET B C 1
ATOM 2836 O O . MET B 1 91 ? 2.504 6.594 4.109 1 90.75 91 MET B O 1
ATOM 2840 N N . PHE B 1 92 ? 1.881 6.031 2.021 1 92.56 92 PHE B N 1
ATOM 2841 C CA . PHE B 1 92 ? 0.481 5.949 2.42 1 92.56 92 PHE B CA 1
ATOM 2842 C C . PHE B 1 92 ? 0.18 4.609 3.078 1 92.56 92 PHE B C 1
ATOM 2844 O O . PHE B 1 92 ? 0.832 3.605 2.779 1 92.56 92 PHE B O 1
ATOM 2851 N N . TRP B 1 93 ? -0.658 4.633 3.98 1 94.88 93 TRP B N 1
ATOM 2852 C CA . TRP B 1 93 ? -1.305 3.498 4.633 1 94.88 93 TRP B CA 1
ATOM 2853 C C . TRP B 1 93 ? -2.814 3.533 4.414 1 94.88 93 TRP B C 1
ATOM 2855 O O . TRP B 1 93 ? -3.484 4.488 4.816 1 94.88 93 TRP B O 1
ATOM 2865 N N . LEU B 1 94 ? -3.389 2.516 3.768 1 95.81 94 LEU B N 1
ATOM 2866 C CA . LEU B 1 94 ? -4.82 2.387 3.512 1 95.81 94 LEU B CA 1
ATOM 2867 C C . LEU B 1 94 ? -5.391 3.68 2.939 1 95.81 94 LEU B C 1
ATOM 2869 O O . LEU B 1 94 ? -6.348 4.234 3.482 1 95.81 94 LEU B O 1
ATOM 2873 N N . ALA B 1 95 ? -4.762 4.219 1.854 1 94.62 95 ALA B N 1
ATOM 2874 C CA . ALA B 1 95 ? -5.273 5.305 1.019 1 94.62 95 ALA B CA 1
ATOM 2875 C C . ALA B 1 95 ? -4.984 6.664 1.646 1 94.62 95 ALA B C 1
ATOM 2877 O O . ALA B 1 95 ? -5.57 7.676 1.254 1 94.62 95 ALA B O 1
ATOM 2878 N N . GLY B 1 96 ? -4.113 6.746 2.635 1 93.56 96 GLY B N 1
ATOM 2879 C CA . GLY B 1 96 ? -3.74 8.008 3.252 1 93.56 96 GLY B CA 1
ATOM 2880 C C . GLY B 1 96 ? -2.611 7.875 4.258 1 93.56 96 GLY B C 1
ATOM 2881 O O . GLY B 1 96 ? -1.984 6.82 4.355 1 93.56 96 GLY B O 1
ATOM 2882 N N . CYS B 1 97 ? -2.373 8.969 4.949 1 92.44 97 CYS B N 1
ATOM 2883 C CA . CYS B 1 97 ? -1.319 8.953 5.961 1 92.44 97 CYS B CA 1
ATOM 2884 C C . CYS B 1 97 ? -1.681 8.023 7.113 1 92.44 97 CYS B C 1
ATOM 2886 O O . CYS B 1 97 ? -2.855 7.879 7.449 1 92.44 97 CYS B O 1
ATOM 2888 N N . ARG B 1 98 ? -0.7 7.434 7.637 1 94 98 ARG B N 1
ATOM 2889 C CA . ARG B 1 98 ? -0.907 6.602 8.82 1 94 98 ARG B CA 1
ATOM 2890 C C . ARG B 1 98 ? -1.195 7.457 10.047 1 94 98 ARG B C 1
ATOM 2892 O O . ARG B 1 98 ? -0.4 8.328 10.406 1 94 98 ARG B O 1
ATOM 2899 N N . PRO B 1 99 ? -2.256 7.191 10.742 1 95.62 99 PRO B N 1
ATOM 2900 C CA . PRO B 1 99 ? -2.654 8.047 11.859 1 95.62 99 PRO B CA 1
ATOM 2901 C C . PRO B 1 99 ? -1.595 8.125 12.961 1 95.62 99 PRO B C 1
ATOM 2903 O O . PRO B 1 99 ? -1.404 9.18 13.57 1 95.62 99 PRO B O 1
ATOM 2906 N N . SER B 1 100 ? -0.896 7.113 13.156 1 93.19 100 SER B N 1
ATOM 2907 C CA . SER B 1 100 ? 0.123 7.113 14.203 1 93.19 100 SER B CA 1
ATOM 2908 C C . SER B 1 100 ? 1.228 8.117 13.898 1 93.19 100 SER B C 1
ATOM 2910 O O . SER B 1 100 ? 1.96 8.531 14.797 1 93.19 100 SER B O 1
ATOM 2912 N N . SER B 1 101 ? 1.384 8.477 12.625 1 91.56 101 SER B N 1
ATOM 2913 C CA . SER B 1 101 ? 2.396 9.461 12.258 1 91.56 101 SER B CA 1
ATOM 2914 C C . SER B 1 101 ? 2.053 10.844 12.805 1 91.56 101 SER B C 1
ATOM 2916 O O . SER B 1 101 ? 2.928 11.703 12.93 1 91.56 101 SER B O 1
ATOM 2918 N N . TYR B 1 102 ? 0.787 11.086 13.086 1 92.69 102 TYR B N 1
ATOM 2919 C CA . TYR B 1 102 ? 0.365 12.359 13.656 1 92.69 102 TYR B CA 1
ATOM 2920 C C . TYR B 1 102 ? 1.057 12.609 14.992 1 92.69 102 TYR B C 1
ATOM 2922 O O . TYR B 1 102 ? 1.428 13.742 15.305 1 92.69 102 TYR B O 1
ATOM 2930 N N . PHE B 1 103 ? 1.277 11.562 15.719 1 90.75 103 PHE B N 1
ATOM 2931 C CA . PHE B 1 103 ? 1.867 11.688 17.047 1 90.75 103 PHE B CA 1
ATOM 2932 C C . PHE B 1 103 ? 3.369 11.922 16.953 1 90.75 103 PHE B C 1
ATOM 2934 O O . PHE B 1 103 ? 3.949 12.617 17.797 1 90.75 103 PHE B O 1
ATOM 2941 N N . SER B 1 104 ? 3.959 11.336 15.945 1 87.19 104 SER B N 1
ATOM 2942 C CA . SER B 1 104 ? 5.383 11.578 15.727 1 87.19 104 SER B CA 1
ATOM 2943 C C . SER B 1 104 ? 5.668 13.062 15.516 1 87.19 104 SER B C 1
ATOM 2945 O O . SER B 1 104 ? 6.695 13.57 15.969 1 87.19 104 SER B O 1
ATOM 2947 N N . LEU B 1 105 ? 4.812 13.664 14.859 1 87.5 105 LEU B N 1
ATOM 2948 C CA . LEU B 1 105 ? 4.965 15.102 14.641 1 87.5 105 LEU B CA 1
ATOM 2949 C C . LEU B 1 105 ? 4.867 15.867 15.953 1 87.5 105 LEU B C 1
ATOM 2951 O O . LEU B 1 105 ? 5.633 16.797 16.203 1 87.5 105 LEU B O 1
ATOM 2955 N N . ILE B 1 106 ? 3.947 15.469 16.812 1 87.25 106 ILE B N 1
ATOM 2956 C CA . ILE B 1 106 ? 3.787 16.094 18.109 1 87.25 106 ILE B CA 1
ATOM 2957 C C . ILE B 1 106 ? 5.074 15.953 18.922 1 87.25 106 ILE B C 1
ATOM 2959 O O . ILE B 1 106 ? 5.562 16.922 19.5 1 87.25 106 ILE B O 1
ATOM 2963 N N . TYR B 1 107 ? 5.578 14.789 18.844 1 81.81 107 TYR B N 1
ATOM 2964 C CA . TYR B 1 107 ? 6.797 14.523 19.609 1 81.81 107 TYR B CA 1
ATOM 2965 C C . TYR B 1 107 ? 7.977 15.297 19.031 1 81.81 107 TYR B C 1
ATOM 2967 O O . TYR B 1 107 ? 8.82 15.797 19.766 1 81.81 107 TYR B O 1
ATOM 2975 N N . ALA B 1 108 ? 8.039 15.359 17.734 1 79.5 108 ALA B N 1
ATOM 2976 C CA . ALA B 1 108 ? 9.086 16.141 17.078 1 79.5 108 ALA B CA 1
ATOM 2977 C C . ALA B 1 108 ? 8.992 17.609 17.453 1 79.5 108 ALA B C 1
ATOM 2979 O O . ALA B 1 108 ? 10.016 18.266 17.641 1 79.5 108 ALA B O 1
ATOM 2980 N N . LEU B 1 109 ? 7.805 18.062 17.578 1 79.25 109 LEU B N 1
ATOM 2981 C CA . LEU B 1 109 ? 7.582 19.469 17.922 1 79.25 109 LEU B CA 1
ATOM 2982 C C . LEU B 1 109 ? 7.938 19.734 19.375 1 79.25 109 LEU B C 1
ATOM 2984 O O . LEU B 1 109 ? 8.438 20.812 19.719 1 79.25 109 LEU B O 1
ATOM 2988 N N . CYS B 1 110 ? 7.664 18.688 20.234 1 74.81 110 CYS B N 1
ATOM 2989 C CA . CYS B 1 110 ? 7.957 18.812 21.656 1 74.81 110 CYS B CA 1
ATOM 2990 C C . CYS B 1 110 ? 9.445 18.609 21.922 1 74.81 110 CYS B C 1
ATOM 2992 O O . CYS B 1 110 ? 9.992 19.203 22.859 1 74.81 110 CYS B O 1
ATOM 2994 N N . GLY B 1 111 ? 10.156 17.547 21.594 1 62.16 111 GLY B N 1
ATOM 2995 C CA . GLY B 1 111 ? 11.547 17.219 21.844 1 62.16 111 GLY B CA 1
ATOM 2996 C C . GLY B 1 111 ? 12.523 18.125 21.109 1 62.16 111 GLY B C 1
ATOM 2997 O O . GLY B 1 111 ? 13.734 17.938 21.203 1 62.16 111 GLY B O 1
ATOM 2998 N N . SER B 1 112 ? 12.188 18.875 20.219 1 48.28 112 SER B N 1
ATOM 2999 C CA . SER B 1 112 ? 13.203 19.891 19.938 1 48.28 112 SER B CA 1
ATOM 3000 C C . SER B 1 112 ? 13.672 20.578 21.203 1 48.28 112 SER B C 1
ATOM 3002 O O . SER B 1 112 ? 14.289 21.641 21.141 1 48.28 112 SER B O 1
ATOM 3004 N N . GLU B 1 113 ? 13.664 20.391 22.328 1 39.53 113 GLU B N 1
ATOM 3005 C CA . GLU B 1 113 ? 14.734 20.969 23.141 1 39.53 113 GLU B CA 1
ATOM 3006 C C . GLU B 1 113 ? 16.094 20.781 22.469 1 39.53 113 GLU B C 1
ATOM 3008 O O . GLU B 1 113 ? 17.125 21.047 23.078 1 39.53 113 GLU B O 1
ATOM 3013 N N . ILE B 1 114 ? 16.312 20.203 21.438 1 35.12 114 ILE B N 1
ATOM 3014 C CA . ILE B 1 114 ? 17.375 20.734 20.594 1 35.12 114 ILE B CA 1
ATOM 3015 C C . ILE B 1 114 ? 17.094 22.203 20.25 1 35.12 114 ILE B C 1
ATOM 3017 O O . ILE B 1 114 ? 16.141 22.5 19.516 1 35.12 114 ILE B O 1
ATOM 3021 N N . ASP B 1 115 ? 16.891 23.297 21.031 1 35.91 115 ASP B N 1
ATOM 3022 C CA . ASP B 1 115 ? 16.703 24.656 21.531 1 35.91 115 ASP B CA 1
ATOM 3023 C C . ASP B 1 115 ? 17.234 25.688 20.531 1 35.91 115 ASP B C 1
ATOM 3025 O O . ASP B 1 115 ? 16.594 26.719 20.297 1 35.91 115 ASP B O 1
ATOM 3029 N N . SER B 1 116 ? 18.578 25.781 20.344 1 33.75 116 SER B N 1
ATOM 3030 C CA . SER B 1 116 ? 19.391 26.953 20.031 1 33.75 116 SER B CA 1
ATOM 3031 C C . SER B 1 116 ? 19.016 27.547 18.688 1 33.75 116 SER B C 1
ATOM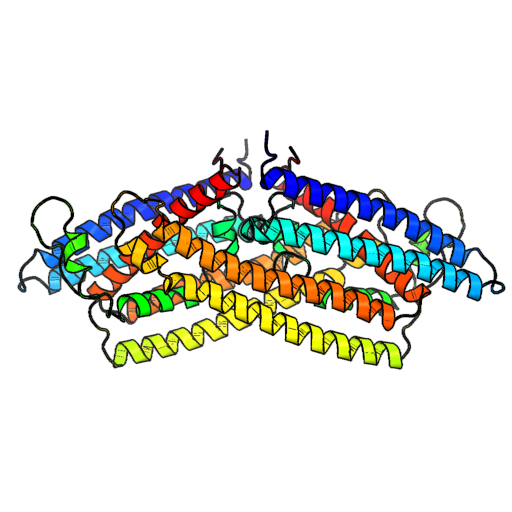 3033 O O . SER B 1 116 ? 18.906 28.766 18.531 1 33.75 116 SER B O 1
ATOM 3035 N N . LYS B 1 117 ? 19.172 26.797 17.531 1 34.66 117 LYS B N 1
ATOM 3036 C CA . LYS B 1 117 ? 19.281 27.406 16.203 1 34.66 117 LYS B CA 1
ATOM 3037 C C . LYS B 1 117 ? 17.906 27.672 15.594 1 34.66 117 LYS B C 1
ATOM 3039 O O . LYS B 1 117 ? 17.812 28.25 14.508 1 34.66 117 LYS B O 1
ATOM 3044 N N . LEU B 1 118 ? 16.844 27.156 15.961 1 33.94 118 LEU B N 1
ATOM 3045 C CA . LEU B 1 118 ? 15.562 27.484 15.352 1 33.94 118 LEU B CA 1
ATOM 3046 C C . LEU B 1 118 ? 15.242 28.969 15.539 1 33.94 118 LEU B C 1
ATOM 3048 O O . LEU B 1 118 ? 14.414 29.531 14.812 1 33.94 118 LEU B O 1
ATOM 3052 N N . SER B 1 119 ? 15.688 29.594 16.547 1 31.81 119 SER B N 1
ATOM 3053 C CA . SER B 1 119 ? 15.625 31.047 16.703 1 31.81 119 SER B CA 1
ATOM 3054 C C . SER B 1 119 ? 16.141 31.75 15.453 1 31.81 119 SER B C 1
ATOM 3056 O O . SER B 1 119 ? 15.594 32.781 15.055 1 31.81 119 SER B O 1
ATOM 3058 N N . GLN B 1 120 ? 17.188 31.297 14.93 1 35.5 120 GLN B N 1
ATOM 3059 C CA . GLN B 1 120 ? 17.812 32.062 13.859 1 35.5 120 GLN B CA 1
ATOM 3060 C C . GLN B 1 120 ? 17 31.984 12.578 1 35.5 120 GLN B C 1
ATOM 3062 O O . GLN B 1 120 ? 16.953 32.969 11.805 1 35.5 120 GLN B O 1
ATOM 3067 N N . PHE B 1 121 ? 16.484 30.734 12.25 1 30.59 121 PHE B N 1
ATOM 3068 C CA . PHE B 1 121 ? 16.047 30.562 10.859 1 30.59 121 PHE B CA 1
ATOM 3069 C C . PHE B 1 121 ? 14.68 31.188 10.633 1 30.59 121 PHE B C 1
ATOM 3071 O O . PHE B 1 121 ? 14.297 31.453 9.492 1 30.59 121 PHE B O 1
ATOM 3078 N N . LEU B 1 122 ? 13.727 31.031 11.562 1 33.84 122 LEU B N 1
ATOM 3079 C CA . LEU B 1 122 ? 12.531 31.844 11.391 1 33.84 122 LEU B CA 1
ATOM 3080 C C . LEU B 1 122 ? 12.891 33.312 11.219 1 33.84 122 LEU B C 1
ATOM 3082 O O . LEU B 1 122 ? 12.016 34.188 11.227 1 33.84 122 LEU B O 1
ATOM 3086 N N . GLN B 1 123 ? 14.148 33.562 11.289 1 34.75 123 GLN B N 1
ATOM 3087 C CA . GLN B 1 123 ? 14.602 34.906 11.039 1 34.75 123 GLN B CA 1
ATOM 3088 C C . GLN B 1 123 ? 14.438 35.281 9.57 1 34.75 123 GLN B C 1
ATOM 3090 O O . GLN B 1 123 ? 15.422 35.531 8.867 1 34.75 123 GLN B O 1
ATOM 3095 N N . ALA B 1 124 ? 13.688 34.625 8.727 1 32.94 124 ALA B N 1
ATOM 3096 C CA . ALA B 1 124 ? 13.844 35.344 7.48 1 32.94 124 ALA B CA 1
ATOM 3097 C C . ALA B 1 124 ? 13.867 36.875 7.738 1 32.94 124 ALA B C 1
ATOM 3099 O O . ALA B 1 124 ? 13.586 37.312 8.852 1 32.94 124 ALA B O 1
ATOM 3100 N N . GLU B 1 125 ? 13.266 37.812 6.676 1 33.06 125 GLU B N 1
ATOM 3101 C CA . GLU B 1 125 ? 13.758 39.156 6.438 1 33.06 125 GLU B CA 1
ATOM 3102 C C . GLU B 1 125 ? 13.781 39.969 7.727 1 33.06 125 GLU B C 1
ATOM 3104 O O . GLU B 1 125 ? 14.789 40.625 8.039 1 33.06 125 GLU B O 1
ATOM 3109 N N . ASP B 1 126 ? 12.656 40.938 7.844 1 32.5 126 ASP B N 1
ATOM 3110 C CA . ASP B 1 126 ? 12.797 41.906 8.914 1 32.5 126 ASP B CA 1
ATOM 3111 C C . ASP B 1 126 ? 13.016 41.219 10.258 1 32.5 126 ASP B C 1
ATOM 3113 O O . ASP B 1 126 ? 12.656 40.062 10.438 1 32.5 126 ASP B O 1
ATOM 3117 N N . GLY B 1 127 ? 13.781 41.812 11.305 1 31.25 127 GLY B N 1
ATOM 3118 C CA . GLY B 1 127 ? 14.195 41.594 12.68 1 31.25 127 GLY B CA 1
ATOM 3119 C C . GLY B 1 127 ? 13.211 40.75 13.477 1 31.25 127 GLY B C 1
ATOM 3120 O O . GLY B 1 127 ? 13.375 40.562 14.688 1 31.25 127 GLY B O 1
ATOM 3121 N N . ASP B 1 128 ? 11.914 40.906 13.133 1 30.98 128 ASP B N 1
ATOM 3122 C CA . ASP B 1 128 ? 11.016 40.531 14.219 1 30.98 128 ASP B CA 1
ATOM 3123 C C . ASP B 1 128 ? 11.016 39.031 14.422 1 30.98 128 ASP B C 1
ATOM 3125 O O . ASP B 1 128 ? 10.961 38.25 13.453 1 30.98 128 ASP B O 1
ATOM 3129 N N . THR B 1 129 ? 11.656 38.438 15.445 1 31.84 129 THR B N 1
ATOM 3130 C CA . THR B 1 129 ? 11.805 37.188 16.156 1 31.84 129 THR B CA 1
ATOM 3131 C C . THR B 1 129 ? 10.523 36.344 16.062 1 31.84 129 THR B C 1
ATOM 3133 O O . THR B 1 129 ? 9.492 36.75 16.609 1 31.84 129 THR B O 1
ATOM 3136 N N . MET B 1 130 ? 10.008 36.094 14.914 1 32.91 130 MET B N 1
ATOM 3137 C CA . MET B 1 130 ? 8.938 35.125 15.07 1 32.91 130 MET B CA 1
ATOM 3138 C C . MET B 1 130 ? 9.258 34.125 16.188 1 32.91 130 MET B C 1
ATOM 3140 O O . MET B 1 130 ? 10.25 33.406 16.109 1 32.91 130 MET B O 1
ATOM 3144 N N . GLY B 1 131 ? 8.945 34.438 17.344 1 33.81 131 GLY B N 1
ATOM 3145 C CA . GLY B 1 131 ? 9.141 33.969 18.703 1 33.81 131 GLY B CA 1
ATOM 3146 C C . GLY B 1 131 ? 9.125 32.469 18.797 1 33.81 131 GLY B C 1
ATOM 3147 O O . GLY B 1 131 ? 9.023 31.766 17.797 1 33.81 131 GLY B O 1
ATOM 3148 N N . SER B 1 132 ? 8.133 31.828 19.734 1 39.09 132 SER B N 1
ATOM 3149 C CA . SER B 1 132 ? 8.016 30.922 20.875 1 39.09 132 SER B CA 1
ATOM 3150 C C . SER B 1 132 ? 7.84 29.484 20.422 1 39.09 132 SER B C 1
ATOM 3152 O O . SER B 1 132 ? 7.312 29.234 19.328 1 39.09 132 SER B O 1
ATOM 3154 N N . GLY B 1 133 ? 8.43 28.328 20.922 1 49.69 133 GLY B N 1
ATOM 3155 C CA . GLY B 1 133 ? 8.5 26.922 21.266 1 49.69 133 GLY B CA 1
ATOM 3156 C C . GLY B 1 133 ? 7.145 26.25 21.312 1 49.69 133 GLY B C 1
ATOM 3157 O O . GLY B 1 133 ? 6.117 26.922 21.422 1 49.69 133 GLY B O 1
ATOM 3158 N N . PHE B 1 134 ? 6.871 25.281 20.188 1 61.12 134 PHE B N 1
ATOM 3159 C CA . PHE B 1 134 ? 5.738 24.438 20.562 1 61.12 134 PHE B CA 1
ATOM 3160 C C . PHE B 1 134 ? 5.574 24.391 22.078 1 61.12 134 PHE B C 1
ATOM 3162 O O . PHE B 1 134 ? 6.523 24.078 22.797 1 61.12 134 PHE B O 1
ATOM 3169 N N . PRO B 1 135 ? 4.555 25.141 22.484 1 65.5 135 PRO B N 1
ATOM 3170 C CA . PRO B 1 135 ? 4.383 25.078 23.938 1 65.5 135 PRO B CA 1
ATOM 3171 C C . PRO B 1 135 ? 4.508 23.672 24.484 1 65.5 135 PRO B C 1
ATOM 3173 O O . PRO B 1 135 ? 4.098 22.703 23.828 1 65.5 135 PRO B O 1
ATOM 3176 N N . HIS B 1 136 ? 5.242 23.594 25.484 1 77.69 136 HIS B N 1
ATOM 3177 C CA . HIS B 1 136 ? 5.441 22.312 26.141 1 77.69 136 HIS B CA 1
ATOM 3178 C C . HIS B 1 136 ? 4.109 21.688 26.547 1 77.69 136 HIS B C 1
ATOM 3180 O O . HIS B 1 136 ? 3.186 22.391 26.953 1 77.69 136 HIS B O 1
ATOM 3186 N N . LEU B 1 137 ? 4.008 20.562 26.234 1 87.25 137 LEU B N 1
ATOM 3187 C CA . LEU B 1 137 ? 2.826 19.812 26.672 1 87.25 137 LEU B CA 1
ATOM 3188 C C . LEU B 1 137 ? 2.885 19.516 28.156 1 87.25 137 LEU B C 1
ATOM 3190 O O . LEU B 1 137 ? 3.951 19.203 28.703 1 87.25 137 LEU B O 1
ATOM 3194 N N . SER B 1 138 ? 1.82 19.75 28.812 1 90.38 138 SER B N 1
ATOM 3195 C CA . SER B 1 138 ? 1.744 19.359 30.219 1 90.38 138 SER B CA 1
ATOM 3196 C C . SER B 1 138 ? 1.867 17.844 30.359 1 90.38 138 SER B C 1
ATOM 3198 O O . SER B 1 138 ? 1.701 17.094 29.391 1 90.38 138 SER B O 1
ATOM 3200 N N . ALA B 1 139 ? 2.203 17.391 31.531 1 88.62 139 ALA B N 1
ATOM 3201 C CA . ALA B 1 139 ? 2.301 15.961 31.797 1 88.62 139 ALA B CA 1
ATOM 3202 C C . ALA B 1 139 ? 0.976 15.258 31.516 1 88.62 139 ALA B C 1
ATOM 3204 O O . ALA B 1 139 ? 0.956 14.141 31.016 1 88.62 139 ALA B O 1
ATOM 3205 N N . SER B 1 140 ? -0.109 15.969 31.859 1 94.12 140 SER B N 1
ATOM 3206 C CA . SER B 1 140 ? -1.433 15.406 31.609 1 94.12 140 SER B CA 1
ATOM 3207 C C . SER B 1 140 ? -1.722 15.297 30.125 1 94.12 140 SER B C 1
ATOM 3209 O O . SER B 1 140 ? -2.312 14.312 29.672 1 94.12 140 SER B O 1
ATOM 3211 N N . GLN B 1 141 ? -1.336 16.281 29.359 1 94.81 141 GLN B N 1
ATOM 3212 C CA . GLN B 1 141 ? -1.493 16.25 27.906 1 94.81 141 GLN B CA 1
ATOM 3213 C C . GLN B 1 141 ? -0.655 15.133 27.281 1 94.81 141 GLN B C 1
ATOM 3215 O O . GLN B 1 141 ? -1.132 14.391 26.422 1 94.81 141 GLN B O 1
ATOM 3220 N N . LEU B 1 142 ? 0.57 15 27.797 1 90.75 142 LEU B N 1
ATOM 3221 C CA . LEU B 1 142 ? 1.464 13.961 27.297 1 90.75 142 LEU B CA 1
ATOM 3222 C C . LEU B 1 142 ? 0.902 12.57 27.562 1 90.75 142 LEU B C 1
ATOM 3224 O O . LEU B 1 142 ? 0.975 11.688 26.703 1 90.75 142 LEU B O 1
ATOM 3228 N N . SER B 1 143 ? 0.335 12.438 28.75 1 93.5 143 SER B N 1
ATOM 3229 C CA . SER B 1 143 ? -0.278 11.156 29.094 1 93.5 143 SER B CA 1
ATOM 3230 C C . SER B 1 143 ? -1.48 10.859 28.203 1 93.5 143 SER B C 1
ATOM 3232 O O . SER B 1 143 ? -1.671 9.719 27.766 1 93.5 143 SER B O 1
ATOM 3234 N N . ALA B 1 144 ? -2.289 11.852 27.938 1 97 144 ALA B N 1
ATOM 3235 C CA . ALA B 1 144 ? -3.465 11.688 27.094 1 97 144 ALA B CA 1
ATOM 3236 C C . ALA B 1 144 ? -3.061 11.367 25.656 1 97 144 ALA B C 1
ATOM 3238 O O . ALA B 1 144 ? -3.686 10.523 25 1 97 144 ALA B O 1
ATOM 3239 N N . ILE B 1 145 ? -2.008 11.992 25.188 1 95 145 ILE B N 1
ATOM 3240 C CA . ILE B 1 145 ? -1.499 11.758 23.844 1 95 145 ILE B CA 1
ATOM 3241 C C . ILE B 1 145 ? -0.972 10.328 23.734 1 95 145 ILE B C 1
ATOM 3243 O O . ILE B 1 145 ? -1.237 9.633 22.75 1 95 145 ILE B O 1
ATOM 3247 N N . ASP B 1 146 ? -0.302 9.93 24.797 1 92.69 146 ASP B N 1
ATOM 3248 C CA . ASP B 1 146 ? 0.245 8.578 24.812 1 92.69 146 ASP B CA 1
ATOM 3249 C C . ASP B 1 146 ? -0.869 7.535 24.766 1 92.69 146 ASP B C 1
ATOM 3251 O O . ASP B 1 146 ? -0.757 6.531 24.047 1 92.69 146 ASP B O 1
ATOM 3255 N N . LYS B 1 147 ? -1.875 7.758 25.516 1 96.5 147 LYS B N 1
ATOM 3256 C CA . LYS B 1 147 ? -3.016 6.848 25.531 1 96.5 147 LYS B CA 1
ATOM 3257 C C . LYS B 1 147 ? -3.707 6.805 24.172 1 96.5 147 LYS B C 1
ATOM 3259 O O . LYS B 1 147 ? -4.055 5.73 23.688 1 96.5 147 LYS B O 1
ATOM 3264 N N . LEU B 1 148 ? -3.912 7.98 23.578 1 97.94 148 LEU B N 1
ATOM 3265 C CA . LEU B 1 148 ? -4.535 8.07 22.266 1 97.94 148 LEU B CA 1
ATOM 3266 C C . LEU B 1 148 ? -3.68 7.371 21.203 1 97.94 148 LEU B C 1
ATOM 3268 O O . LEU B 1 148 ? -4.207 6.684 20.328 1 97.94 148 LEU B O 1
ATOM 3272 N N . GLN B 1 149 ? -2.361 7.523 21.297 1 95.38 149 GLN B N 1
ATOM 3273 C CA . GLN B 1 149 ? -1.443 6.887 20.359 1 95.38 149 GLN B CA 1
ATOM 3274 C C . GLN B 1 149 ? -1.551 5.367 20.422 1 95.38 149 GLN B C 1
ATOM 3276 O O . GLN B 1 149 ? -1.618 4.695 19.391 1 95.38 149 GLN B O 1
ATOM 3281 N N . ARG B 1 150 ? -1.611 4.863 21.625 1 95.5 150 ARG B N 1
ATOM 3282 C CA . ARG B 1 150 ? -1.694 3.418 21.812 1 95.5 150 ARG B CA 1
ATOM 3283 C C . ARG B 1 150 ? -2.992 2.867 21.219 1 95.5 150 ARG B C 1
ATOM 3285 O O . ARG B 1 150 ? -2.986 1.836 20.547 1 95.5 150 ARG B O 1
ATOM 3292 N N . ARG B 1 151 ? -4.02 3.545 21.453 1 97.81 151 ARG B N 1
ATOM 3293 C CA . ARG B 1 151 ? -5.309 3.123 20.906 1 97.81 151 ARG B CA 1
ATOM 3294 C C . ARG B 1 151 ? -5.312 3.197 19.375 1 97.81 151 ARG B C 1
ATOM 3296 O O . ARG B 1 151 ? -5.828 2.301 18.719 1 97.81 151 ARG B O 1
ATOM 3303 N N . THR B 1 152 ? -4.746 4.254 18.859 1 97.38 152 THR B N 1
ATOM 3304 C CA . THR B 1 152 ? -4.691 4.445 17.422 1 97.38 152 THR B CA 1
ATOM 3305 C C . THR B 1 152 ? -3.867 3.344 16.766 1 97.38 152 THR B C 1
ATOM 3307 O O . THR B 1 152 ? -4.27 2.795 15.734 1 97.38 152 THR B O 1
ATOM 3310 N N . ILE B 1 153 ? -2.756 3.016 17.375 1 95.69 153 ILE B N 1
ATOM 3311 C CA . ILE B 1 153 ? -1.89 1.968 16.828 1 95.69 153 ILE B CA 1
ATOM 3312 C C . ILE B 1 153 ? -2.635 0.635 16.828 1 95.69 153 ILE B C 1
ATOM 3314 O O . ILE B 1 153 ? -2.553 -0.127 15.867 1 95.69 153 ILE B O 1
ATOM 3318 N N . ALA B 1 154 ? -3.383 0.384 17.859 1 96.88 154 ALA B N 1
ATOM 3319 C CA . ALA B 1 154 ? -4.168 -0.845 17.938 1 96.88 154 ALA B CA 1
ATOM 3320 C C . ALA B 1 154 ? -5.207 -0.902 16.828 1 96.88 154 ALA B C 1
ATOM 3322 O O . ALA B 1 154 ? -5.395 -1.945 16.188 1 96.88 154 ALA B O 1
ATOM 3323 N N . ASP B 1 155 ? -5.887 0.191 16.609 1 98.19 155 ASP B N 1
ATOM 3324 C CA . ASP B 1 155 ? -6.891 0.249 15.547 1 98.19 155 ASP B CA 1
ATOM 3325 C C . ASP B 1 155 ? -6.246 0.106 14.172 1 98.19 155 ASP B C 1
ATOM 3327 O O . ASP B 1 155 ? -6.812 -0.529 13.273 1 98.19 155 ASP B O 1
ATOM 3331 N N . GLU B 1 156 ? -5.051 0.703 13.961 1 97.19 156 GLU B N 1
ATOM 3332 C CA . GLU B 1 156 ? -4.297 0.544 12.719 1 97.19 156 GLU B CA 1
ATOM 3333 C C . GLU B 1 156 ? -3.973 -0.923 12.453 1 97.19 156 GLU B C 1
ATOM 3335 O O . GLU B 1 156 ? -4.086 -1.395 11.32 1 97.19 156 GLU B O 1
ATOM 3340 N N . GLU B 1 157 ? -3.576 -1.58 13.508 1 95.25 157 GLU B N 1
ATOM 3341 C CA . GLU B 1 157 ? -3.225 -2.99 13.375 1 95.25 157 GLU B CA 1
ATOM 3342 C C . GLU B 1 157 ? -4.438 -3.826 12.977 1 95.25 157 GLU B C 1
ATOM 3344 O O . GLU B 1 157 ? -4.324 -4.734 12.148 1 95.25 157 GLU B O 1
ATOM 3349 N N . LYS B 1 158 ? -5.527 -3.527 13.562 1 96.94 158 LYS B N 1
ATOM 3350 C CA . LYS B 1 158 ? -6.754 -4.238 13.211 1 96.94 158 LYS B CA 1
ATOM 3351 C C . LYS B 1 158 ? -7.09 -4.062 11.734 1 96.94 158 LYS B C 1
ATOM 3353 O O . LYS B 1 158 ? -7.41 -5.035 11.047 1 96.94 158 LYS B O 1
ATOM 3358 N N . LEU B 1 159 ? -7.008 -2.889 11.25 1 97.56 159 LEU B N 1
ATOM 3359 C CA . LEU B 1 159 ? -7.34 -2.6 9.859 1 97.56 159 LEU B CA 1
ATOM 3360 C C . LEU B 1 159 ? -6.312 -3.215 8.914 1 97.56 159 LEU B C 1
ATOM 3362 O O . LEU B 1 159 ? -6.668 -3.723 7.852 1 97.56 159 LEU B O 1
ATOM 3366 N N . SER B 1 160 ? -5.016 -3.17 9.328 1 95.5 160 SER B N 1
ATOM 3367 C CA . SER B 1 160 ? -3.969 -3.799 8.531 1 95.5 160 SER B CA 1
ATOM 3368 C C . SER B 1 160 ? -4.191 -5.305 8.414 1 95.5 160 SER B C 1
ATOM 3370 O O . SER B 1 160 ? -3.963 -5.891 7.355 1 95.5 160 SER B O 1
ATOM 3372 N N . THR B 1 161 ? -4.625 -5.859 9.477 1 93.88 161 THR B N 1
ATOM 3373 C CA . THR B 1 161 ? -4.914 -7.289 9.477 1 93.88 161 THR B CA 1
ATOM 3374 C C . THR B 1 161 ? -6.086 -7.605 8.555 1 93.88 161 THR B C 1
ATOM 3376 O O . THR B 1 161 ? -6.07 -8.617 7.848 1 93.88 161 THR B O 1
ATOM 3379 N N . GLN B 1 162 ? -7.09 -6.785 8.562 1 94.31 162 GLN B N 1
ATOM 3380 C CA . GLN B 1 162 ? -8.234 -6.984 7.676 1 94.31 162 GLN B CA 1
ATOM 3381 C C . GLN B 1 162 ? -7.809 -6.93 6.211 1 94.31 162 GLN B C 1
ATOM 3383 O O . GLN B 1 162 ? -8.258 -7.742 5.398 1 94.31 162 GLN B O 1
ATOM 3388 N N . LEU B 1 163 ? -6.973 -5.988 5.879 1 93.75 163 LEU B N 1
ATOM 3389 C CA . LEU B 1 163 ? -6.488 -5.902 4.508 1 93.75 163 LEU B CA 1
ATOM 3390 C C . LEU B 1 163 ? -5.664 -7.133 4.145 1 93.75 163 LEU B C 1
ATOM 3392 O O . LEU B 1 163 ? -5.785 -7.66 3.035 1 93.75 163 LEU B O 1
ATOM 3396 N N . ALA B 1 164 ? -4.812 -7.535 5.086 1 91.81 164 ALA B N 1
ATOM 3397 C CA . ALA B 1 164 ? -3.992 -8.727 4.859 1 91.81 164 ALA B CA 1
ATOM 3398 C C . ALA B 1 164 ? -4.863 -9.938 4.543 1 91.81 164 ALA B C 1
ATOM 3400 O O . ALA B 1 164 ? -4.559 -10.703 3.629 1 91.81 164 ALA B O 1
ATOM 3401 N N . MET B 1 165 ? -5.918 -10.016 5.27 1 89.56 165 MET B N 1
ATOM 3402 C CA . MET B 1 165 ? -6.836 -11.133 5.059 1 89.56 165 MET B CA 1
ATOM 3403 C C . MET B 1 165 ? -7.492 -11.039 3.684 1 89.56 165 MET B C 1
ATOM 3405 O O . MET B 1 165 ? -7.648 -12.055 3 1 89.56 165 MET B O 1
ATOM 3409 N N . LEU B 1 166 ? -7.855 -9.906 3.35 1 88.31 166 LEU B N 1
ATOM 3410 C CA . LEU B 1 166 ? -8.445 -9.695 2.033 1 88.31 166 LEU B CA 1
ATOM 3411 C C . LEU B 1 166 ? -7.457 -10.055 0.929 1 88.31 166 LEU B C 1
ATOM 3413 O O . LEU B 1 166 ? -7.828 -10.711 -0.05 1 88.31 166 LEU B O 1
ATOM 3417 N N . GLN B 1 167 ? -6.223 -9.656 1.062 1 87.12 167 GLN B N 1
ATOM 3418 C CA . GLN B 1 167 ? -5.172 -9.914 0.081 1 87.12 167 GLN B CA 1
ATOM 3419 C C . GLN B 1 167 ? -4.836 -11.398 0.012 1 87.12 167 GLN B C 1
ATOM 3421 O O . GLN B 1 167 ? -4.461 -11.906 -1.046 1 87.12 167 GLN B O 1
ATOM 3426 N N . GLN B 1 168 ? -4.945 -12.031 1.158 1 81.5 168 GLN B N 1
ATOM 3427 C CA . GLN B 1 168 ? -4.711 -13.469 1.209 1 81.5 168 GLN B CA 1
ATOM 3428 C C . GLN B 1 168 ? -5.836 -14.234 0.519 1 81.5 168 GLN B C 1
ATOM 3430 O O . GLN B 1 168 ? -5.59 -15.242 -0.149 1 81.5 168 GLN B O 1
ATOM 3435 N N . ASP B 1 169 ? -7 -13.766 0.681 1 73.81 169 ASP B N 1
ATOM 3436 C CA . ASP B 1 169 ? -8.18 -14.484 0.207 1 73.81 169 ASP B CA 1
ATOM 3437 C C . ASP B 1 169 ? -8.398 -14.258 -1.287 1 73.81 169 ASP B C 1
ATOM 3439 O O . ASP B 1 169 ? -9.258 -14.891 -1.897 1 73.81 169 ASP B O 1
ATOM 3443 N N . MET B 1 170 ? -7.785 -13.414 -1.855 1 64.06 170 MET B N 1
ATOM 3444 C CA . MET B 1 170 ? -7.914 -13.219 -3.297 1 64.06 170 MET B CA 1
ATOM 3445 C C . MET B 1 170 ? -7.734 -14.539 -4.043 1 64.06 170 MET B C 1
ATOM 3447 O O . MET B 1 170 ? -8.367 -14.766 -5.074 1 64.06 170 MET B O 1
ATOM 3451 N N . ALA B 1 171 ? -6.926 -15.383 -3.514 1 54.69 171 ALA B N 1
ATOM 3452 C CA . ALA B 1 171 ? -6.68 -16.672 -4.16 1 54.69 171 ALA B CA 1
ATOM 3453 C C . ALA B 1 171 ? -7.809 -17.656 -3.867 1 54.69 171 ALA B C 1
ATOM 3455 O O . ALA B 1 171 ? -8.023 -18.609 -4.621 1 54.69 171 ALA B O 1
ATOM 3456 N N . ASP B 1 172 ? -8.312 -17.547 -2.66 1 54.72 172 ASP B N 1
ATOM 3457 C CA . ASP B 1 172 ? -9.461 -18.406 -2.373 1 54.72 172 ASP B CA 1
ATOM 3458 C C . ASP B 1 172 ? -10.703 -17.922 -3.107 1 54.72 172 ASP B C 1
ATOM 3460 O O . ASP B 1 172 ? -11.766 -18.531 -3.027 1 54.72 172 ASP B O 1
ATOM 3464 N N . MET B 1 173 ? -10.43 -16.859 -3.814 1 59.38 173 MET B N 1
ATOM 3465 C CA . MET B 1 173 ? -11.547 -16.109 -4.387 1 59.38 173 MET B CA 1
ATOM 3466 C C . MET B 1 173 ? -12.07 -16.797 -5.648 1 59.38 173 MET B C 1
ATOM 3468 O O . MET B 1 173 ? -11.32 -17.469 -6.344 1 59.38 173 MET B O 1
ATOM 3472 N N . PRO B 1 174 ? -13.312 -16.734 -5.715 1 65.94 174 PRO B N 1
ATOM 3473 C CA . PRO B 1 174 ? -14.008 -17.094 -6.949 1 65.94 174 PRO B CA 1
ATOM 3474 C C . PRO B 1 174 ? -13.18 -16.812 -8.203 1 65.94 174 PRO B C 1
ATOM 3476 O O . PRO B 1 174 ? -13.25 -17.562 -9.18 1 65.94 174 PRO B O 1
ATOM 3479 N N . LEU B 1 175 ? -12.078 -16.031 -7.883 1 77.31 175 LEU B N 1
ATOM 3480 C CA . LEU B 1 175 ? -11.336 -15.648 -9.078 1 77.31 175 LEU B CA 1
ATOM 3481 C C . LEU B 1 175 ? -10.367 -16.75 -9.5 1 77.31 175 LEU B C 1
ATOM 3483 O O . LEU B 1 175 ? -10.156 -16.969 -10.695 1 77.31 175 LEU B O 1
ATOM 3487 N N . ALA B 1 176 ? -9.828 -17.359 -8.438 1 78.06 176 ALA B N 1
ATOM 3488 C CA . ALA B 1 176 ? -8.938 -18.484 -8.766 1 78.06 176 ALA B CA 1
ATOM 3489 C C . ALA B 1 176 ? -9.695 -19.594 -9.484 1 78.06 176 ALA B C 1
ATOM 3491 O O . ALA B 1 176 ? -9.195 -20.156 -10.453 1 78.06 176 ALA B O 1
ATOM 3492 N N . LEU B 1 177 ? -10.875 -19.734 -9.031 1 76.44 177 LEU B N 1
ATOM 3493 C CA . LEU B 1 177 ? -11.711 -20.75 -9.648 1 76.44 177 LEU B CA 1
ATOM 3494 C C . LEU B 1 177 ? -12.156 -20.312 -11.047 1 76.44 177 LEU B C 1
ATOM 3496 O O . LEU B 1 177 ? -12.18 -21.125 -11.977 1 76.44 177 LEU B O 1
ATOM 3500 N N . ILE B 1 178 ? -12.43 -19.109 -11.18 1 77.38 178 ILE B N 1
ATOM 3501 C CA . ILE B 1 178 ? -12.836 -18.578 -12.477 1 77.38 178 ILE B CA 1
ATOM 3502 C C . ILE B 1 178 ? -11.664 -18.656 -13.453 1 77.38 178 ILE B C 1
ATOM 3504 O O . ILE B 1 178 ? -11.828 -19.062 -14.602 1 77.38 178 ILE B O 1
ATOM 3508 N N . ALA B 1 179 ? -10.5 -18.281 -12.938 1 81.62 179 ALA B N 1
ATOM 3509 C CA . ALA B 1 179 ? -9.305 -18.297 -13.781 1 81.62 179 ALA B CA 1
ATOM 3510 C C . ALA B 1 179 ? -8.984 -19.719 -14.242 1 81.62 179 ALA B C 1
ATOM 3512 O O . ALA B 1 179 ? -8.578 -19.938 -15.391 1 81.62 179 ALA B O 1
ATOM 3513 N N . ARG B 1 180 ? -9.195 -20.516 -13.367 1 76.38 180 ARG B N 1
ATOM 3514 C CA . ARG B 1 180 ? -8.93 -21.922 -13.68 1 76.38 180 ARG B CA 1
ATOM 3515 C C . ARG B 1 180 ? -9.812 -22.391 -14.828 1 76.38 180 ARG B C 1
ATOM 3517 O O . ARG B 1 180 ? -9.367 -23.156 -15.695 1 76.38 180 ARG B O 1
ATOM 3524 N N . LYS B 1 181 ? -11.031 -21.844 -14.789 1 74.06 181 LYS B N 1
ATOM 3525 C CA . LYS B 1 181 ? -12.016 -22.25 -15.781 1 74.06 181 LYS B CA 1
ATOM 3526 C C . LYS B 1 181 ? -11.906 -21.438 -17.062 1 74.06 181 LYS B C 1
ATOM 3528 O O . LYS B 1 181 ? -12.469 -21.797 -18.094 1 74.06 181 LYS B O 1
ATOM 3533 N N . ALA B 1 182 ? -11.156 -20.469 -16.875 1 72.12 182 ALA B N 1
ATOM 3534 C CA . ALA B 1 182 ? -11.094 -19.516 -18 1 72.12 182 ALA B CA 1
ATOM 3535 C C . ALA B 1 182 ? -10.305 -20.109 -19.156 1 72.12 182 ALA B C 1
ATOM 3537 O O . ALA B 1 182 ? -9.297 -20.781 -18.953 1 72.12 182 ALA B O 1
ATOM 3538 N N . GLY B 1 183 ? -10.93 -20.047 -20.297 1 65.12 183 GLY B N 1
ATOM 3539 C CA . GLY B 1 183 ? -10.203 -20.391 -21.516 1 65.12 183 GLY B CA 1
ATOM 3540 C C . GLY B 1 183 ? -9.117 -19.391 -21.859 1 65.12 183 GLY B C 1
ATOM 3541 O O . GLY B 1 183 ? -8.695 -18.594 -21 1 65.12 183 GLY B O 1
ATOM 3542 N N . PRO B 1 184 ? -8.648 -19.562 -23 1 63.53 184 PRO B N 1
ATOM 3543 C CA . PRO B 1 184 ? -7.562 -18.688 -23.453 1 63.53 184 PRO B CA 1
ATOM 3544 C C . PRO B 1 184 ? -7.98 -17.219 -23.531 1 63.53 184 PRO B C 1
ATOM 3546 O O . PRO B 1 184 ? -7.129 -16.328 -23.547 1 63.53 184 PRO B O 1
ATOM 3549 N N . THR B 1 185 ? -9.32 -17.234 -23.5 1 67.44 185 THR B N 1
ATOM 3550 C CA . THR B 1 185 ? -9.805 -15.859 -23.578 1 67.44 185 THR B CA 1
ATOM 3551 C C . THR B 1 185 ? -10.125 -15.32 -22.188 1 67.44 185 THR B C 1
ATOM 3553 O O . THR B 1 185 ? -10.875 -15.945 -21.422 1 67.44 185 THR B O 1
ATOM 3556 N N . TYR B 1 186 ? -9.203 -14.609 -21.672 1 73.94 186 TYR B N 1
ATOM 3557 C CA . TYR B 1 186 ? -9.336 -13.938 -20.391 1 73.94 186 TYR B CA 1
ATOM 3558 C C . TYR B 1 186 ? -10.578 -13.055 -20.359 1 73.94 186 TYR B C 1
ATOM 3560 O O . TYR B 1 186 ? -10.477 -11.836 -20.172 1 73.94 186 TYR B O 1
ATOM 3568 N N . GLU B 1 187 ? -11.836 -13.766 -20.359 1 79.81 187 GLU B N 1
ATOM 3569 C CA . GLU B 1 187 ? -13.047 -12.953 -20.5 1 79.81 187 GLU B CA 1
ATOM 3570 C C . GLU B 1 187 ? -13.398 -12.258 -19.188 1 79.81 187 GLU B C 1
ATOM 3572 O O . GLU B 1 187 ? -13.281 -12.852 -18.109 1 79.81 187 GLU B O 1
ATOM 3577 N N . PHE B 1 188 ? -13.703 -11.016 -19.344 1 87.19 188 PHE B N 1
ATOM 3578 C CA . PHE B 1 188 ? -14.203 -10.203 -18.25 1 87.19 188 PHE B CA 1
ATOM 3579 C C . PHE B 1 188 ? -15.719 -10.242 -18.188 1 87.19 188 PHE B C 1
ATOM 3581 O O . PHE B 1 188 ? -16.391 -9.258 -18.516 1 87.19 188 PHE B O 1
ATOM 3588 N N . ASP B 1 189 ? -16.25 -11.383 -17.703 1 87.31 189 ASP B N 1
ATOM 3589 C CA . ASP B 1 189 ? -17.688 -11.617 -17.734 1 87.31 189 ASP B CA 1
ATOM 3590 C C . ASP B 1 189 ? -18.344 -11.195 -16.422 1 87.31 189 ASP B C 1
ATOM 3592 O O . ASP B 1 189 ? -17.703 -10.562 -15.578 1 87.31 189 ASP B O 1
ATOM 3596 N N . SER B 1 190 ? -19.625 -11.562 -16.297 1 88.31 190 SER B N 1
ATOM 3597 C CA . SER B 1 190 ? -20.406 -11.094 -15.172 1 88.31 190 SER B CA 1
ATOM 3598 C C . SER B 1 190 ? -19.938 -11.719 -13.867 1 88.31 190 SER B C 1
ATOM 3600 O O . SER B 1 190 ? -19.938 -11.07 -12.82 1 88.31 190 SER B O 1
ATOM 3602 N N . ASP B 1 191 ? -19.469 -12.961 -13.977 1 85.5 191 ASP B N 1
ATOM 3603 C CA . ASP B 1 191 ? -18.984 -13.641 -12.773 1 85.5 191 ASP B CA 1
ATOM 3604 C C . ASP B 1 191 ? -17.719 -12.977 -12.25 1 85.5 191 ASP B C 1
ATOM 3606 O O . ASP B 1 191 ? -17.562 -12.781 -11.039 1 85.5 191 ASP B O 1
ATOM 3610 N N . VAL B 1 192 ? -16.844 -12.688 -13.156 1 88.5 192 VAL B N 1
ATOM 3611 C CA . VAL B 1 192 ? -15.609 -12.016 -12.797 1 88.5 192 VAL B CA 1
ATOM 3612 C C . VAL B 1 192 ? -15.922 -10.633 -12.234 1 88.5 192 VAL B C 1
ATOM 3614 O O . VAL B 1 192 ? -15.375 -10.234 -11.195 1 88.5 192 VAL B O 1
ATOM 3617 N N . LYS B 1 193 ? -16.812 -9.914 -12.844 1 90.31 193 LYS B N 1
ATOM 3618 C CA . LYS B 1 193 ? -17.219 -8.586 -12.398 1 90.31 193 LYS B CA 1
ATOM 3619 C C . LYS B 1 193 ? -17.766 -8.625 -10.977 1 90.31 193 LYS B C 1
ATOM 3621 O O . LYS B 1 193 ? -17.422 -7.781 -10.141 1 90.31 193 LYS B O 1
ATOM 3626 N N . ASP B 1 194 ? -18.594 -9.594 -10.758 1 89.31 194 ASP B N 1
ATOM 3627 C CA . ASP B 1 194 ? -19.188 -9.719 -9.43 1 89.31 194 ASP B CA 1
ATOM 3628 C C . ASP B 1 194 ? -18.141 -10.023 -8.375 1 89.31 194 ASP B C 1
ATOM 3630 O O . ASP B 1 194 ? -18.188 -9.5 -7.262 1 89.31 194 ASP B O 1
ATOM 3634 N N . ALA B 1 195 ? -17.234 -10.922 -8.742 1 87.81 195 ALA B N 1
ATOM 3635 C CA . ALA B 1 195 ? -16.172 -11.289 -7.801 1 87.81 195 ALA B CA 1
ATOM 3636 C C . ALA B 1 195 ? -15.289 -10.086 -7.48 1 87.81 195 ALA B C 1
ATOM 3638 O O . ALA B 1 195 ? -14.938 -9.852 -6.32 1 87.81 195 ALA B O 1
ATOM 3639 N N . ILE B 1 196 ? -14.945 -9.336 -8.469 1 90.44 196 ILE B N 1
ATOM 3640 C CA . ILE B 1 196 ? -14.125 -8.148 -8.281 1 90.44 196 ILE B CA 1
ATOM 3641 C C . ILE B 1 196 ? -14.898 -7.105 -7.48 1 90.44 196 ILE B C 1
ATOM 3643 O O . ILE B 1 196 ? -14.344 -6.461 -6.59 1 90.44 196 ILE B O 1
ATOM 3647 N N . HIS B 1 197 ? -16.141 -6.98 -7.766 1 91.25 197 HIS B N 1
ATOM 3648 C CA . HIS B 1 197 ? -16.984 -6.039 -7.039 1 91.25 197 HIS B CA 1
ATOM 3649 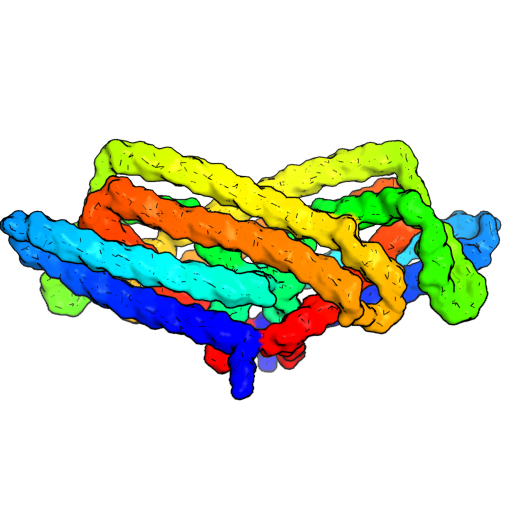C C . HIS B 1 197 ? -17.031 -6.379 -5.555 1 91.25 197 HIS B C 1
ATOM 3651 O O . HIS B 1 197 ? -17.016 -5.48 -4.707 1 91.25 197 HIS B O 1
ATOM 3657 N N . ARG B 1 198 ? -17.078 -7.609 -5.242 1 89.62 198 ARG B N 1
ATOM 3658 C CA . ARG B 1 198 ? -17.094 -8.023 -3.842 1 89.62 198 ARG B CA 1
ATOM 3659 C C . ARG B 1 198 ? -15.789 -7.633 -3.141 1 89.62 198 ARG B C 1
ATOM 3661 O O . ARG B 1 198 ? -15.812 -7.16 -2.002 1 89.62 198 ARG B O 1
ATOM 3668 N N . ILE B 1 199 ? -14.695 -7.844 -3.82 1 90.56 199 ILE B N 1
ATOM 3669 C CA . ILE B 1 199 ? -13.398 -7.449 -3.281 1 90.56 199 ILE B CA 1
ATOM 3670 C C . ILE B 1 199 ? -13.375 -5.941 -3.035 1 90.56 199 ILE B C 1
ATOM 3672 O O . ILE B 1 199 ? -12.914 -5.484 -1.988 1 90.56 199 ILE B O 1
ATOM 3676 N N . GLU B 1 200 ? -13.93 -5.211 -3.955 1 93.31 200 GLU B N 1
ATOM 3677 C CA . GLU B 1 200 ? -13.922 -3.756 -3.867 1 93.31 200 GLU B CA 1
ATOM 3678 C C . GLU B 1 200 ? -14.789 -3.271 -2.705 1 93.31 200 GLU B C 1
ATOM 3680 O O . GLU B 1 200 ? -14.461 -2.275 -2.055 1 93.31 200 GLU B O 1
ATOM 3685 N N . ILE B 1 201 ? -15.898 -3.949 -2.457 1 94.25 201 ILE B N 1
ATOM 3686 C CA . ILE B 1 201 ? -16.766 -3.596 -1.337 1 94.25 201 ILE B CA 1
ATOM 3687 C C . ILE B 1 201 ? -16 -3.75 -0.024 1 94.25 201 ILE B C 1
ATOM 3689 O O . ILE B 1 201 ? -16.047 -2.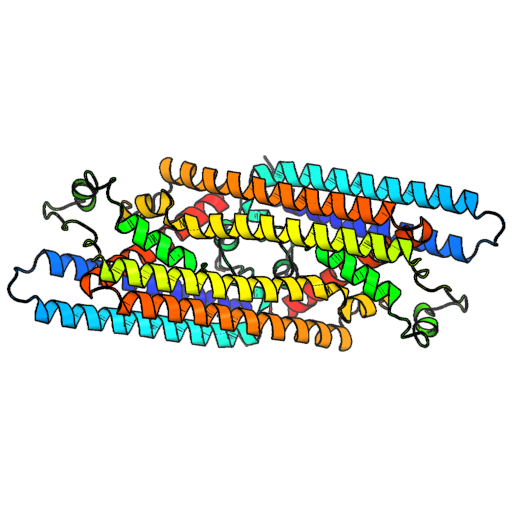875 0.841 1 94.25 201 ILE B O 1
ATOM 3693 N N . ASP B 1 202 ? -15.297 -4.84 0.075 1 93.69 202 ASP B N 1
ATOM 3694 C CA . ASP B 1 202 ? -14.516 -5.078 1.284 1 93.69 202 ASP B CA 1
ATOM 3695 C C . ASP B 1 202 ? -13.391 -4.055 1.42 1 93.69 202 ASP B C 1
ATOM 3697 O O . ASP B 1 202 ? -13.141 -3.541 2.512 1 93.69 202 ASP B O 1
ATOM 3701 N N . MET B 1 203 ? -12.727 -3.76 0.339 1 95 203 MET B N 1
ATOM 3702 C CA . MET B 1 203 ? -11.68 -2.75 0.338 1 95 203 MET B CA 1
ATOM 3703 C C . MET B 1 203 ? -12.219 -1.394 0.774 1 95 203 MET B C 1
ATOM 3705 O O . MET B 1 203 ? -11.578 -0.68 1.545 1 95 203 MET B O 1
ATOM 3709 N N . PHE B 1 204 ? -13.383 -1.066 0.263 1 97.25 204 PHE B N 1
ATOM 3710 C CA . PHE B 1 204 ? -14 0.208 0.606 1 97.25 204 PHE B CA 1
ATOM 3711 C C . PHE B 1 204 ? -14.297 0.281 2.1 1 97.25 204 PHE B C 1
ATOM 3713 O O . PHE B 1 204 ? -14.062 1.312 2.734 1 97.25 204 PHE B O 1
ATOM 3720 N N . SER B 1 205 ? -14.773 -0.792 2.615 1 97.38 205 SER B N 1
ATOM 3721 C CA . SER B 1 205 ? -15.086 -0.823 4.039 1 97.38 205 SER B CA 1
ATOM 3722 C C . SER B 1 205 ? -13.844 -0.576 4.887 1 97.38 205 SER B C 1
ATOM 3724 O O . SER B 1 205 ? -13.891 0.169 5.867 1 97.38 205 SER B O 1
ATOM 3726 N N . ILE B 1 206 ? -12.766 -1.178 4.523 1 97.25 206 ILE B N 1
ATOM 3727 C CA . ILE B 1 206 ? -11.5 -1.012 5.238 1 97.25 206 ILE B CA 1
ATOM 3728 C C . ILE B 1 206 ? -11.016 0.429 5.098 1 97.25 206 ILE B C 1
ATOM 3730 O O . ILE B 1 206 ? -10.594 1.048 6.078 1 97.25 206 ILE B O 1
ATOM 3734 N N . MET B 1 207 ? -11.07 0.962 3.881 1 97.62 207 MET B N 1
ATOM 3735 C CA . MET B 1 207 ? -10.648 2.336 3.621 1 97.62 207 MET B CA 1
ATOM 3736 C C . MET B 1 207 ? -11.484 3.324 4.43 1 97.62 207 MET B C 1
ATOM 3738 O O . MET B 1 207 ? -10.953 4.289 4.98 1 97.62 207 MET B O 1
ATOM 3742 N N . GLU B 1 208 ? -12.781 3.082 4.465 1 97.88 208 GLU B N 1
ATOM 3743 C CA . GLU B 1 208 ? -13.688 3.959 5.199 1 97.88 208 GLU B CA 1
ATOM 3744 C C . GLU B 1 208 ? -13.359 3.975 6.691 1 97.88 208 GLU B C 1
ATOM 3746 O O . GLU B 1 208 ? -13.344 5.035 7.32 1 97.88 208 GLU B O 1
ATOM 3751 N N . ALA B 1 209 ? -13.094 2.832 7.188 1 98.31 209 ALA B N 1
ATOM 3752 C CA . ALA B 1 209 ? -12.711 2.742 8.594 1 98.31 209 ALA B CA 1
ATOM 3753 C C . ALA B 1 209 ? -11.398 3.479 8.852 1 98.31 209 ALA B C 1
ATOM 3755 O O . ALA B 1 209 ? -11.242 4.133 9.891 1 98.31 209 ALA B O 1
ATOM 3756 N N . ALA B 1 210 ? -10.469 3.34 7.949 1 98.31 210 ALA B N 1
ATOM 3757 C CA . ALA B 1 210 ? -9.195 4.039 8.078 1 98.31 210 ALA B CA 1
ATOM 3758 C C . ALA B 1 210 ? -9.391 5.551 8.023 1 98.31 210 ALA B C 1
ATOM 3760 O O . ALA B 1 210 ? -8.727 6.293 8.75 1 98.31 210 ALA B O 1
ATOM 3761 N N . GLU B 1 211 ? -10.25 5.977 7.164 1 97.69 211 GLU B N 1
ATOM 3762 C CA . GLU B 1 211 ? -10.57 7.398 7.066 1 97.69 211 GLU B CA 1
ATOM 3763 C C . GLU B 1 211 ? -11.172 7.918 8.367 1 97.69 211 GLU B C 1
ATOM 3765 O O . GLU B 1 211 ? -10.82 9.008 8.828 1 97.69 211 GLU B O 1
ATOM 3770 N N . ASP B 1 212 ? -12.062 7.168 8.914 1 98.12 212 ASP B N 1
ATOM 3771 C CA . ASP B 1 212 ? -12.641 7.535 10.203 1 98.12 212 ASP B CA 1
ATOM 3772 C C . ASP B 1 212 ? -11.57 7.617 11.281 1 98.12 212 ASP B C 1
ATOM 3774 O O . ASP B 1 212 ? -11.594 8.523 12.117 1 98.12 212 ASP B O 1
ATOM 3778 N N . LEU B 1 213 ? -10.695 6.684 11.273 1 98.5 213 LEU B N 1
ATOM 3779 C CA . LEU B 1 213 ? -9.617 6.68 12.25 1 98.5 213 LEU B CA 1
ATOM 3780 C C . LEU B 1 213 ? -8.766 7.941 12.125 1 98.5 213 LEU B C 1
ATOM 3782 O O . LEU B 1 213 ? -8.398 8.547 13.133 1 98.5 213 LEU B O 1
ATOM 3786 N N . ARG B 1 214 ? -8.438 8.359 10.922 1 97.81 214 ARG B N 1
ATOM 3787 C CA . ARG B 1 214 ? -7.668 9.57 10.68 1 97.81 214 ARG B CA 1
ATOM 3788 C C . ARG B 1 214 ? -8.391 10.797 11.219 1 97.81 214 ARG B C 1
ATOM 3790 O O . ARG B 1 214 ? -7.812 11.594 11.961 1 97.81 214 ARG B O 1
ATOM 3797 N N . LEU B 1 215 ? -9.664 10.922 10.844 1 97.56 215 LEU B N 1
ATOM 3798 C CA . LEU B 1 215 ? -10.461 12.078 11.242 1 97.56 215 LEU B CA 1
ATOM 3799 C C . LEU B 1 215 ? -10.602 12.141 12.758 1 97.56 215 LEU B C 1
ATOM 3801 O O . LEU B 1 215 ? -10.383 13.195 13.367 1 97.56 215 LEU B O 1
ATOM 3805 N N . ASN B 1 216 ? -10.93 11.008 13.336 1 97.94 216 ASN B N 1
ATOM 3806 C CA . ASN B 1 216 ? -11.148 10.961 14.781 1 97.94 216 ASN B CA 1
ATOM 3807 C C . ASN B 1 216 ? -9.859 11.211 15.555 1 97.94 216 ASN B C 1
ATOM 3809 O O . ASN B 1 216 ? -9.875 11.836 16.609 1 97.94 216 ASN B O 1
ATOM 3813 N N . THR B 1 217 ? -8.75 10.703 15.055 1 98.19 217 THR B N 1
ATOM 3814 C CA . THR B 1 217 ? -7.469 10.906 15.719 1 98.19 217 THR B CA 1
ATOM 3815 C C . THR B 1 217 ? -7.098 12.383 15.742 1 98.19 217 THR B C 1
ATOM 3817 O O . THR B 1 217 ? -6.711 12.914 16.797 1 98.19 217 THR B O 1
ATOM 3820 N N . VAL B 1 218 ? -7.246 13.078 14.625 1 97.75 218 VAL B N 1
ATOM 3821 C CA . VAL B 1 218 ? -6.922 14.5 14.562 1 97.75 218 VAL B CA 1
ATOM 3822 C C . VAL B 1 218 ? -7.844 15.281 15.5 1 97.75 218 VAL B C 1
ATOM 3824 O O . VAL B 1 218 ? -7.387 16.156 16.25 1 97.75 218 VAL B O 1
ATOM 3827 N N . LYS B 1 219 ? -9.117 14.938 15.453 1 97.5 219 LYS B N 1
ATOM 3828 C CA . LYS B 1 219 ? -10.102 15.602 16.312 1 97.5 219 LYS B CA 1
ATOM 3829 C C . LYS B 1 219 ? -9.719 15.461 17.781 1 97.5 219 LYS B C 1
ATOM 3831 O O . LYS B 1 219 ? -9.742 16.438 18.531 1 97.5 219 LYS B O 1
ATOM 3836 N N . GLU B 1 220 ? -9.375 14.281 18.188 1 98.25 220 GLU B N 1
ATOM 3837 C CA . GLU B 1 220 ? -9.039 14.023 19.594 1 98.25 220 GLU B CA 1
ATOM 3838 C C . GLU B 1 220 ? -7.73 14.711 19.984 1 98.25 220 GLU B C 1
ATOM 3840 O O . GLU B 1 220 ? -7.582 15.18 21.109 1 98.25 220 GLU B O 1
ATOM 3845 N N . ILE B 1 221 ? -6.77 14.742 19.062 1 97.38 221 ILE B N 1
ATOM 3846 C CA . ILE B 1 221 ? -5.523 15.461 19.328 1 97.38 221 ILE B CA 1
ATOM 3847 C C . ILE B 1 221 ? -5.824 16.922 19.625 1 97.38 221 ILE B C 1
ATOM 3849 O O . ILE B 1 221 ? -5.316 17.484 20.594 1 97.38 221 ILE B O 1
ATOM 3853 N N . ILE B 1 222 ? -6.68 17.516 18.781 1 96.31 222 ILE B N 1
ATOM 3854 C CA . ILE B 1 222 ? -7.035 18.938 18.938 1 96.31 222 ILE B CA 1
ATOM 3855 C C . ILE B 1 222 ? -7.758 19.141 20.266 1 96.31 222 ILE B C 1
ATOM 3857 O O . ILE B 1 222 ? -7.582 20.172 20.922 1 96.31 222 ILE B O 1
ATOM 3861 N N . GLU B 1 223 ? -8.508 18.156 20.766 1 96.25 223 GLU B N 1
ATOM 3862 C CA . GLU B 1 223 ? -9.227 18.25 22.031 1 96.25 223 GLU B CA 1
ATOM 3863 C C . GLU B 1 223 ? -8.273 18.172 23.219 1 96.25 223 GLU B C 1
ATOM 3865 O O . GLU B 1 223 ? -8.547 18.734 24.281 1 96.25 223 GLU B O 1
ATOM 3870 N N . ILE B 1 224 ? -7.199 17.469 23.047 1 97.31 224 ILE B N 1
ATOM 3871 C CA . ILE B 1 224 ? -6.227 17.297 24.109 1 97.31 224 ILE B CA 1
ATOM 3872 C C . ILE B 1 224 ? -5.348 18.531 24.234 1 97.31 224 ILE B C 1
ATOM 3874 O O . ILE B 1 224 ? -5.023 18.969 25.328 1 97.31 224 ILE B O 1
ATOM 3878 N N . LEU B 1 225 ? -4.977 19.156 23.094 1 95.31 225 LEU B N 1
ATOM 3879 C CA . LEU B 1 225 ? -4.055 20.281 23.047 1 95.31 225 LEU B CA 1
ATOM 3880 C C . LEU B 1 225 ? -4.773 21.594 23.375 1 95.31 225 LEU B C 1
ATOM 3882 O O . LEU B 1 225 ? -5.98 21.703 23.156 1 95.31 225 LEU B O 1
ATOM 3886 N N . ALA B 1 226 ? -4.027 22.484 23.891 1 93.31 226 ALA B N 1
ATOM 3887 C CA . ALA B 1 226 ? -4.543 23.844 24.031 1 93.31 226 ALA B CA 1
ATOM 3888 C C . ALA B 1 226 ? -4.719 24.5 22.672 1 93.31 226 ALA B C 1
ATOM 3890 O O . ALA B 1 226 ? -4.102 24.094 21.688 1 93.31 226 ALA B O 1
ATOM 3891 N N . PRO B 1 227 ? -5.543 25.469 22.594 1 92.12 227 PRO B N 1
ATOM 3892 C CA . PRO B 1 227 ? -5.848 26.078 21.312 1 92.12 227 PRO B CA 1
ATOM 3893 C C . PRO B 1 227 ? -4.59 26.516 20.562 1 92.12 227 PRO B C 1
ATOM 3895 O O . PRO B 1 227 ? -4.438 26.219 19.375 1 92.12 227 PRO B O 1
ATOM 3898 N N . VAL B 1 228 ? -3.703 27.172 21.25 1 88.94 228 VAL B N 1
ATOM 3899 C CA . VAL B 1 228 ? -2.498 27.656 20.594 1 88.94 228 VAL B CA 1
ATOM 3900 C C . VAL B 1 228 ? -1.629 26.469 20.172 1 88.94 228 VAL B C 1
ATOM 3902 O O . VAL B 1 228 ? -1.023 26.5 19.094 1 88.94 228 VAL B O 1
ATOM 3905 N N . GLN B 1 229 ? -1.568 25.438 21 1 90.56 229 GLN B N 1
ATOM 3906 C CA . GLN B 1 229 ? -0.833 24.234 20.656 1 90.56 229 GLN B CA 1
ATOM 3907 C C . GLN B 1 229 ? -1.424 23.562 19.422 1 90.56 229 GLN B C 1
ATOM 3909 O O . GLN B 1 229 ? -0.688 23.094 18.547 1 90.56 229 GLN B O 1
ATOM 3914 N N . SER B 1 230 ? -2.729 23.516 19.406 1 94.5 230 SER B N 1
ATOM 3915 C CA . SER B 1 230 ? -3.428 22.922 18.266 1 94.5 230 SER B CA 1
ATOM 3916 C C . SER B 1 230 ? -3.152 23.688 16.984 1 94.5 230 SER B C 1
ATOM 3918 O O . SER B 1 230 ? -2.941 23.078 15.93 1 94.5 230 SER B O 1
ATOM 3920 N N . LEU B 1 231 ? -3.184 24.969 17.109 1 93.06 231 LEU B N 1
ATOM 3921 C CA . LEU B 1 231 ? -2.92 25.812 15.953 1 93.06 231 LEU B CA 1
ATOM 3922 C C . LEU B 1 231 ? -1.53 25.531 15.391 1 93.06 231 LEU B C 1
ATOM 3924 O O . LEU B 1 231 ? -1.379 25.312 14.188 1 93.06 231 LEU B O 1
ATOM 3928 N N . GLU B 1 232 ? -0.541 25.453 16.219 1 89.38 232 GLU B N 1
ATOM 3929 C CA . GLU B 1 232 ? 0.835 25.219 15.797 1 89.38 232 GLU B CA 1
ATOM 3930 C C . GLU B 1 232 ? 1.001 23.812 15.219 1 89.38 232 GLU B C 1
ATOM 3932 O O . GLU B 1 232 ? 1.749 23.625 14.258 1 89.38 232 GLU B O 1
ATOM 3937 N N . TYR B 1 233 ? 0.375 22.922 15.82 1 91.88 233 TYR B N 1
ATOM 3938 C CA . TYR B 1 233 ? 0.435 21.531 15.352 1 91.88 233 TYR B CA 1
ATOM 3939 C C . TYR B 1 233 ? -0.115 21.422 13.93 1 91.88 233 TYR B C 1
ATOM 3941 O O . TYR B 1 233 ? 0.516 20.812 13.062 1 91.88 233 TYR B O 1
ATOM 3949 N N . ILE B 1 234 ? -1.324 21.922 13.711 1 94.38 234 ILE B N 1
ATOM 3950 C CA . ILE B 1 234 ? -1.968 21.828 12.406 1 94.38 234 ILE B CA 1
ATOM 3951 C C . ILE B 1 234 ? -1.14 22.578 11.367 1 94.38 234 ILE B C 1
ATOM 3953 O O . ILE B 1 234 ? -1.014 22.141 10.227 1 94.38 234 ILE B O 1
ATOM 3957 N N . LEU B 1 235 ? -0.615 23.75 11.797 1 92 235 LEU B N 1
ATOM 3958 C CA . LEU B 1 235 ? 0.269 24.5 10.914 1 92 235 LEU B CA 1
ATOM 3959 C C . LEU B 1 235 ? 1.453 23.656 10.469 1 92 235 LEU B C 1
ATOM 3961 O O . LEU B 1 235 ? 1.748 23.562 9.273 1 92 235 LEU B O 1
ATOM 3965 N N . ALA B 1 236 ? 2.078 22.984 11.398 1 88.19 236 ALA B N 1
ATOM 3966 C CA . ALA B 1 236 ? 3.24 22.156 11.109 1 88.19 236 ALA B CA 1
ATOM 3967 C C . ALA B 1 236 ? 2.859 20.984 10.211 1 88.19 236 ALA B C 1
ATOM 3969 O O . ALA B 1 236 ? 3.607 20.609 9.305 1 88.19 236 ALA B O 1
ATOM 3970 N N . ALA B 1 237 ? 1.755 20.406 10.5 1 90.88 237 ALA B N 1
ATOM 3971 C CA . ALA B 1 237 ? 1.292 19.25 9.734 1 90.88 237 ALA B CA 1
ATOM 3972 C C . ALA B 1 237 ? 1.034 19.625 8.281 1 90.88 237 ALA B C 1
ATOM 3974 O O . ALA B 1 237 ? 1.444 18.891 7.367 1 90.88 237 ALA B O 1
ATOM 3975 N N . LYS B 1 238 ? 0.357 20.703 8.086 1 91.75 238 LYS B N 1
ATOM 3976 C CA . LYS B 1 238 ? 0.046 21.156 6.73 1 91.75 238 LYS B CA 1
ATOM 3977 C C . LYS B 1 238 ? 1.312 21.547 5.977 1 91.75 238 LYS B C 1
ATOM 3979 O O . LYS B 1 238 ? 1.434 21.281 4.777 1 91.75 238 LYS B O 1
ATOM 3984 N N . LYS B 1 239 ? 2.164 22.25 6.656 1 90 239 LYS B N 1
ATOM 3985 C CA . LYS B 1 239 ? 3.424 22.641 6.027 1 90 239 LYS B CA 1
ATOM 3986 C C . LYS B 1 239 ? 4.23 21.406 5.613 1 90 239 LYS B C 1
ATOM 3988 O O . LYS B 1 239 ? 4.754 21.359 4.496 1 90 239 LYS B O 1
ATOM 3993 N N . LEU B 1 240 ? 4.316 20.469 6.52 1 88.44 240 LEU B N 1
ATOM 3994 C CA . LEU B 1 240 ? 5.035 19.25 6.215 1 88.44 240 LEU B CA 1
ATOM 3995 C C . LEU B 1 240 ? 4.434 18.547 4.996 1 88.44 240 LEU B C 1
ATOM 3997 O O . LEU B 1 240 ? 5.164 18.078 4.117 1 88.44 240 LEU B O 1
ATOM 4001 N N . ARG B 1 241 ? 3.156 18.406 4.977 1 90.31 241 ARG B N 1
ATOM 4002 C CA . ARG B 1 241 ? 2.471 17.766 3.867 1 90.31 241 ARG B CA 1
ATOM 4003 C C . ARG B 1 241 ? 2.787 18.453 2.545 1 90.31 241 ARG B C 1
ATOM 4005 O O . ARG B 1 241 ? 3.084 17.797 1.548 1 90.31 241 ARG B O 1
ATOM 4012 N N . LEU B 1 242 ? 2.686 19.734 2.537 1 90.88 242 LEU B N 1
ATOM 4013 C CA . LEU B 1 242 ? 2.908 20.5 1.314 1 90.88 242 LEU B CA 1
ATOM 4014 C C . LEU B 1 242 ? 4.371 20.438 0.889 1 90.88 242 LEU B C 1
ATOM 4016 O O . LEU B 1 242 ? 4.672 20.281 -0.297 1 90.88 242 LEU B O 1
ATOM 4020 N N . CYS B 1 243 ? 5.25 20.531 1.866 1 89.62 243 CYS B N 1
ATOM 4021 C CA . CYS B 1 243 ? 6.672 20.391 1.568 1 89.62 243 CYS B CA 1
ATOM 4022 C C . CYS B 1 243 ? 6.973 19.016 0.982 1 89.62 243 CYS B C 1
ATOM 4024 O O . CYS B 1 243 ? 7.633 18.906 -0.05 1 89.62 243 CYS B O 1
ATOM 4026 N N . PHE B 1 244 ? 6.469 18.094 1.604 1 89.31 244 PHE B N 1
ATOM 4027 C CA . PHE B 1 244 ? 6.734 16.734 1.171 1 89.31 244 PHE B CA 1
ATOM 4028 C C . PHE B 1 244 ? 6.215 16.5 -0.244 1 89.31 244 PHE B C 1
ATOM 4030 O O . PHE B 1 244 ? 6.867 15.828 -1.047 1 89.31 244 PHE B O 1
ATOM 4037 N N . LYS B 1 245 ? 5.059 16.906 -0.492 1 91.38 245 LYS B N 1
ATOM 4038 C CA . LYS B 1 245 ? 4.523 16.797 -1.847 1 91.38 245 LYS B CA 1
ATOM 4039 C C . LYS B 1 245 ? 5.484 17.406 -2.865 1 91.38 245 LYS B C 1
ATOM 4041 O O . LYS B 1 245 ? 5.77 16.797 -3.896 1 91.38 245 LYS B O 1
ATOM 4046 N N . SER B 1 246 ? 5.941 18.609 -2.609 1 91.75 246 SER B N 1
ATOM 4047 C CA . SER B 1 246 ? 6.871 19.281 -3.51 1 91.75 246 SER B CA 1
ATOM 4048 C C . SER B 1 246 ? 8.156 18.484 -3.682 1 91.75 246 SER B C 1
ATOM 4050 O O . SER B 1 246 ? 8.656 18.328 -4.801 1 91.75 246 SER B O 1
ATOM 4052 N N . TRP B 1 247 ? 8.664 18.016 -2.561 1 91.12 247 TRP B N 1
ATOM 4053 C CA . TRP B 1 247 ? 9.891 17.234 -2.596 1 91.12 247 TRP B CA 1
ATOM 4054 C C . TRP B 1 247 ? 9.688 15.938 -3.379 1 91.12 247 TRP B C 1
ATOM 4056 O O . TRP B 1 247 ? 10.562 15.516 -4.133 1 91.12 247 TRP B O 1
ATOM 4066 N N . ALA B 1 248 ? 8.57 15.32 -3.207 1 92.31 248 ALA B N 1
ATOM 4067 C CA . ALA B 1 248 ? 8.25 14.07 -3.887 1 92.31 248 ALA B CA 1
ATOM 4068 C C . ALA B 1 248 ? 8.141 14.273 -5.395 1 92.31 248 ALA B C 1
ATOM 4070 O O . ALA B 1 248 ? 8.539 13.406 -6.176 1 92.31 248 ALA B O 1
ATOM 4071 N N . ILE B 1 249 ? 7.566 15.336 -5.762 1 93 249 ILE B N 1
ATOM 4072 C CA . ILE B 1 249 ? 7.461 15.664 -7.18 1 93 249 ILE B CA 1
ATOM 4073 C C . ILE B 1 249 ? 8.859 15.773 -7.789 1 93 249 ILE B C 1
ATOM 4075 O O . ILE B 1 249 ? 9.117 15.227 -8.859 1 93 249 ILE B O 1
ATOM 4079 N N . GLU B 1 250 ? 9.727 16.453 -7.117 1 92.44 250 GLU B N 1
ATOM 4080 C CA . GLU B 1 250 ? 11.086 16.625 -7.602 1 92.44 250 GLU B CA 1
ATOM 4081 C C . GLU B 1 250 ? 11.82 15.281 -7.66 1 92.44 250 GLU B C 1
ATOM 4083 O O . GLU B 1 250 ? 12.562 15.016 -8.609 1 92.44 250 GLU B O 1
ATOM 4088 N N . ARG B 1 251 ? 11.562 14.523 -6.688 1 92 251 ARG B N 1
ATOM 4089 C CA . ARG B 1 251 ? 12.203 13.219 -6.668 1 92 251 ARG B CA 1
ATOM 4090 C C . ARG B 1 251 ? 11.734 12.359 -7.84 1 92 251 ARG B C 1
ATOM 4092 O O . ARG B 1 251 ? 12.539 11.664 -8.469 1 92 251 ARG B O 1
ATOM 4099 N N . ASP B 1 252 ? 10.5 12.328 -8.062 1 91.62 252 ASP B N 1
ATOM 4100 C CA . ASP B 1 252 ? 9.953 11.602 -9.203 1 91.62 252 ASP B CA 1
ATOM 4101 C C . ASP B 1 252 ? 10.547 12.117 -10.516 1 91.62 252 ASP B C 1
ATOM 4103 O O . ASP B 1 252 ? 10.844 11.328 -11.422 1 91.62 252 ASP B O 1
ATOM 4107 N N . ARG B 1 253 ? 10.695 13.375 -10.609 1 91.06 253 ARG B N 1
ATOM 4108 C CA . ARG B 1 253 ? 11.289 13.961 -11.805 1 91.06 253 ARG B CA 1
ATOM 4109 C C . ARG B 1 253 ? 12.711 13.445 -12.023 1 91.06 253 ARG B C 1
ATOM 4111 O O . ARG B 1 253 ? 13.109 13.188 -13.164 1 91.06 253 ARG B O 1
ATOM 4118 N N . GLU B 1 254 ? 13.414 13.305 -11.016 1 91.38 254 GLU B N 1
ATOM 4119 C CA . GLU B 1 254 ? 14.773 12.773 -11.102 1 91.38 254 GLU B CA 1
ATOM 4120 C C . GLU B 1 254 ? 14.781 11.367 -11.695 1 91.38 254 GLU B C 1
ATOM 4122 O O . GLU B 1 254 ? 15.773 10.953 -12.297 1 91.38 254 GLU B O 1
ATOM 4127 N N . HIS B 1 255 ? 13.672 10.727 -11.562 1 90.94 255 HIS B N 1
ATOM 4128 C CA . HIS B 1 255 ? 13.594 9.352 -12.047 1 90.94 255 HIS B CA 1
ATOM 4129 C C . HIS B 1 255 ? 12.852 9.281 -13.375 1 90.94 255 HIS B C 1
ATOM 4131 O O . HIS B 1 255 ? 12.547 8.188 -13.859 1 90.94 255 HIS B O 1
ATOM 4137 N N . GLY B 1 256 ? 12.43 10.383 -13.883 1 88.06 256 GLY B N 1
ATOM 4138 C CA . GLY B 1 256 ? 11.836 10.43 -15.211 1 88.06 256 GLY B CA 1
ATOM 4139 C C . GLY B 1 256 ? 10.32 10.383 -15.195 1 88.06 256 GLY B C 1
ATOM 4140 O O . GLY B 1 256 ? 9.695 10.047 -16.203 1 88.06 256 GLY B O 1
ATOM 4141 N N . ARG B 1 257 ? 9.758 10.586 -14.008 1 87.5 257 ARG B N 1
ATOM 4142 C CA . ARG B 1 257 ? 8.305 10.617 -13.898 1 87.5 257 ARG B CA 1
ATOM 4143 C C . ARG B 1 257 ? 7.797 12.047 -13.711 1 87.5 257 ARG B C 1
ATOM 4145 O O . ARG B 1 257 ? 8.328 12.797 -12.891 1 87.5 257 ARG B O 1
ATOM 4152 N N . ASN B 1 258 ? 6.855 12.336 -14.555 1 79.56 258 ASN B N 1
ATOM 4153 C CA . ASN B 1 258 ? 6.234 13.648 -14.438 1 79.56 258 ASN B CA 1
ATOM 4154 C C . ASN B 1 258 ? 4.75 13.539 -14.086 1 79.56 258 ASN B C 1
ATOM 4156 O O . ASN B 1 258 ? 4.004 12.82 -14.758 1 79.56 258 ASN B O 1
ATOM 4160 N N . LEU B 1 259 ? 4.508 13.852 -12.836 1 67.69 259 LEU B N 1
ATOM 4161 C CA . LEU B 1 259 ? 3.1 13.859 -12.453 1 67.69 259 LEU B CA 1
ATOM 4162 C C . LEU B 1 259 ? 2.312 14.859 -13.297 1 67.69 259 LEU B C 1
ATOM 4164 O O . LEU B 1 259 ? 2.66 16.031 -13.352 1 67.69 259 LEU B O 1
ATOM 4168 N N . THR B 1 260 ? 1.772 14.43 -14.422 1 57.19 260 THR B N 1
ATOM 4169 C CA . THR B 1 260 ? 0.952 15.344 -15.203 1 57.19 260 THR B CA 1
ATOM 4170 C C . THR B 1 260 ? -0.475 15.391 -14.664 1 57.19 260 THR B C 1
ATOM 4172 O O . THR B 1 260 ? -1.082 14.344 -14.414 1 57.19 260 THR B O 1
ATOM 4175 N N . PHE B 1 261 ? -0.763 16.328 -14.031 1 48.56 261 PHE B N 1
ATOM 4176 C CA . PHE B 1 261 ? -2.154 16.562 -13.664 1 48.56 261 PHE B CA 1
ATOM 4177 C C . PHE B 1 261 ? -3.012 16.797 -14.898 1 48.56 261 PHE B C 1
ATOM 4179 O O . PHE B 1 261 ? -4.07 17.438 -14.82 1 48.56 261 PHE B O 1
ATOM 4186 N N . GLU B 1 262 ? -2.787 16.172 -16 1 41.81 262 GLU B N 1
ATOM 4187 C CA . GLU B 1 262 ? -3.68 16.469 -17.125 1 41.81 262 GLU B CA 1
ATOM 4188 C C . GLU B 1 262 ? -5.023 15.758 -16.953 1 41.81 262 GLU B C 1
ATOM 4190 O O . GLU B 1 262 ? -5.09 14.664 -16.391 1 41.81 262 GLU B O 1
#

Organism: NCBI:txid168488

Solvent-accessible surface area (backbone atoms only — not comparable to full-atom values): 28182 Å² total; per-residue (Å²): 126,84,74,38,58,51,54,53,53,44,48,51,50,52,53,48,54,53,48,49,54,52,49,38,55,52,44,52,52,51,54,49,48,61,61,67,52,67,87,83,47,54,67,62,49,45,53,51,47,45,52,53,51,50,50,54,50,49,52,50,51,51,50,51,52,54,48,49,59,53,29,70,77,46,38,35,43,49,56,40,43,83,83,49,42,36,53,53,51,52,48,41,43,73,56,33,72,44,59,58,18,59,53,28,35,52,48,46,54,54,59,34,94,75,55,76,62,58,59,60,60,57,35,60,84,73,86,65,64,50,72,88,68,63,62,74,69,49,72,68,43,51,51,50,50,50,53,50,45,53,52,46,47,53,53,50,50,53,52,51,49,53,51,50,51,52,43,24,39,51,31,55,26,66,52,37,58,46,31,69,64,41,62,94,70,47,75,77,44,70,68,53,49,51,51,52,49,51,53,44,52,52,50,34,53,51,34,51,52,45,50,48,49,40,54,51,50,53,54,51,50,46,68,61,38,52,56,70,49,32,50,52,48,53,38,50,51,48,43,30,52,53,34,47,51,49,39,27,48,53,52,35,42,76,40,65,40,74,89,68,88,120,129,84,74,39,59,52,55,52,54,44,46,52,49,52,53,48,52,52,48,47,53,53,50,39,54,51,45,51,54,51,54,51,47,60,69,67,52,66,86,84,48,54,68,62,48,44,52,52,45,45,50,54,51,50,51,54,52,48,52,50,49,50,51,52,52,54,49,49,60,54,28,70,77,46,37,35,44,48,57,40,44,81,83,49,43,35,53,52,49,52,48,41,42,75,56,34,72,45,59,58,18,60,54,28,35,52,47,46,52,53,62,38,75,77,61,77,66,65,63,58,61,60,41,52,89,69,87,65,66,61,74,84,71,61,65,74,69,50,72,69,43,48,51,52,49,51,54,50,44,53,51,47,46,53,53,50,50,53,50,52,50,52,50,50,49,53,46,25,41,50,32,55,25,69,50,37,57,46,33,68,66,42,58,93,57,60,70,76,44,71,68,54,49,51,51,51,48,52,53,44,52,54,50,33,53,52,34,51,51,46,49,48,50,40,54,51,50,54,53,50,49,47,68,61,38,51,57,69,48,32,51,52,48,53,39,51,51,46,42,30,53,54,34,47,52,52,42,26,47,54,53,36,44,76,40,65,40,73,86,68,87,119

Foldseek 3Di:
DPPDLLLVVLVLVVVVLVVLVVLLVVLVVLLLVVVPDDPPPVVVSQVVLVVSVVVVLVVLVVSLVVVLVSCLVPVVCLQPPLLAFPVLSVQADLSHHQQLVLLVLVVVQQPPPVQPCVQPVVPPDDPDRSDGGLPHDDPQLVVLSVVLSVVSVVLSVVLVVLVVVLVVCVCVFCVVVVVVVDDPVNDPDPSVVVRVSVSSNSSSVSSSSSSVSNSVSLVVNCVSDRSSSNSVSSSVVSVVVSVVRVVSQVVCVVVPDHSDSD/DPPPLLLVLLVLVVVVLVVLVVLLVVLVVLLLVVVPDDPPPVVVSQVVLVVSVVVVLVVLVVSLVVVLVSCLVPVVCLQPPLLAFPVLSVQADLSHHQQLVLVVLVVVQQPCCCVDCVQPPVPPDDPDRSDDGLPHDDPQLVVLSVVLSVVSVVLSVVLVVLVVVLVVCVCVFVVVVVVVVDDPPPDPDPSVVVRVSVSSNSSSVSSSSSSVSNSVSLVVNCVSDRSSSNSVSSSVVSVVVSVVRVVSQVVCVVVPDHSDSD

Secondary structure (DSSP, 8-state):
----HHHHHHHHHHHHHHHHHHHHHHHHHHHHHHHHS-GGGHHHHHHHHHHHHHHHHHHHHHHHHHHHHHHHH-THHHHS-TTS-HHHHHT-BTTB--THHHHHHHHHHH--TT-TTHHHHTT-SSS-------PPPPHHHHHHHHHHHHHHHHHHHHHHHHHHHHHHHTTTSHHHHHHHH--TT----HHHHHHHHHHHHHHHHHHHHHHHHHHHHHHHHHHHS-HHHHHHHHHHHHHHHHHHHHHHHHHHHHTT------/----HHHHHHHHHHHHHHHHHHHHHHHHHHHHHHHHS-GGGHHHHHHHHHHHHHHHHHHHHHHHHHHHHHHHH-THHHHS-TTS-HHHHHT-BTTB--THHHHHHHHHHHSTT--STHHHHT--SSS------S-PPPHHHHHHHHHHHHHHHHHHHHHHHHHHHHHHHTTTSHHHHHHHH--SS----HHHHHHHHHHHHHHHHHHHHHHHHHHHHHHHHHHHS-HHHHHHHHHHHHHHHHHHHHHHHHHHHHTT------